Protein AF-0000000078033574 (afdb_homodimer)

Nearest PDB structures (foldseek):
  6x9o-assembly1_A  TM=4.367E-01  e=1.630E+00  Homo sapiens
  5w0v-assembly1_A  TM=4.343E-01  e=2.408E+00  Kluyveromyces lactis
  2c41-assembly1_C  TM=2.358E-01  e=1.478E+00  Thermosynechococcus vestitus BP-1
  7k0y-assembly1_A  TM=2.969E-01  e=8.152E+00  Homo sapiens
  9k1c-assembly1_R  TM=1.702E-01  e=4.118E+00  Homo sapiens

Foldseek 3Di:
DPPQQPDDDDADPDPQPLVVLLVLLSCLLRDDPPDPNALQVSLVVLLVSFDAAAELQGDPNLLRNLLSLLSRLLRDFLPDVSLVRSLSSLVNNQPDRRQWYWDADPNDIDIATNRCSVVSLVVLQDQPDDPPDDDDPSSLRSNLSSLLSLLLNVLVVNDDCQLSLLVLLQVQFQEDDDDPVVNLSSLLSNLSSLVNPVLVLVCFQVPNDDDDDPRQVSQAHHPRQDDGGTHHDSSLVRSLVSLVVLLVPDDDPSNVSSVVSSVSSCVNVPPD/DPPQQPDDDDADPDPQPLVVLLVLLSCLLRDDPPDPNALQVSLVVLLVSFDAAAELQGDPNLLRNLLSLLSRLLRDFLPDVSLVRSLSSLVNNQPDRRQWYWDDDPNDIDIATNRCSVVSLVVLQDQPDDPPDDDDPSSLRSNLSSLLSLLLNVLVVNDDCQLVLLVLLQVQFQEDDDDPVVNLSSLLSNLSSLVNPVLVLVCFQVPNDDDDDPRQVSQATHPRQDDGGTHHDSSLVRSLVSLVVLLVPDDDPSNVSSVVSSVSSCVNVPPD

InterPro domains:
  IPR022085 Oxopyrrolidines biosynthesis cluster protein G [PF12311] (66-243)
  IPR053204 Oxopyrrolidines Biosynthesis-associated Protein [PTHR38797] (22-267)

Sequence (544 aa):
MAEALNLTYKPEDVSYDDAAAFETVKTLLNASSDSSVTAETTAKDLAATLPGPPGSDGTDAHYTLYNMVIDVAKQIPHNHPALVRLVRTVEALSLSPKTVFTETTNGFETSRRLHTFGWNLRDVFGPPFEPNRPPTDAQLAGYLSIQAFTALLWSRGLIHGDDFALWQLRAAFEEDVEDVKEAAYLSAAAGLWIMHAGSRVWQLVTDGPVLSGPDARSLRAGEKLGGEGGYGKERWAFWVKGFDARAEGGEGVDAGIAKRAAAVMKGIAGDLMAEALNLTYKPEDVSYDDAAAFETVKTLLNASSDSSVTAETTAKDLAATLPGPPGSDGTDAHYTLYNMVIDVAKQIPHNHPALVRLVRTVEALSLSPKTVFTETTNGFETSRRLHTFGWNLRDVFGPPFEPNRPPTDAQLAGYLSIQAFTALLWSRGLIHGDDFALWQLRAAFEEDVEDVKEAAYLSAAAGLWIMHAGSRVWQLVTDGPVLSGPDARSLRAGEKLGGEGGYGKERWAFWVKGFDARAEGGEGVDAGIAKRAAAVMKGIAGDL

Solvent-accessible surface area (backbone atoms only — not comparable to full-atom values): 28976 Å² total; per-residue (Å²): 125,83,76,78,76,89,81,77,83,81,65,69,99,59,90,55,65,48,56,58,51,47,52,53,51,50,49,48,67,60,45,54,90,82,44,88,60,40,41,56,58,47,18,42,58,54,55,68,73,50,92,48,52,37,54,98,86,38,46,70,52,57,52,48,50,48,48,50,53,50,53,51,41,29,72,34,56,59,85,40,48,56,50,53,44,52,47,49,18,52,56,45,33,37,25,23,60,48,30,31,27,72,49,72,54,97,87,39,52,37,50,40,50,41,54,63,44,65,58,57,49,59,77,65,62,64,73,64,74,47,91,95,41,80,61,50,71,67,48,53,46,21,43,39,6,44,37,28,51,50,21,46,36,27,34,47,47,59,46,88,39,68,62,58,51,48,51,37,43,33,61,36,58,16,46,92,61,88,51,64,67,57,40,40,51,34,35,26,34,30,18,35,28,37,41,36,25,36,40,61,54,46,44,34,33,65,47,50,81,85,70,56,69,69,54,33,63,74,34,46,48,32,79,73,69,43,80,74,47,65,64,30,66,67,59,49,51,51,50,40,51,42,23,49,53,41,30,70,74,43,78,60,73,34,14,54,35,13,44,24,22,30,35,26,52,44,22,57,64,47,93,112,125,85,78,77,74,89,79,80,83,81,66,68,100,57,89,54,65,47,56,60,51,47,53,52,52,52,49,48,66,60,45,55,91,82,44,90,63,41,42,58,60,46,16,44,55,53,54,67,73,49,92,49,50,38,52,97,86,39,45,70,52,57,54,47,48,49,48,52,53,52,53,50,40,29,72,33,57,59,84,38,48,56,50,52,44,50,47,49,18,50,55,44,34,38,25,24,61,46,29,30,30,73,48,72,55,97,87,39,51,37,49,40,49,41,56,63,46,64,58,58,49,60,76,67,62,63,74,66,75,46,91,96,42,82,59,50,71,67,49,52,46,20,44,40,7,44,37,30,50,50,21,44,36,27,33,48,46,57,47,87,38,69,60,59,52,49,51,37,45,34,61,35,60,16,46,93,63,87,50,65,67,58,40,39,51,34,36,27,35,30,18,36,28,36,42,36,25,36,41,62,54,48,44,32,34,62,49,52,83,84,68,55,71,70,54,34,64,72,35,48,47,32,79,74,69,43,80,73,47,67,64,30,65,68,60,51,51,50,50,41,50,42,23,47,52,41,31,71,74,44,80,60,73,34,16,54,36,13,44,23,24,30,35,26,52,45,20,58,63,46,91,114

Organism: NCBI:txid1051616

pLDDT: mean 93.43, std 7.53, range [41.25, 98.88]

Structure (mmCIF, N/CA/C/O backbone):
data_AF-0000000078033574-model_v1
#
loop_
_entity.id
_entity.type
_entity.pdbx_description
1 polymer 'Uncharacterized protein'
#
loop_
_atom_site.group_PDB
_atom_site.id
_atom_site.type_symbol
_atom_site.label_atom_id
_atom_site.label_alt_id
_atom_site.label_comp_id
_atom_site.label_asym_id
_atom_site.label_entity_id
_atom_site.label_seq_id
_atom_site.pdbx_PDB_ins_code
_atom_site.Cartn_x
_atom_site.Cartn_y
_atom_site.Cartn_z
_atom_site.occupancy
_atom_site.B_iso_or_equiv
_atom_site.auth_seq_id
_atom_site.auth_comp_id
_atom_site.auth_asym_id
_atom_site.auth_atom_id
_atom_site.pdbx_PDB_model_num
ATOM 1 N N . MET A 1 1 ? -25.859 -12.578 -3.287 1 41.94 1 MET A N 1
ATOM 2 C CA . MET A 1 1 ? -24.953 -13.352 -2.449 1 41.94 1 MET A CA 1
ATOM 3 C C . MET A 1 1 ? -23.797 -13.914 -3.275 1 41.94 1 MET A C 1
ATOM 5 O O . MET A 1 1 ? -24 -14.367 -4.402 1 41.94 1 MET A O 1
ATOM 9 N N . ALA A 1 2 ? -22.578 -13.406 -3.061 1 55 2 ALA A N 1
ATOM 10 C CA . ALA A 1 2 ? -21.516 -13.883 -3.941 1 55 2 ALA A CA 1
ATOM 11 C C . ALA A 1 2 ? -21.5 -15.406 -4.012 1 55 2 ALA A C 1
ATOM 13 O O . ALA A 1 2 ? -21.828 -16.078 -3.037 1 55 2 ALA A O 1
ATOM 14 N N . GLU A 1 3 ? -21.594 -16.047 -5.137 1 66.38 3 GLU A N 1
ATOM 15 C CA . GLU A 1 3 ? -21.547 -17.484 -5.375 1 66.38 3 GLU A CA 1
ATOM 16 C C . GLU A 1 3 ? -20.453 -18.141 -4.535 1 66.38 3 GLU A C 1
ATOM 18 O O . GLU A 1 3 ? -19.359 -17.594 -4.387 1 66.38 3 GLU A O 1
ATOM 23 N N . ALA A 1 4 ? -20.828 -19.125 -3.787 1 83.38 4 ALA A N 1
ATOM 24 C CA . ALA A 1 4 ? -19.922 -19.906 -2.943 1 83.38 4 ALA A CA 1
ATOM 25 C C . ALA A 1 4 ? -18.703 -20.359 -3.734 1 83.38 4 ALA A C 1
ATOM 27 O O . ALA A 1 4 ? -18.812 -20.734 -4.902 1 83.38 4 ALA A O 1
ATOM 28 N N . LEU A 1 5 ? -17.516 -20.141 -3.166 1 92.25 5 LEU A N 1
ATOM 29 C CA . LEU A 1 5 ? -16.266 -20.625 -3.773 1 92.25 5 LEU A CA 1
ATOM 30 C C . LEU A 1 5 ? -16.078 -22.109 -3.498 1 92.25 5 LEU A C 1
ATOM 32 O O . LEU A 1 5 ? -16.172 -22.547 -2.35 1 92.25 5 LEU A O 1
ATOM 36 N N . ASN A 1 6 ? -15.969 -22.938 -4.531 1 93.38 6 ASN A N 1
ATOM 37 C CA . ASN A 1 6 ? -15.648 -24.344 -4.395 1 93.38 6 ASN A CA 1
ATOM 38 C C . ASN A 1 6 ? -14.141 -24.562 -4.328 1 93.38 6 ASN A C 1
ATOM 40 O O . ASN A 1 6 ? -13.516 -24.922 -5.332 1 93.38 6 ASN A O 1
ATOM 44 N N . LEU A 1 7 ? -13.594 -24.5 -3.154 1 96.75 7 LEU A N 1
ATOM 45 C CA . LEU A 1 7 ? -12.156 -24.578 -2.939 1 96.75 7 LEU A CA 1
ATOM 46 C C . LEU A 1 7 ? -11.734 -26 -2.559 1 96.75 7 LEU A C 1
ATOM 48 O O . LEU A 1 7 ? -12.453 -26.688 -1.826 1 96.75 7 LEU A O 1
ATOM 52 N N . THR A 1 8 ? -10.641 -26.422 -3.086 1 96.94 8 THR A N 1
ATOM 53 C CA . THR A 1 8 ? -10.062 -27.719 -2.74 1 96.94 8 THR A CA 1
ATOM 54 C C . THR A 1 8 ? -8.602 -27.562 -2.344 1 96.94 8 THR A C 1
ATOM 56 O O . THR A 1 8 ? -7.945 -26.594 -2.721 1 96.94 8 THR A O 1
ATOM 59 N N . TYR A 1 9 ? -8.102 -28.438 -1.555 1 97 9 TYR A N 1
ATOM 60 C CA . TYR A 1 9 ? -6.719 -28.422 -1.101 1 97 9 TYR A CA 1
ATOM 61 C C . TYR A 1 9 ? -6.23 -29.828 -0.796 1 97 9 TYR A C 1
ATOM 63 O O . TYR A 1 9 ? -6.961 -30.625 -0.207 1 97 9 TYR A O 1
ATOM 71 N N . LYS A 1 10 ? -5.051 -30.156 -1.271 1 96.62 10 LYS A N 1
ATOM 72 C CA . LYS A 1 10 ? -4.379 -31.406 -0.919 1 96.62 10 LYS A CA 1
ATOM 73 C C . LYS A 1 10 ? -3.305 -31.172 0.138 1 96.62 10 LYS A C 1
ATOM 75 O O . LYS A 1 10 ? -2.266 -30.578 -0.146 1 96.62 10 LYS A O 1
ATOM 80 N N . PRO A 1 11 ? -3.527 -31.688 1.316 1 95.69 11 PRO A N 1
ATOM 81 C CA . PRO A 1 11 ? -2.561 -31.469 2.395 1 95.69 11 PRO A CA 1
ATOM 82 C C . PRO A 1 11 ? -1.189 -32.062 2.09 1 95.69 11 PRO A C 1
ATOM 84 O O . PRO A 1 11 ? -1.094 -33.062 1.387 1 95.69 11 PRO A O 1
ATOM 87 N N . GLU A 1 12 ? -0.198 -31.375 2.561 1 92.75 12 GLU A N 1
ATOM 88 C CA . GLU A 1 12 ? 1.166 -31.891 2.436 1 92.75 12 GLU A CA 1
ATOM 89 C C . GLU A 1 12 ? 1.465 -32.938 3.506 1 92.75 12 GLU A C 1
ATOM 91 O O . GLU A 1 12 ? 0.78 -33 4.531 1 92.75 12 GLU A O 1
ATOM 96 N N . ASP A 1 13 ? 2.473 -33.75 3.188 1 91 13 ASP A N 1
ATOM 97 C CA . ASP A 1 13 ? 2.893 -34.75 4.152 1 91 13 ASP A CA 1
ATOM 98 C C . ASP A 1 13 ? 3.898 -34.188 5.145 1 91 13 ASP A C 1
ATOM 100 O O . ASP A 1 13 ? 5.09 -34.5 5.082 1 91 13 ASP A O 1
ATOM 104 N N . VAL A 1 14 ? 3.447 -33.344 6.02 1 91.44 14 VAL A N 1
ATOM 105 C CA . VAL A 1 14 ? 4.273 -32.688 7.035 1 91.44 14 VAL A CA 1
ATOM 106 C C . VAL A 1 14 ? 3.537 -32.688 8.375 1 91.44 14 VAL A C 1
ATOM 108 O O . VAL A 1 14 ? 2.365 -33.062 8.445 1 91.44 14 VAL A O 1
ATOM 111 N N . SER A 1 15 ? 4.207 -32.375 9.453 1 90.44 15 SER A N 1
ATOM 112 C CA . SER A 1 15 ? 3.646 -32.375 10.797 1 90.44 15 SER A CA 1
ATOM 113 C C . SER A 1 15 ? 2.609 -31.281 10.984 1 90.44 15 SER A C 1
ATOM 115 O O . SER A 1 15 ? 1.639 -31.453 11.719 1 90.44 15 SER A O 1
ATOM 117 N N . TYR A 1 16 ? 2.756 -30.203 10.305 1 94.19 16 TYR A N 1
ATOM 118 C CA . TYR A 1 16 ? 1.812 -29.094 10.383 1 94.19 16 TYR A CA 1
ATOM 119 C C . TYR A 1 16 ? 0.471 -29.469 9.766 1 94.19 16 TYR A C 1
ATOM 121 O O . TYR A 1 16 ? 0.421 -30 8.656 1 94.19 16 TYR A O 1
ATOM 129 N N . ASP A 1 17 ? -0.619 -29.203 10.508 1 95.5 17 ASP A N 1
ATOM 130 C CA . ASP A 1 17 ? -1.957 -29.594 10.062 1 95.5 17 ASP A CA 1
ATOM 131 C C . ASP A 1 17 ? -2.516 -28.562 9.07 1 95.5 17 ASP A C 1
ATOM 133 O O . ASP A 1 17 ? -3.445 -27.828 9.391 1 95.5 17 ASP A O 1
ATOM 137 N N . ASP A 1 18 ? -2.082 -28.625 7.852 1 96.56 18 ASP A N 1
ATOM 138 C CA . ASP A 1 18 ? -2.5 -27.672 6.836 1 96.56 18 ASP A CA 1
ATOM 139 C C . ASP A 1 18 ? -3.926 -27.953 6.363 1 96.56 18 ASP A C 1
ATOM 141 O O . ASP A 1 18 ? -4.582 -27.078 5.801 1 96.56 18 ASP A O 1
ATOM 145 N N . ALA A 1 19 ? -4.445 -29.141 6.605 1 97.25 19 ALA A N 1
ATOM 146 C CA . ALA A 1 19 ? -5.848 -29.422 6.309 1 97.25 19 ALA A CA 1
ATOM 147 C C . ALA A 1 19 ? -6.77 -28.594 7.199 1 97.25 19 ALA A C 1
ATOM 149 O O . ALA A 1 19 ? -7.75 -28.016 6.719 1 97.25 19 ALA A O 1
ATOM 150 N N . ALA A 1 20 ? -6.449 -28.531 8.453 1 97.25 20 ALA A N 1
ATOM 151 C CA . ALA A 1 20 ? -7.246 -27.734 9.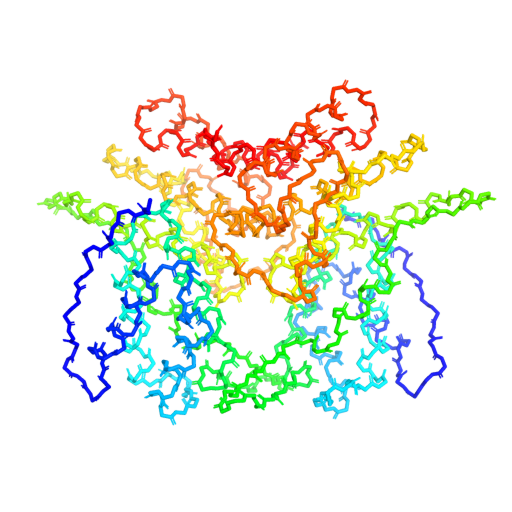391 1 97.25 20 ALA A CA 1
ATOM 152 C C . ALA A 1 20 ? -7.148 -26.25 9.07 1 97.25 20 ALA A C 1
ATOM 154 O O . ALA A 1 20 ? -8.141 -25.531 9.164 1 97.25 20 ALA A O 1
ATOM 155 N N . ALA A 1 21 ? -5.945 -25.812 8.766 1 97.75 21 ALA A N 1
ATOM 156 C CA . ALA A 1 21 ? -5.754 -24.422 8.367 1 97.75 21 ALA A CA 1
ATOM 157 C C . ALA A 1 21 ? -6.602 -24.078 7.148 1 97.75 21 ALA A C 1
ATOM 159 O O . ALA A 1 21 ? -7.23 -23.016 7.098 1 97.75 21 ALA A O 1
ATOM 160 N N . PHE A 1 22 ? -6.652 -25.031 6.199 1 98.25 22 PHE A N 1
ATOM 161 C CA . PHE A 1 22 ? -7.445 -24.844 4.992 1 98.25 22 PHE A CA 1
ATOM 162 C C . PHE A 1 22 ? -8.922 -24.703 5.332 1 98.25 22 PHE A C 1
ATOM 164 O O . PHE A 1 22 ? -9.602 -23.812 4.816 1 98.25 22 PHE A O 1
ATOM 171 N N . GLU A 1 23 ? -9.398 -25.5 6.18 1 97.44 23 GLU A N 1
ATOM 172 C CA . GLU A 1 23 ? -10.805 -25.438 6.559 1 97.44 23 GLU A CA 1
ATOM 173 C C . GLU A 1 23 ? -11.133 -24.125 7.25 1 97.44 23 GLU A C 1
ATOM 175 O O . GLU A 1 23 ? -12.219 -23.578 7.062 1 97.44 23 GLU A O 1
ATOM 180 N N . THR A 1 24 ? -10.211 -23.641 8.055 1 97.25 24 THR A N 1
ATOM 181 C CA . THR A 1 24 ? -10.375 -22.359 8.727 1 97.25 24 THR A CA 1
ATOM 182 C C . THR A 1 24 ? -10.508 -21.234 7.715 1 97.25 24 THR A C 1
ATOM 184 O O . THR A 1 24 ? -11.398 -20.391 7.824 1 97.25 24 THR A O 1
ATOM 187 N N . VAL A 1 25 ? -9.656 -21.188 6.684 1 97.81 25 VAL A N 1
ATOM 188 C CA . VAL A 1 25 ? -9.664 -20.156 5.652 1 97.81 25 VAL A CA 1
ATOM 189 C C . VAL A 1 25 ? -10.906 -20.297 4.781 1 97.81 25 VAL A C 1
ATOM 191 O O . VAL A 1 25 ? -11.555 -19.312 4.449 1 97.81 25 VAL A O 1
ATOM 194 N N . LYS A 1 26 ? -11.227 -21.547 4.418 1 96.81 26 LYS A N 1
ATOM 195 C CA . LYS A 1 26 ? -12.406 -21.828 3.604 1 96.81 26 LYS A CA 1
ATOM 196 C C . LYS A 1 26 ? -13.672 -21.312 4.285 1 96.81 26 LYS A C 1
ATOM 198 O O . LYS A 1 26 ? -14.547 -20.75 3.631 1 96.81 26 LYS A O 1
ATOM 203 N N . THR A 1 27 ? -13.75 -21.531 5.605 1 95 27 THR A N 1
ATOM 204 C CA . THR A 1 27 ? -14.898 -21.062 6.375 1 95 27 THR A CA 1
ATOM 205 C C . THR A 1 27 ? -15.031 -19.547 6.277 1 95 27 THR A C 1
ATOM 207 O O . THR A 1 27 ? -16.125 -19.031 6.062 1 95 27 THR A O 1
ATOM 210 N N . LEU A 1 28 ? -13.969 -18.828 6.406 1 95.19 28 LEU A N 1
ATOM 211 C CA . LEU A 1 28 ? -13.984 -17.375 6.293 1 95.19 28 LEU A CA 1
ATOM 212 C C . LEU A 1 28 ? -14.469 -16.938 4.914 1 95.19 28 LEU A C 1
ATOM 214 O O . LEU A 1 28 ? -15.328 -16.062 4.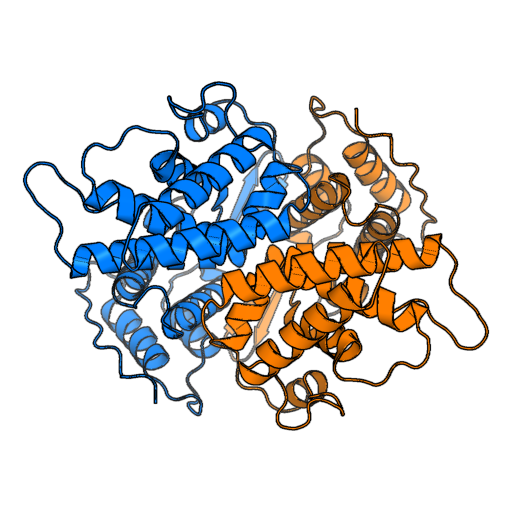801 1 95.19 28 LEU A O 1
ATOM 218 N N . LEU A 1 29 ? -13.891 -17.547 3.873 1 95.25 29 LEU A N 1
ATOM 219 C CA . LEU A 1 29 ? -14.117 -17.078 2.51 1 95.25 29 LEU A CA 1
ATOM 220 C C . LEU A 1 29 ? -15.555 -17.359 2.074 1 95.25 29 LEU A C 1
ATOM 222 O O . LEU A 1 29 ? -16.062 -16.719 1.149 1 95.25 29 LEU A O 1
ATOM 226 N N . ASN A 1 30 ? -16.219 -18.266 2.771 1 92.19 30 ASN A N 1
ATOM 227 C CA . ASN A 1 30 ? -17.594 -18.594 2.438 1 92.19 30 ASN A CA 1
ATOM 228 C C . ASN A 1 30 ? -18.562 -18.062 3.486 1 92.19 30 ASN A C 1
ATOM 230 O O . ASN A 1 30 ? -19.781 -18.312 3.406 1 92.19 30 ASN A O 1
ATOM 234 N N . ALA A 1 31 ? -18.016 -17.344 4.418 1 87.25 31 ALA A N 1
ATOM 235 C CA . ALA A 1 31 ? -18.844 -16.797 5.477 1 87.25 31 ALA A CA 1
ATOM 236 C C . ALA A 1 31 ? -19.672 -15.617 4.961 1 87.25 31 ALA A C 1
ATOM 238 O O . ALA A 1 31 ? -19.219 -14.875 4.086 1 87.25 31 ALA A O 1
ATOM 239 N N . SER A 1 32 ? -20.797 -15.531 5.52 1 78.5 32 SER A N 1
ATOM 240 C CA . SER A 1 32 ? -21.609 -14.367 5.215 1 78.5 32 SER A CA 1
ATOM 241 C C . SER A 1 32 ? -21.109 -13.133 5.953 1 78.5 32 SER A C 1
ATOM 243 O O . SER A 1 32 ? -20.328 -13.242 6.902 1 78.5 32 SER A O 1
ATOM 245 N N . SER A 1 33 ? -21.516 -12 5.5 1 69.06 33 SER A N 1
ATOM 246 C CA . SER A 1 33 ? -21.062 -10.734 6.062 1 69.06 33 SER A CA 1
ATOM 247 C C . SER A 1 33 ? -21.453 -10.602 7.531 1 69.06 33 SER A C 1
ATOM 249 O O . SER A 1 33 ? -20.797 -9.883 8.289 1 69.06 33 SER A O 1
ATOM 251 N N . ASP A 1 34 ? -22.391 -11.312 7.883 1 68.38 34 ASP A N 1
ATOM 252 C CA . ASP A 1 34 ? -22.906 -11.18 9.242 1 68.38 34 ASP A CA 1
ATOM 253 C C . ASP A 1 34 ? -22.297 -12.227 10.172 1 68.38 34 ASP A C 1
ATOM 255 O O . ASP A 1 34 ? -22.641 -12.289 11.352 1 68.38 34 ASP A O 1
ATOM 259 N N . SER A 1 35 ? -21.422 -12.891 9.633 1 75 35 SER A N 1
ATOM 260 C CA . SER A 1 35 ? -20.812 -13.953 10.414 1 75 35 SER A CA 1
ATOM 261 C C . SER A 1 35 ? -19.812 -13.398 11.43 1 75 35 SER A C 1
ATOM 263 O O . SER A 1 35 ? -19.312 -12.281 11.266 1 75 35 SER A O 1
ATOM 265 N N . SER A 1 36 ? -19.672 -14.094 12.531 1 81.06 36 SER A N 1
ATOM 266 C CA . SER A 1 36 ? -18.672 -13.766 13.539 1 81.06 36 SER A CA 1
ATOM 267 C C . SER A 1 36 ? -17.266 -14.109 13.055 1 81.06 36 SER A C 1
ATOM 269 O O . SER A 1 36 ? -16.281 -13.703 13.672 1 81.06 36 SER A O 1
ATOM 271 N N . VAL A 1 37 ? -17.234 -14.773 11.977 1 88.94 37 VAL A N 1
ATOM 272 C CA . VAL A 1 37 ? -15.938 -15.125 11.398 1 88.94 37 VAL A CA 1
ATOM 273 C C . VAL A 1 37 ? -15.383 -13.945 10.594 1 88.94 37 VAL A C 1
ATOM 275 O O . VAL A 1 37 ? -15.969 -13.539 9.594 1 88.94 37 VAL A O 1
ATOM 278 N N . THR A 1 38 ? -14.352 -13.352 11.102 1 91.69 38 THR A N 1
ATOM 279 C CA . THR A 1 38 ? -13.719 -12.195 10.469 1 91.69 38 THR A CA 1
ATOM 280 C C . THR A 1 38 ? -12.281 -12.523 10.078 1 91.69 38 THR A C 1
ATOM 282 O O . THR A 1 38 ? -11.742 -13.562 10.469 1 91.69 38 THR A O 1
ATOM 285 N N . ALA A 1 39 ? -11.695 -11.727 9.258 1 93.38 39 ALA A N 1
ATOM 286 C CA . ALA A 1 39 ? -10.281 -11.859 8.898 1 93.38 39 ALA A CA 1
ATOM 287 C C . ALA A 1 39 ? -9.406 -11.922 10.148 1 93.38 39 ALA A C 1
ATOM 289 O O . ALA A 1 39 ? -8.461 -12.711 10.211 1 93.38 39 ALA A O 1
ATOM 290 N N . GLU A 1 40 ? -9.75 -11.125 11.18 1 92.56 40 GLU A N 1
ATOM 291 C CA . GLU A 1 40 ? -8.961 -11.039 12.406 1 92.56 40 GLU A CA 1
ATOM 292 C C . GLU A 1 40 ? -9.055 -12.328 13.219 1 92.56 40 GLU A C 1
ATOM 294 O O . GLU A 1 40 ? -8.039 -12.852 13.68 1 92.56 40 GLU A O 1
ATOM 299 N N . THR A 1 41 ? -10.312 -12.836 13.398 1 93.75 41 THR A N 1
ATOM 300 C CA . THR A 1 41 ? -10.477 -14.055 14.18 1 93.75 41 THR A CA 1
ATOM 301 C C . THR A 1 41 ? -9.859 -15.25 13.453 1 93.75 41 THR A C 1
ATOM 303 O O . THR A 1 41 ? -9.305 -16.156 14.094 1 93.75 41 THR A O 1
ATOM 306 N N . THR A 1 42 ? -9.969 -15.234 12.148 1 96.31 42 THR A N 1
ATOM 307 C CA . THR A 1 42 ? -9.344 -16.281 11.352 1 96.31 42 THR A CA 1
ATOM 308 C C . THR A 1 42 ? -7.824 -16.234 11.484 1 96.31 42 THR A C 1
ATOM 310 O O . THR A 1 42 ? -7.18 -17.266 11.68 1 96.31 42 THR A O 1
ATOM 313 N N . ALA A 1 43 ? -7.227 -15.047 11.383 1 97.06 43 ALA A N 1
ATOM 314 C CA . ALA A 1 43 ? -5.789 -14.875 11.555 1 97.06 43 ALA A CA 1
ATOM 315 C C . ALA A 1 43 ? -5.336 -15.367 12.93 1 97.06 43 ALA A C 1
ATOM 317 O O . ALA A 1 43 ? -4.285 -16 13.047 1 97.06 43 ALA A O 1
ATOM 318 N N . LYS A 1 44 ? -6.137 -15.031 13.938 1 96.75 44 LYS A N 1
ATOM 319 C CA . LYS A 1 44 ? -5.852 -15.5 15.289 1 96.75 44 LYS A CA 1
ATOM 320 C C . LYS A 1 44 ? -5.801 -17.016 15.352 1 96.75 44 LYS A C 1
ATOM 322 O O . LYS A 1 44 ? -4.867 -17.594 15.914 1 96.75 44 LYS A O 1
ATOM 327 N N . ASP A 1 45 ? -6.781 -17.672 14.781 1 97.19 45 ASP A N 1
ATOM 328 C CA . ASP A 1 45 ? -6.852 -19.125 14.766 1 97.19 45 ASP A CA 1
ATOM 329 C C . ASP A 1 45 ? -5.66 -19.719 14.023 1 97.19 45 ASP A C 1
ATOM 331 O O . ASP A 1 45 ? -5.086 -20.719 14.461 1 97.19 45 ASP A O 1
ATOM 335 N N . LEU A 1 46 ? -5.281 -19.125 12.906 1 98.06 46 LEU A N 1
ATOM 336 C CA . LEU A 1 46 ? -4.133 -19.609 12.141 1 98.06 46 LEU A CA 1
ATOM 337 C C . LEU A 1 46 ? -2.842 -19.422 12.938 1 98.06 46 LEU A C 1
ATOM 339 O O . LEU A 1 46 ? -2.006 -20.328 12.984 1 98.06 46 LEU A O 1
ATOM 343 N N . ALA A 1 47 ? -2.691 -18.25 13.547 1 97.19 47 ALA A N 1
ATOM 344 C CA . ALA A 1 47 ? -1.494 -17.969 14.336 1 97.19 47 ALA A CA 1
ATOM 345 C C . ALA A 1 47 ? -1.336 -18.953 15.477 1 97.19 47 ALA A C 1
ATOM 347 O O . ALA A 1 47 ? -0.216 -19.328 15.828 1 97.19 47 ALA A O 1
ATOM 348 N N . ALA A 1 48 ? -2.447 -19.359 16.047 1 96.19 48 ALA A N 1
ATOM 349 C CA . ALA A 1 48 ? -2.436 -20.297 17.172 1 96.19 48 ALA A CA 1
ATOM 350 C C . ALA A 1 48 ? -1.83 -21.641 16.781 1 96.19 48 ALA A C 1
ATOM 352 O O . ALA A 1 48 ? -1.314 -22.359 17.625 1 96.19 48 ALA A O 1
ATOM 353 N N . THR A 1 49 ? -1.87 -21.953 15.523 1 96.19 49 THR A N 1
ATOM 354 C CA . THR A 1 49 ? -1.368 -23.25 15.062 1 96.19 49 THR A CA 1
ATOM 355 C C . THR A 1 49 ? 0.141 -23.188 14.844 1 96.19 49 THR A C 1
ATOM 357 O O . THR A 1 49 ? 0.787 -24.234 14.68 1 96.19 49 THR A O 1
ATOM 360 N N . LEU A 1 50 ? 0.77 -22.031 14.805 1 95.94 50 LEU A N 1
ATOM 361 C CA . LEU A 1 50 ? 2.199 -21.875 14.562 1 95.94 50 LEU A CA 1
ATOM 362 C C . LEU A 1 50 ? 2.998 -22.078 15.844 1 95.94 50 LEU A C 1
ATOM 364 O O . LEU A 1 50 ? 2.566 -21.656 16.922 1 95.94 50 LEU A O 1
ATOM 368 N N . PRO A 1 51 ? 4.09 -22.703 15.719 1 92.94 51 PRO A N 1
ATOM 369 C CA . PRO A 1 51 ? 4.883 -23 16.906 1 92.94 51 PRO A CA 1
ATOM 370 C C . PRO A 1 51 ? 5.516 -21.766 17.531 1 92.94 51 PRO A C 1
ATOM 372 O O . PRO A 1 51 ? 5.664 -21.688 18.75 1 92.94 51 PRO A O 1
ATOM 375 N N . GLY A 1 52 ? 5.977 -20.812 16.906 1 92.5 52 GLY A N 1
ATOM 376 C CA . GLY A 1 52 ? 6.676 -19.609 17.328 1 92.5 52 GLY A CA 1
ATOM 377 C C . GLY A 1 52 ? 7.191 -18.797 16.156 1 92.5 52 GLY A C 1
ATOM 378 O O . GLY A 1 52 ? 6.816 -19.031 15.008 1 92.5 52 GLY A O 1
ATOM 379 N N . PRO A 1 53 ? 7.953 -17.781 16.484 1 92.38 53 PRO A N 1
ATOM 380 C CA . PRO A 1 53 ? 8.547 -17 15.391 1 92.38 53 PRO A CA 1
ATOM 381 C C . PRO A 1 53 ? 9.469 -17.844 14.508 1 92.38 53 PRO A C 1
ATOM 383 O O . PRO A 1 53 ? 10.094 -18.797 14.977 1 92.38 53 PRO A O 1
ATOM 386 N N . PRO A 1 54 ? 9.484 -17.453 13.289 1 91.69 54 PRO A N 1
ATOM 387 C CA . PRO A 1 54 ? 10.359 -18.203 12.383 1 91.69 54 PRO A CA 1
ATOM 388 C C . PRO A 1 54 ? 11.836 -17.859 12.57 1 91.69 54 PRO A C 1
ATOM 390 O O . PRO A 1 54 ? 12.172 -16.766 13.031 1 91.69 54 PRO A O 1
ATOM 393 N N . GLY A 1 55 ? 12.664 -18.906 12.289 1 87.5 55 GLY A N 1
ATOM 394 C CA . GLY A 1 55 ? 14.078 -18.609 12.125 1 87.5 55 GLY A CA 1
ATOM 395 C C . GLY A 1 55 ? 14.398 -17.969 10.781 1 87.5 55 GLY A C 1
ATOM 396 O O . GLY A 1 55 ? 13.5 -17.625 10.023 1 87.5 55 GLY A O 1
ATOM 397 N N . SER A 1 56 ? 15.672 -17.797 10.547 1 86.06 56 SER A N 1
ATOM 398 C CA . SER A 1 56 ? 16.125 -17.125 9.328 1 86.06 56 SER A CA 1
ATOM 399 C C . SER A 1 56 ? 15.641 -17.875 8.078 1 86.06 56 SER A C 1
ATOM 401 O O . SER A 1 56 ? 15.297 -17.25 7.074 1 86.06 56 SER A O 1
ATOM 403 N N . ASP A 1 57 ? 15.547 -19.172 8.219 1 85.56 57 ASP A N 1
ATOM 404 C CA . ASP A 1 57 ? 15.141 -19.969 7.07 1 85.56 57 ASP A CA 1
ATOM 405 C C . ASP A 1 57 ? 13.672 -20.375 7.18 1 85.56 57 ASP A C 1
ATOM 407 O O . ASP A 1 57 ? 13.18 -21.188 6.383 1 85.56 57 ASP A O 1
ATOM 411 N N . GLY A 1 58 ? 13 -19.766 8.109 1 86.44 58 GLY A N 1
ATOM 412 C CA . GLY A 1 58 ? 11.625 -20.156 8.336 1 86.44 58 GLY A CA 1
ATOM 413 C C . GLY A 1 58 ? 11.492 -21.516 9 1 86.44 58 GLY A C 1
ATOM 414 O O . GLY A 1 58 ? 12.438 -21.984 9.633 1 86.44 58 GLY A O 1
ATOM 415 N N . THR A 1 59 ? 10.273 -22.031 9.156 1 88.19 59 THR A N 1
ATOM 416 C CA . THR A 1 59 ? 9.961 -23.375 9.617 1 88.19 59 THR A CA 1
ATOM 417 C C . THR A 1 59 ? 9.062 -24.094 8.617 1 88.19 59 THR A C 1
ATOM 419 O O . THR A 1 59 ? 8.484 -23.469 7.723 1 88.19 59 THR A O 1
ATOM 422 N N . ASP A 1 60 ? 8.961 -25.328 8.805 1 90.38 60 ASP A N 1
ATOM 423 C CA . ASP A 1 60 ? 8.07 -26.125 7.957 1 90.38 60 ASP A CA 1
ATOM 424 C C . ASP A 1 60 ? 6.621 -25.672 8.109 1 90.38 60 ASP A C 1
ATOM 426 O O . ASP A 1 60 ? 5.867 -25.641 7.137 1 90.38 60 ASP A O 1
ATOM 430 N N . ALA A 1 61 ? 6.328 -25.328 9.297 1 94.94 61 ALA A N 1
ATOM 431 C CA . ALA A 1 61 ? 4.953 -24.906 9.562 1 94.94 61 ALA A CA 1
ATOM 432 C C . ALA A 1 61 ? 4.613 -23.625 8.805 1 94.94 61 ALA A C 1
ATOM 434 O O . ALA A 1 61 ? 3.562 -23.547 8.164 1 94.94 61 ALA A O 1
ATOM 435 N N . HIS A 1 62 ? 5.527 -22.641 8.828 1 96.69 62 HIS A N 1
ATOM 436 C CA . HIS A 1 62 ? 5.297 -21.391 8.109 1 96.69 62 HIS A CA 1
ATOM 437 C C . HIS A 1 62 ? 5.234 -21.609 6.602 1 96.69 62 HIS A C 1
ATOM 439 O O . HIS A 1 62 ? 4.32 -21.125 5.934 1 96.69 62 HIS A O 1
ATOM 445 N N . TYR A 1 63 ? 6.152 -22.359 6.172 1 95.75 63 TYR A N 1
ATOM 446 C CA . TYR A 1 63 ? 6.227 -22.625 4.742 1 95.75 63 TYR A CA 1
ATOM 447 C C . TYR A 1 63 ? 4.953 -23.312 4.254 1 95.75 63 TYR A C 1
ATOM 449 O O . TYR A 1 63 ? 4.395 -22.938 3.221 1 95.75 63 TYR A O 1
ATOM 457 N N . THR A 1 64 ? 4.539 -24.297 4.996 1 96.81 64 THR A N 1
ATOM 458 C CA . THR A 1 64 ? 3.355 -25.062 4.621 1 96.81 64 THR A CA 1
ATOM 459 C C . THR A 1 64 ? 2.102 -24.188 4.703 1 96.81 64 THR A C 1
ATOM 461 O O . THR A 1 64 ? 1.251 -24.234 3.811 1 96.81 64 THR A O 1
ATOM 464 N N . LEU A 1 65 ? 1.948 -23.422 5.73 1 97.94 65 LEU A N 1
ATOM 465 C CA . LEU A 1 65 ? 0.809 -22.516 5.863 1 97.94 65 LEU A CA 1
ATOM 466 C C . LEU A 1 65 ? 0.75 -21.531 4.695 1 97.94 65 LEU A C 1
ATOM 468 O O . LEU A 1 65 ? -0.31 -21.344 4.098 1 97.94 65 LEU A O 1
ATOM 472 N N . TYR A 1 66 ? 1.942 -20.891 4.352 1 98 66 TYR A N 1
ATOM 473 C CA . TYR A 1 66 ? 1.995 -19.922 3.27 1 98 66 TYR A CA 1
ATOM 474 C C . TYR A 1 66 ? 1.66 -20.578 1.933 1 98 66 TYR A C 1
ATOM 476 O O . TYR A 1 66 ? 0.921 -20 1.125 1 98 66 TYR A O 1
ATOM 484 N N . ASN A 1 67 ? 2.129 -21.766 1.736 1 97.88 67 ASN A N 1
ATOM 485 C CA . ASN A 1 67 ? 1.788 -22.5 0.519 1 97.88 67 ASN A CA 1
ATOM 486 C C . ASN A 1 67 ? 0.292 -22.781 0.439 1 97.88 67 ASN A C 1
ATOM 488 O O . ASN A 1 67 ? -0.302 -22.719 -0.638 1 97.88 67 ASN A O 1
ATOM 492 N N . MET A 1 68 ? -0.226 -23.172 1.533 1 98.31 68 MET A N 1
ATOM 493 C CA . MET A 1 68 ? -1.662 -23.438 1.575 1 98.31 68 MET A CA 1
ATOM 494 C C . MET A 1 68 ? -2.453 -22.188 1.206 1 98.31 68 MET A C 1
ATOM 496 O O . MET A 1 68 ? -3.391 -22.25 0.41 1 98.31 68 MET A O 1
ATOM 500 N N . VAL A 1 69 ? -2.102 -21.016 1.758 1 98.75 69 VAL A N 1
ATOM 501 C CA . VAL A 1 69 ? -2.768 -19.766 1.458 1 98.75 69 VAL A CA 1
ATOM 502 C C . VAL A 1 69 ? -2.639 -19.453 -0.032 1 98.75 69 VAL A C 1
ATOM 504 O O . VAL A 1 69 ? -3.609 -19.031 -0.671 1 98.75 69 VAL A O 1
ATOM 507 N N . ILE A 1 70 ? -1.456 -19.672 -0.594 1 98.69 70 ILE A N 1
ATOM 508 C CA . ILE A 1 70 ? -1.191 -19.422 -2.008 1 98.69 70 ILE A CA 1
ATOM 509 C C . ILE A 1 70 ? -2.062 -20.328 -2.865 1 98.69 70 ILE A C 1
ATOM 511 O O . ILE A 1 70 ? -2.629 -19.891 -3.871 1 98.69 70 ILE A O 1
ATOM 515 N N . ASP A 1 71 ? -2.205 -21.547 -2.475 1 98.38 71 ASP A N 1
ATOM 516 C CA . ASP A 1 71 ? -3.033 -22.5 -3.209 1 98.38 71 ASP A CA 1
ATOM 517 C C . ASP A 1 71 ? -4.496 -22.062 -3.209 1 98.38 71 ASP A C 1
ATOM 519 O O . ASP A 1 71 ? -5.195 -22.234 -4.211 1 98.38 71 ASP A O 1
ATOM 523 N N . VAL A 1 72 ? -4.941 -21.578 -2.119 1 98.56 72 VAL A N 1
ATOM 524 C CA . VAL A 1 72 ? -6.297 -21.047 -2.035 1 98.56 72 VAL A CA 1
ATOM 525 C C . VAL A 1 72 ? -6.441 -19.844 -2.969 1 98.56 72 VAL A C 1
ATOM 527 O O . VAL A 1 72 ? -7.406 -19.766 -3.73 1 98.56 72 VAL A O 1
ATOM 530 N N . ALA A 1 73 ? -5.488 -18.906 -2.928 1 98.69 73 ALA A N 1
ATOM 531 C CA . ALA A 1 73 ? -5.527 -17.719 -3.764 1 98.69 73 ALA A CA 1
ATOM 532 C C . ALA A 1 73 ? -5.637 -18.078 -5.242 1 98.69 73 ALA A C 1
ATOM 534 O O . ALA A 1 73 ? -6.363 -17.438 -5.996 1 98.69 73 ALA A O 1
ATOM 535 N N . LYS A 1 74 ? -4.98 -19.125 -5.586 1 97.88 74 LYS A N 1
ATOM 536 C CA . LYS A 1 74 ? -4.949 -19.594 -6.969 1 97.88 74 LYS A CA 1
ATOM 537 C C . LYS A 1 74 ? -6.352 -19.938 -7.461 1 97.88 74 LYS A C 1
ATOM 539 O O . LYS A 1 74 ? -6.617 -19.922 -8.664 1 97.88 74 LYS A O 1
ATOM 544 N N . GLN A 1 75 ? -7.188 -20.266 -6.59 1 98.06 75 GLN A N 1
ATOM 545 C CA . GLN A 1 75 ? -8.508 -20.781 -6.941 1 98.06 75 GLN A CA 1
ATOM 546 C C . GLN A 1 75 ? -9.57 -19.688 -6.855 1 98.06 75 GLN A C 1
ATOM 548 O O . GLN A 1 75 ? -10.742 -19.938 -7.129 1 98.06 75 GLN A O 1
ATOM 553 N N . ILE A 1 76 ? -9.211 -18.516 -6.457 1 97.75 76 ILE A N 1
ATOM 554 C CA . ILE A 1 76 ? -10.125 -17.375 -6.387 1 97.75 76 ILE A CA 1
ATOM 555 C C . ILE A 1 76 ? -9.938 -16.484 -7.613 1 97.75 76 ILE A C 1
ATOM 557 O O . ILE A 1 76 ? -8.82 -16.031 -7.898 1 97.75 76 ILE A O 1
ATOM 561 N N . PRO A 1 77 ? -11.039 -16.281 -8.336 1 96.31 77 PRO A N 1
ATOM 562 C CA . PRO A 1 77 ? -10.875 -15.375 -9.484 1 96.31 77 PRO A CA 1
ATOM 563 C C . PRO A 1 77 ? -10.203 -14.055 -9.102 1 96.31 77 PRO A C 1
ATOM 565 O O . PRO A 1 77 ? -10.469 -13.516 -8.031 1 96.31 77 PRO A O 1
ATOM 568 N N . HIS A 1 78 ? -9.391 -13.492 -10.008 1 95.94 78 HIS A N 1
ATOM 569 C CA . HIS A 1 78 ? -8.508 -12.367 -9.719 1 95.94 78 HIS A CA 1
ATOM 570 C C . HIS A 1 78 ? -9.312 -11.125 -9.359 1 95.94 78 HIS A C 1
ATOM 572 O O . HIS A 1 78 ? -8.781 -10.195 -8.742 1 95.94 78 HIS A O 1
ATOM 578 N N . ASN A 1 79 ? -10.562 -11.016 -9.719 1 93.19 79 ASN A N 1
ATOM 579 C CA . ASN A 1 79 ? -11.383 -9.836 -9.461 1 93.19 79 ASN A CA 1
ATOM 580 C C . ASN A 1 79 ? -12.469 -10.133 -8.43 1 93.19 79 ASN A C 1
ATOM 582 O O . ASN A 1 79 ? -13.422 -9.359 -8.289 1 93.19 79 ASN A O 1
ATOM 586 N N . HIS A 1 80 ? -12.445 -11.258 -7.773 1 94.31 80 HIS A N 1
ATOM 587 C CA . HIS A 1 80 ? -13.422 -11.641 -6.762 1 94.31 80 HIS A CA 1
ATOM 588 C C . HIS A 1 80 ? -13.094 -11.008 -5.41 1 94.31 80 HIS A C 1
ATOM 590 O O . HIS A 1 80 ? -11.938 -11.016 -4.984 1 94.31 80 HIS A O 1
ATOM 596 N N . PRO A 1 81 ? -14.086 -10.477 -4.684 1 93.81 81 PRO A N 1
ATOM 597 C CA . PRO A 1 81 ? -13.859 -9.82 -3.391 1 93.81 81 PRO A CA 1
ATOM 598 C C . PRO A 1 81 ? -13.203 -10.75 -2.369 1 93.81 81 PRO A C 1
ATOM 600 O O . PRO A 1 81 ? -12.5 -10.281 -1.474 1 93.81 81 PRO A O 1
ATOM 603 N N . ALA A 1 82 ? -13.383 -12.031 -2.547 1 95.62 82 ALA A N 1
ATOM 604 C CA . ALA A 1 82 ? -12.805 -13.008 -1.618 1 95.62 82 ALA A CA 1
ATOM 605 C C . ALA A 1 82 ? -11.281 -12.93 -1.622 1 95.62 82 ALA A C 1
ATOM 607 O O . ALA A 1 82 ? -10.633 -13.281 -0.634 1 95.62 82 ALA A O 1
ATOM 608 N N . LEU A 1 83 ? -10.711 -12.539 -2.758 1 97.31 83 LEU A N 1
ATOM 609 C CA . LEU A 1 83 ? -9.258 -12.414 -2.816 1 97.31 83 LEU A CA 1
ATOM 610 C C . LEU A 1 83 ? -8.773 -11.297 -1.896 1 97.31 83 LEU A C 1
ATOM 612 O O . LEU A 1 83 ? -7.746 -11.445 -1.225 1 97.31 83 LEU A O 1
ATOM 616 N N . VAL A 1 84 ? -9.523 -10.195 -1.879 1 96.75 84 VAL A N 1
ATOM 617 C CA . VAL A 1 84 ? -9.211 -9.094 -0.966 1 96.75 84 VAL A CA 1
ATOM 618 C C . VAL A 1 84 ? -9.375 -9.562 0.478 1 96.75 84 VAL A C 1
ATOM 620 O O . VAL A 1 84 ? -8.555 -9.242 1.339 1 96.75 84 VAL A O 1
ATOM 623 N N . ARG A 1 85 ? -10.391 -10.344 0.732 1 96.12 85 ARG A N 1
ATOM 624 C CA . ARG A 1 85 ? -10.633 -10.883 2.068 1 96.12 85 ARG A CA 1
ATOM 625 C C . ARG A 1 85 ? -9.469 -11.758 2.523 1 96.12 85 ARG A C 1
ATOM 627 O O . ARG A 1 85 ? -9.039 -11.68 3.678 1 96.12 85 ARG A O 1
ATOM 634 N N . LEU A 1 86 ? -9.031 -12.602 1.626 1 98.12 86 LEU A N 1
ATOM 635 C CA . LEU A 1 86 ? -7.883 -13.445 1.921 1 98.12 86 LEU A CA 1
ATOM 636 C C . LEU A 1 86 ? -6.66 -12.602 2.256 1 98.12 86 LEU A C 1
ATOM 638 O O . LEU A 1 86 ? -5.945 -12.883 3.223 1 98.12 86 LEU A O 1
ATOM 642 N N . VAL A 1 87 ? -6.414 -11.531 1.518 1 98.25 87 VAL A N 1
ATOM 643 C CA . VAL A 1 87 ? -5.27 -10.648 1.743 1 98.25 87 VAL A CA 1
ATOM 644 C C . VAL A 1 87 ? -5.414 -9.945 3.09 1 98.25 87 VAL A C 1
ATOM 646 O O . VAL A 1 87 ? -4.434 -9.789 3.822 1 98.25 87 VAL A O 1
ATOM 649 N N . ARG A 1 88 ? -6.621 -9.523 3.43 1 96.75 88 ARG A N 1
ATOM 650 C CA . ARG A 1 88 ? -6.855 -8.914 4.734 1 96.75 88 ARG A CA 1
ATOM 651 C C . ARG A 1 88 ? -6.543 -9.898 5.863 1 96.75 88 ARG A C 1
ATOM 653 O O . ARG A 1 88 ? -6.055 -9.5 6.922 1 96.75 88 ARG A O 1
ATOM 660 N N . THR A 1 89 ? -6.844 -11.133 5.645 1 97.62 89 THR A N 1
ATOM 661 C CA . THR A 1 89 ? -6.535 -12.164 6.629 1 97.62 89 THR A CA 1
ATOM 662 C C . THR A 1 89 ? -5.027 -12.328 6.793 1 97.62 89 THR A C 1
ATOM 664 O O . THR A 1 89 ? -4.527 -12.43 7.914 1 97.62 89 THR A O 1
ATOM 667 N N . VAL A 1 90 ? -4.309 -12.312 5.668 1 98.56 90 VAL A N 1
ATOM 668 C CA . VAL A 1 90 ? -2.854 -12.391 5.703 1 98.56 90 VAL A CA 1
ATOM 669 C C . VAL A 1 90 ? -2.285 -11.172 6.426 1 98.56 90 VAL A C 1
ATOM 671 O O . VAL A 1 90 ? -1.333 -11.289 7.199 1 98.56 90 VAL A O 1
ATOM 674 N N . GLU A 1 91 ? -2.85 -10.023 6.141 1 97.25 91 GLU A N 1
ATOM 675 C CA . GLU A 1 91 ? -2.43 -8.805 6.828 1 97.25 91 GLU A CA 1
ATOM 676 C C . GLU A 1 91 ? -2.617 -8.93 8.336 1 97.25 91 GLU A C 1
ATOM 678 O O . GLU A 1 91 ? -1.72 -8.586 9.109 1 97.25 91 GLU A O 1
ATOM 683 N N . ALA A 1 92 ? -3.783 -9.445 8.773 1 96.31 92 ALA A N 1
ATOM 684 C CA . ALA A 1 92 ? -4.035 -9.656 10.195 1 96.31 92 ALA A CA 1
ATOM 685 C C . ALA A 1 92 ? -3.043 -10.656 10.789 1 96.31 92 ALA A C 1
ATOM 687 O O . ALA A 1 92 ? -2.533 -10.453 11.891 1 96.31 92 ALA A O 1
ATOM 688 N N . LEU A 1 93 ? -2.766 -11.727 10.07 1 98 93 LEU A N 1
ATOM 689 C CA . LEU A 1 93 ? -1.818 -12.742 10.508 1 98 93 LEU A CA 1
ATOM 690 C C . LEU A 1 93 ? -0.423 -12.156 10.672 1 98 93 LEU A C 1
ATOM 692 O O . LEU A 1 93 ? 0.316 -12.547 11.578 1 98 93 LEU A O 1
ATOM 696 N N . SER A 1 94 ? -0.079 -11.156 9.836 1 97.44 94 SER A N 1
ATOM 697 C CA . SER A 1 94 ? 1.247 -10.547 9.836 1 97.44 94 SER A CA 1
ATOM 698 C C . SER A 1 94 ? 1.502 -9.781 11.125 1 97.44 94 SER A C 1
ATOM 700 O O . SER A 1 94 ? 2.646 -9.461 11.453 1 97.44 94 SER A O 1
ATOM 702 N N . LEU A 1 95 ? 0.471 -9.5 11.844 1 95.94 95 LEU A N 1
ATOM 703 C CA . LEU A 1 95 ? 0.599 -8.75 13.086 1 95.94 95 LEU A CA 1
ATOM 704 C C . LEU A 1 95 ? 1.028 -9.664 14.227 1 95.94 95 LEU A C 1
ATOM 706 O O . LEU A 1 95 ? 1.445 -9.18 15.289 1 95.94 95 LEU A O 1
ATOM 710 N N . SER A 1 96 ? 0.912 -10.969 14.023 1 96.88 96 SER A N 1
ATOM 711 C CA . SER A 1 96 ? 1.324 -11.906 15.062 1 96.88 96 SER A CA 1
ATOM 712 C C . SER A 1 96 ? 2.844 -11.984 15.164 1 96.88 96 SER A C 1
ATOM 714 O O . SER A 1 96 ? 3.527 -12.195 14.156 1 96.88 96 SER A O 1
ATOM 716 N N . PRO A 1 97 ? 3.373 -11.891 16.344 1 94.62 97 PRO A N 1
ATOM 717 C CA . PRO A 1 97 ? 4.82 -12.062 16.5 1 94.62 97 PRO A CA 1
ATOM 718 C C . PRO A 1 97 ? 5.309 -13.422 16.016 1 94.62 97 PRO A C 1
ATOM 720 O O . PRO A 1 97 ? 6.5 -13.594 15.742 1 94.62 97 PRO A O 1
ATOM 723 N N . LYS A 1 98 ? 4.398 -14.336 15.891 1 95.75 98 LYS A N 1
ATOM 724 C CA . LYS A 1 98 ? 4.785 -15.68 15.477 1 95.75 98 LYS A CA 1
ATOM 725 C C . LYS A 1 98 ? 5.145 -15.719 13.992 1 95.75 98 LYS A C 1
ATOM 727 O O . LYS A 1 98 ? 5.695 -16.719 13.508 1 95.75 98 LYS A O 1
ATOM 732 N N . THR A 1 99 ? 4.871 -14.648 13.266 1 96.62 99 THR A N 1
ATOM 733 C CA . THR A 1 99 ? 5.227 -14.609 11.852 1 96.62 99 THR A CA 1
ATOM 734 C C . THR A 1 99 ? 6.371 -13.633 11.602 1 96.62 99 THR A C 1
ATOM 736 O O . THR A 1 99 ? 6.707 -13.328 10.453 1 96.62 99 THR A O 1
ATOM 739 N N . VAL A 1 100 ? 6.977 -13.055 12.625 1 95 100 VAL A N 1
ATOM 740 C CA . VAL A 1 100 ? 7.957 -11.984 12.508 1 95 100 VAL A CA 1
ATOM 741 C C . VAL A 1 100 ? 9.359 -12.531 12.781 1 95 100 VAL A C 1
ATOM 743 O O . VAL A 1 100 ? 9.578 -13.211 13.789 1 95 100 VAL A O 1
ATOM 746 N N . PHE A 1 101 ? 10.219 -12.289 11.906 1 94.69 101 PHE A N 1
ATOM 747 C CA . PHE A 1 101 ? 11.633 -12.609 12.086 1 94.69 101 PHE A CA 1
ATOM 748 C C . PHE A 1 101 ? 12.445 -11.359 12.383 1 94.69 101 PHE A C 1
ATOM 750 O O . PHE A 1 101 ? 12.328 -10.352 11.68 1 94.69 101 PHE A O 1
ATOM 757 N N . THR A 1 102 ? 13.18 -11.375 13.453 1 93.19 102 THR A N 1
ATOM 758 C CA . THR A 1 102 ? 14.008 -10.234 13.844 1 93.19 102 THR A CA 1
ATOM 759 C C . THR A 1 102 ? 15.484 -10.57 13.695 1 93.19 102 THR A C 1
ATOM 761 O O . THR A 1 102 ? 15.93 -11.656 14.07 1 93.19 102 THR A O 1
ATOM 764 N N . GLU A 1 103 ? 16.156 -9.664 13.102 1 93.94 103 GLU A N 1
ATOM 765 C CA . GLU A 1 103 ? 17.594 -9.844 12.922 1 93.94 103 GLU A CA 1
ATOM 766 C C . GLU A 1 103 ? 18.344 -8.531 13.133 1 93.94 103 GLU A C 1
ATOM 768 O O . GLU A 1 103 ? 17.734 -7.453 13.094 1 93.94 103 GLU A O 1
ATOM 773 N N . THR A 1 104 ? 19.625 -8.664 13.422 1 93.12 104 THR A N 1
ATOM 774 C CA . THR A 1 104 ? 20.484 -7.5 13.562 1 93.12 104 THR A CA 1
ATOM 775 C C . THR A 1 104 ? 21.578 -7.512 12.5 1 93.12 104 THR A C 1
ATOM 777 O O . THR A 1 104 ? 22.359 -8.469 12.406 1 93.12 104 THR A O 1
ATOM 780 N N . THR A 1 105 ? 21.562 -6.516 11.719 1 90.06 105 THR A N 1
ATOM 781 C CA . THR A 1 105 ? 22.594 -6.352 10.703 1 90.06 105 THR A CA 1
ATOM 782 C C . THR A 1 105 ? 23.312 -5.012 10.867 1 90.06 105 THR A C 1
ATOM 784 O O . THR A 1 105 ? 22.672 -3.957 10.852 1 90.06 105 THR A O 1
ATOM 787 N N . ASN A 1 106 ? 24.625 -5 10.984 1 89.31 106 ASN A N 1
ATOM 788 C CA . ASN A 1 106 ? 25.422 -3.791 11.125 1 89.31 106 ASN A CA 1
ATOM 789 C C . ASN A 1 106 ? 24.875 -2.887 12.227 1 89.31 106 ASN A C 1
ATOM 791 O O . ASN A 1 106 ? 24.703 -1.684 12.023 1 89.31 106 ASN A O 1
ATOM 795 N N . GLY A 1 107 ? 24.453 -3.49 13.258 1 89.12 107 GLY A N 1
ATOM 796 C CA . GLY A 1 107 ? 24.016 -2.768 14.445 1 89.12 107 GLY A CA 1
ATOM 797 C C . GLY A 1 107 ? 22.578 -2.264 14.344 1 89.12 107 GLY A C 1
ATOM 798 O O . GLY A 1 107 ? 22.109 -1.564 15.234 1 89.12 107 GLY A O 1
ATOM 799 N N . PHE A 1 108 ? 21.891 -2.576 13.258 1 91.62 108 PHE A N 1
ATOM 800 C CA . PHE A 1 108 ? 20.5 -2.172 13.086 1 91.62 108 PHE A CA 1
ATOM 801 C C . PHE A 1 108 ? 19.562 -3.375 13.18 1 91.62 108 PHE A C 1
ATOM 803 O O . PHE A 1 108 ? 19.578 -4.238 12.305 1 91.62 108 PHE A O 1
ATOM 810 N N . GLU A 1 109 ? 18.875 -3.381 14.281 1 94.38 109 GLU A N 1
ATOM 811 C CA . GLU A 1 109 ? 17.906 -4.453 14.461 1 94.38 109 GLU A CA 1
ATOM 812 C C . GLU A 1 109 ? 16.625 -4.168 13.688 1 94.38 109 GLU A C 1
ATOM 814 O O . GLU A 1 109 ? 16.031 -3.094 13.82 1 94.38 109 GLU A O 1
ATOM 819 N N . THR A 1 110 ? 16.219 -5.164 12.844 1 94.69 110 THR A N 1
ATOM 820 C CA . THR A 1 110 ? 15.008 -5.012 12.039 1 94.69 110 THR A CA 1
ATOM 821 C C . THR A 1 110 ? 14.102 -6.227 12.188 1 94.69 110 THR A C 1
ATOM 823 O O . THR A 1 110 ? 14.586 -7.348 12.375 1 94.69 110 THR A O 1
ATOM 826 N N . SER A 1 111 ? 12.828 -5.984 12.188 1 93.62 111 SER A N 1
ATOM 827 C CA . SER A 1 111 ? 11.82 -7.035 12.227 1 93.62 111 SER A CA 1
ATOM 828 C C . SER A 1 111 ? 11.07 -7.133 10.898 1 93.62 111 SER A C 1
ATOM 830 O O . SER A 1 111 ? 10.5 -6.145 10.43 1 93.62 111 SER A O 1
ATOM 832 N N . ARG A 1 112 ? 11.023 -8.289 10.305 1 92.81 112 ARG A N 1
ATOM 833 C CA . ARG A 1 112 ? 10.336 -8.523 9.047 1 92.81 112 ARG A CA 1
ATOM 834 C C . ARG A 1 112 ? 9.109 -9.406 9.25 1 92.81 112 ARG A C 1
ATOM 836 O O . ARG A 1 112 ? 9.219 -10.508 9.789 1 92.81 112 ARG A O 1
ATOM 843 N N . ARG A 1 113 ? 7.996 -8.938 8.789 1 95 113 ARG A N 1
ATOM 844 C CA . ARG A 1 113 ? 6.754 -9.688 8.898 1 95 113 ARG A CA 1
ATOM 845 C C . ARG A 1 113 ? 6.645 -10.734 7.789 1 95 113 ARG A C 1
ATOM 847 O O . ARG A 1 113 ? 7.207 -10.562 6.707 1 95 113 ARG A O 1
ATOM 854 N N . LEU A 1 114 ? 5.852 -11.797 8.117 1 97 114 LEU A N 1
ATOM 855 C CA . LEU A 1 114 ? 5.586 -12.875 7.168 1 97 114 LEU A CA 1
ATOM 856 C C . LEU A 1 114 ? 6.883 -13.367 6.527 1 97 114 LEU A C 1
ATOM 858 O O . LEU A 1 114 ? 6.973 -13.477 5.305 1 97 114 LEU A O 1
ATOM 862 N N . HIS A 1 115 ? 7.777 -13.609 7.434 1 91.75 115 HIS A N 1
ATOM 863 C CA . HIS A 1 115 ? 9.094 -14.047 6.977 1 91.75 115 HIS A CA 1
ATOM 864 C C . HIS A 1 115 ? 8.992 -15.273 6.086 1 91.75 115 HIS A C 1
ATOM 866 O O . HIS A 1 115 ? 8.242 -16.203 6.391 1 91.75 115 HIS A O 1
ATOM 872 N N . THR A 1 116 ? 9.672 -15.281 4.895 1 91.5 116 THR A N 1
ATOM 873 C CA . THR A 1 116 ? 9.852 -16.297 3.867 1 91.5 116 THR A CA 1
ATOM 874 C C . THR A 1 116 ? 8.641 -16.359 2.941 1 91.5 116 THR A C 1
ATOM 876 O O . THR A 1 116 ? 8.641 -17.109 1.957 1 91.5 116 THR A O 1
ATOM 879 N N . PHE A 1 117 ? 7.543 -15.617 3.211 1 97.06 117 PHE A N 1
ATOM 880 C CA . PHE A 1 117 ? 6.363 -15.648 2.352 1 97.06 117 PHE A CA 1
ATOM 881 C C . PHE A 1 117 ? 6.734 -15.289 0.917 1 97.06 117 PHE A C 1
ATOM 883 O O . PHE A 1 117 ? 6.211 -15.875 -0.031 1 97.06 117 PHE A O 1
ATOM 890 N N . GLY A 1 118 ? 7.641 -14.336 0.737 1 96.12 118 GLY A N 1
ATOM 891 C CA . GLY A 1 118 ? 8.125 -13.945 -0.578 1 96.12 118 GLY A CA 1
ATOM 892 C C . GLY A 1 118 ? 8.766 -15.086 -1.341 1 96.12 118 GLY A C 1
ATOM 893 O O . GLY A 1 118 ? 8.641 -15.172 -2.564 1 96.12 118 GLY A O 1
ATOM 894 N N . TRP A 1 119 ? 9.43 -15.992 -0.641 1 95.75 119 TRP A N 1
ATOM 895 C CA . TRP A 1 119 ? 10.039 -17.156 -1.277 1 95.75 119 TRP A CA 1
ATOM 896 C C . TRP A 1 119 ? 8.977 -18.094 -1.836 1 95.75 119 TRP A C 1
ATOM 898 O O . TRP A 1 119 ? 9.109 -18.609 -2.949 1 95.75 119 TRP A O 1
ATOM 908 N N . ASN A 1 120 ? 7.953 -18.281 -1.004 1 97.44 120 ASN A N 1
ATOM 909 C CA . ASN A 1 120 ? 6.852 -19.125 -1.45 1 97.44 120 ASN A CA 1
ATOM 910 C C . ASN A 1 120 ? 6.203 -18.594 -2.721 1 97.44 120 ASN A C 1
ATOM 912 O O . ASN A 1 120 ? 5.918 -19.344 -3.65 1 97.44 120 ASN A O 1
ATOM 916 N N . LEU A 1 121 ? 6.023 -17.266 -2.766 1 98.25 121 LEU A N 1
ATOM 917 C CA . LEU A 1 121 ? 5.379 -16.625 -3.908 1 98.25 121 LEU A CA 1
ATOM 918 C C . LEU A 1 121 ? 6.254 -16.734 -5.152 1 98.25 121 LEU A C 1
ATOM 920 O O . LEU A 1 121 ? 5.742 -16.922 -6.262 1 98.25 121 LEU A O 1
ATOM 924 N N . ARG A 1 122 ? 7.539 -16.625 -4.961 1 96.69 122 ARG A N 1
ATOM 925 C CA . ARG A 1 122 ? 8.469 -16.688 -6.082 1 96.69 122 ARG A CA 1
ATOM 926 C C . ARG A 1 122 ? 8.383 -18.047 -6.785 1 96.69 122 ARG A C 1
ATOM 928 O O . ARG A 1 122 ? 8.477 -18.109 -8.016 1 96.69 122 ARG A O 1
ATOM 935 N N . ASP A 1 123 ? 8.094 -19.078 -6.031 1 96.06 123 ASP A N 1
ATOM 936 C CA . ASP A 1 123 ? 8.062 -20.453 -6.547 1 96.06 123 ASP A CA 1
ATOM 937 C C . ASP A 1 123 ? 6.891 -20.641 -7.508 1 96.06 123 ASP A C 1
ATOM 939 O O . ASP A 1 123 ? 6.902 -21.562 -8.328 1 96.06 123 ASP A O 1
ATOM 943 N N . VAL A 1 124 ? 5.891 -19.797 -7.406 1 97 124 VAL A N 1
ATOM 944 C CA . VAL A 1 124 ? 4.676 -20.016 -8.18 1 97 124 VAL A CA 1
ATOM 945 C C . VAL A 1 124 ? 4.406 -18.828 -9.078 1 97 124 VAL A C 1
ATOM 947 O O . VAL A 1 124 ? 3.326 -18.703 -9.672 1 97 124 VAL A O 1
ATOM 950 N N . PHE A 1 125 ? 5.395 -17.922 -9.258 1 97.56 125 PHE A N 1
ATOM 951 C CA . PHE A 1 125 ? 5.176 -16.594 -9.828 1 97.56 125 PHE A CA 1
ATOM 952 C C . PHE A 1 125 ? 5.094 -16.672 -11.352 1 97.56 125 PHE A C 1
ATOM 954 O O . PHE A 1 125 ? 4.383 -15.883 -11.977 1 97.56 125 PHE A O 1
ATOM 961 N N . GLY A 1 126 ? 5.668 -17.641 -11.961 1 95.69 126 GLY A N 1
ATOM 962 C CA . GLY A 1 126 ? 5.84 -17.688 -13.406 1 95.69 126 GLY A CA 1
ATOM 963 C C . GLY A 1 126 ? 4.574 -18.078 -14.148 1 95.69 126 GLY A C 1
ATOM 964 O O . GLY A 1 126 ? 3.67 -18.672 -13.562 1 95.69 126 GLY A O 1
ATOM 965 N N . PRO A 1 127 ? 4.492 -17.688 -15.414 1 95.94 127 PRO A N 1
ATOM 966 C CA . PRO A 1 127 ? 3.338 -18.062 -16.234 1 95.94 127 PRO A CA 1
ATOM 967 C C . PRO A 1 127 ? 3.283 -19.578 -16.5 1 95.94 127 PRO A C 1
ATOM 969 O O . PRO A 1 127 ? 4.32 -20.234 -16.531 1 95.94 127 PRO A O 1
ATOM 972 N N . PRO A 1 128 ? 2.064 -20.094 -16.734 1 96.25 128 PRO A N 1
ATOM 973 C CA . PRO A 1 128 ? 1.898 -21.547 -16.875 1 96.25 128 PRO A CA 1
ATOM 974 C C . PRO A 1 128 ? 2.127 -22.016 -18.312 1 96.25 128 PRO A C 1
ATOM 976 O O . PRO A 1 128 ? 1.484 -22.969 -18.766 1 96.25 128 PRO A O 1
ATOM 979 N N . PHE A 1 129 ? 2.924 -21.359 -19.094 1 94.56 129 PHE A N 1
ATOM 980 C CA . PHE A 1 129 ? 3.176 -21.75 -20.484 1 94.56 129 PHE A CA 1
ATOM 981 C C . PHE A 1 129 ? 4.449 -22.578 -20.578 1 94.56 129 PHE A C 1
ATOM 983 O O . PHE A 1 129 ? 5.496 -22.203 -20.062 1 94.56 129 PHE A O 1
ATOM 990 N N . GLU A 1 130 ? 4.277 -23.75 -21 1 90.5 130 GLU A N 1
ATOM 991 C CA . GLU A 1 130 ? 5.375 -24.688 -21.281 1 90.5 130 GLU A CA 1
ATOM 992 C C . GLU A 1 130 ? 5.383 -25.125 -22.734 1 90.5 130 GLU A C 1
ATOM 994 O O . GLU A 1 130 ? 4.328 -25.188 -23.375 1 90.5 130 GLU A O 1
ATOM 999 N N . PRO A 1 131 ? 6.609 -25.359 -23.156 1 88.75 131 PRO A N 1
ATOM 1000 C CA . PRO A 1 131 ? 6.645 -25.859 -24.531 1 88.75 131 PRO A CA 1
ATOM 1001 C C . PRO A 1 131 ? 5.809 -27.125 -24.719 1 88.75 131 PRO A C 1
ATOM 1003 O O . PRO A 1 131 ? 5.914 -28.062 -23.922 1 88.75 131 PRO A O 1
ATOM 1006 N N . ASN A 1 132 ? 5.012 -27.25 -25.641 1 88.94 132 ASN A N 1
ATOM 1007 C CA . ASN A 1 132 ? 4.223 -28.391 -26.094 1 88.94 132 ASN A CA 1
ATOM 1008 C C . ASN A 1 132 ? 3.186 -28.812 -25.047 1 88.94 132 ASN A C 1
ATOM 1010 O O . ASN A 1 132 ? 2.688 -29.938 -25.078 1 88.94 132 ASN A O 1
ATOM 1014 N N . ARG A 1 133 ? 2.895 -28.062 -24.188 1 92.81 133 ARG A N 1
ATOM 1015 C CA . ARG A 1 133 ? 1.849 -28.312 -23.203 1 92.81 133 ARG A CA 1
ATOM 1016 C C . ARG A 1 133 ? 1.013 -27.062 -22.938 1 92.81 133 ARG A C 1
ATOM 1018 O O . ARG A 1 133 ? 1.318 -26.281 -22.047 1 92.81 133 ARG A O 1
ATOM 1025 N N . PRO A 1 134 ? 0.057 -26.875 -23.703 1 93.06 134 PRO A N 1
ATOM 1026 C CA . PRO A 1 134 ? -0.79 -25.688 -23.5 1 93.06 134 PRO A CA 1
ATOM 1027 C C . PRO A 1 134 ? -1.437 -25.656 -22.125 1 93.06 134 PRO A C 1
ATOM 1029 O O . PRO A 1 134 ? -1.847 -26.688 -21.594 1 93.06 134 PRO A O 1
ATOM 1032 N N . PRO A 1 135 ? -1.479 -24.531 -21.484 1 96 135 PRO A N 1
ATOM 1033 C CA . PRO A 1 135 ? -2.096 -24.422 -20.172 1 96 135 PRO A CA 1
ATOM 1034 C C . PRO A 1 135 ? -3.607 -24.641 -20.203 1 96 135 PRO A C 1
ATOM 1036 O O . PRO A 1 135 ? -4.262 -24.328 -21.203 1 96 135 PRO A O 1
ATOM 1039 N N . THR A 1 136 ? -4.152 -25.188 -19.172 1 96.12 136 THR A N 1
ATOM 1040 C CA . THR A 1 136 ? -5.594 -25.297 -19 1 96.12 136 THR A CA 1
ATOM 1041 C C . THR A 1 136 ? -6.191 -23.953 -18.594 1 96.12 136 THR A C 1
ATOM 1043 O O . THR A 1 136 ? -5.46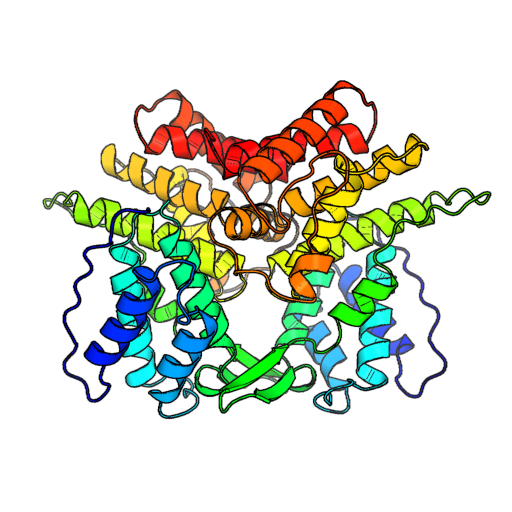5 -23.047 -18.203 1 96.12 136 THR A O 1
ATOM 1046 N N . ASP A 1 137 ? -7.496 -23.844 -18.75 1 94.88 137 ASP A N 1
ATOM 1047 C CA . ASP A 1 137 ? -8.18 -22.625 -18.312 1 94.88 137 ASP A CA 1
ATOM 1048 C C . ASP A 1 137 ? -7.965 -22.375 -16.828 1 94.88 137 ASP A C 1
ATOM 1050 O O . ASP A 1 137 ? -7.824 -21.234 -16.391 1 94.88 137 ASP A O 1
ATOM 1054 N N . ALA A 1 138 ? -7.965 -23.438 -16.047 1 95.31 138 ALA A N 1
ATOM 1055 C CA . ALA A 1 138 ? -7.758 -23.328 -14.609 1 95.31 138 ALA A CA 1
ATOM 1056 C C . ALA A 1 138 ? -6.359 -22.797 -14.297 1 95.31 138 ALA A C 1
ATOM 1058 O O . ALA A 1 138 ? -6.188 -21.984 -13.391 1 95.31 138 ALA A O 1
ATOM 1059 N N . GLN A 1 139 ? -5.379 -23.25 -15.055 1 96.62 139 GLN A N 1
ATOM 1060 C CA . GLN A 1 139 ? -4.012 -22.781 -14.867 1 96.62 139 GLN A CA 1
ATOM 1061 C C . GLN A 1 139 ? -3.885 -21.312 -15.219 1 96.62 139 GLN A C 1
ATOM 1063 O O . GLN A 1 139 ? -3.199 -20.562 -14.523 1 96.62 139 GLN A O 1
ATOM 1068 N N . LEU A 1 140 ? -4.551 -20.906 -16.266 1 96.44 140 LEU A N 1
ATOM 1069 C CA . LEU A 1 14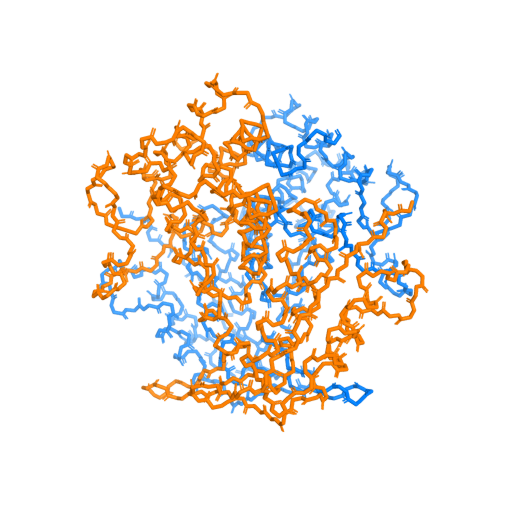0 ? -4.523 -19.516 -16.688 1 96.44 140 LEU A CA 1
ATOM 1070 C C . LEU A 1 140 ? -5.203 -18.609 -15.664 1 96.44 140 LEU A C 1
ATOM 1072 O O . LEU A 1 140 ? -4.668 -17.562 -15.305 1 96.44 140 LEU A O 1
ATOM 1076 N N . ALA A 1 141 ? -6.344 -19.078 -15.211 1 96.38 141 ALA A N 1
ATOM 1077 C CA . ALA A 1 141 ? -7.055 -18.328 -14.18 1 96.38 141 ALA A CA 1
ATOM 1078 C C . ALA A 1 141 ? -6.23 -18.234 -12.898 1 96.38 141 ALA A C 1
ATOM 1080 O O . ALA A 1 141 ? -6.172 -17.172 -12.266 1 96.38 141 ALA A O 1
ATOM 1081 N N . GLY A 1 142 ? -5.613 -19.344 -12.547 1 97.69 142 GLY A N 1
ATOM 1082 C CA . GLY A 1 142 ? -4.773 -19.375 -11.359 1 97.69 142 GLY A CA 1
ATOM 1083 C C . GLY A 1 142 ? -3.58 -18.438 -11.453 1 97.69 142 GLY A C 1
ATOM 1084 O O . GLY A 1 142 ? -3.197 -17.812 -10.461 1 97.69 142 GLY A O 1
ATOM 1085 N N . TYR A 1 143 ? -3.016 -18.344 -12.633 1 98.12 143 TYR A N 1
ATOM 1086 C CA . TYR A 1 143 ? -1.896 -17.438 -12.867 1 98.12 143 TYR A CA 1
ATOM 1087 C C . TYR A 1 143 ? -2.299 -15.992 -12.609 1 98.12 143 TYR A C 1
ATOM 1089 O O . TYR A 1 143 ? -1.609 -15.273 -11.883 1 98.12 143 TYR A O 1
ATOM 1097 N N . LEU A 1 144 ? -3.416 -15.547 -13.125 1 97.88 144 LEU A N 1
ATOM 1098 C CA . LEU A 1 144 ? -3.891 -14.188 -12.906 1 97.88 144 LEU A CA 1
ATOM 1099 C C . LEU A 1 144 ? -4.234 -13.961 -11.438 1 97.88 144 LEU A C 1
ATOM 1101 O O . LEU A 1 144 ? -3.969 -12.891 -10.891 1 97.88 144 LEU A O 1
ATOM 1105 N N . SER A 1 145 ? -4.766 -14.992 -10.812 1 98.38 145 SER A N 1
ATOM 1106 C CA . SER A 1 145 ? -5.113 -14.898 -9.398 1 98.38 145 SER A CA 1
ATOM 1107 C C . SER A 1 145 ? -3.873 -14.68 -8.539 1 98.38 145 SER A C 1
ATOM 1109 O O . SER A 1 145 ? -3.873 -13.828 -7.648 1 98.38 145 SER A O 1
ATOM 1111 N N . ILE A 1 146 ? -2.822 -15.367 -8.828 1 98.69 146 ILE A N 1
ATOM 1112 C CA . ILE A 1 146 ? -1.584 -15.25 -8.07 1 98.69 146 ILE A CA 1
ATOM 1113 C C . ILE A 1 146 ? -0.969 -13.875 -8.289 1 98.69 146 ILE A C 1
ATOM 1115 O O . ILE A 1 146 ? -0.463 -13.258 -7.344 1 98.69 146 ILE A O 1
ATOM 1119 N N . GLN A 1 147 ? -1.042 -13.422 -9.516 1 98.62 147 GLN A N 1
ATOM 1120 C CA . GLN A 1 147 ? -0.515 -12.094 -9.812 1 98.62 147 GLN A CA 1
ATOM 1121 C C . GLN A 1 147 ? -1.29 -11.016 -9.055 1 98.62 147 GLN A C 1
ATOM 1123 O O . GLN A 1 147 ? -0.693 -10.141 -8.422 1 98.62 147 GLN A O 1
ATOM 1128 N N . ALA A 1 148 ? -2.602 -11.102 -9.094 1 98.5 148 ALA A N 1
ATOM 1129 C CA . ALA A 1 148 ? -3.432 -10.156 -8.352 1 98.5 148 ALA A CA 1
ATOM 1130 C C . ALA A 1 148 ? -3.172 -10.25 -6.852 1 98.5 148 ALA A C 1
ATOM 1132 O O . ALA A 1 148 ? -3.025 -9.234 -6.172 1 98.5 148 ALA A O 1
ATOM 1133 N N . PHE A 1 149 ? -3.127 -11.539 -6.379 1 98.81 149 PHE A N 1
ATOM 1134 C CA . PHE A 1 149 ? -2.891 -11.789 -4.961 1 98.81 149 PHE A CA 1
ATOM 1135 C C . PHE A 1 149 ? -1.568 -11.172 -4.516 1 98.81 149 PHE A C 1
ATOM 1137 O O . PHE A 1 149 ? -1.511 -10.477 -3.5 1 98.81 149 PHE A O 1
ATOM 1144 N N . THR A 1 150 ? -0.535 -11.344 -5.266 1 98.88 150 THR A N 1
ATOM 1145 C CA . THR A 1 150 ? 0.795 -10.844 -4.93 1 98.88 150 THR A CA 1
ATOM 1146 C C . THR A 1 150 ? 0.836 -9.32 -4.992 1 98.88 150 THR A C 1
ATOM 1148 O O . THR A 1 150 ? 1.411 -8.672 -4.113 1 98.88 150 THR A O 1
ATOM 1151 N N . ALA A 1 151 ? 0.211 -8.742 -5.969 1 98.75 151 ALA A N 1
ATOM 1152 C CA . ALA A 1 151 ? 0.133 -7.289 -6.082 1 98.75 151 ALA A CA 1
ATOM 1153 C C . ALA A 1 151 ? -0.627 -6.688 -4.902 1 98.75 151 ALA A C 1
ATOM 1155 O O . ALA A 1 151 ? -0.244 -5.641 -4.379 1 98.75 151 ALA A O 1
ATOM 1156 N N . LEU A 1 152 ? -1.701 -7.348 -4.516 1 98.5 152 LEU A N 1
ATOM 1157 C CA . LEU A 1 152 ? -2.488 -6.902 -3.373 1 98.5 152 LEU A CA 1
ATOM 1158 C C . LEU A 1 152 ? -1.664 -6.961 -2.09 1 98.5 152 LEU A C 1
ATOM 1160 O O . LEU A 1 152 ? -1.724 -6.047 -1.265 1 98.5 152 LEU A O 1
ATOM 1164 N N . LEU A 1 153 ? -0.888 -8.023 -1.915 1 98.56 153 LEU A N 1
ATOM 1165 C CA . LEU A 1 153 ? -0.011 -8.125 -0.753 1 98.56 153 LEU A CA 1
ATOM 1166 C C . LEU A 1 153 ? 0.978 -6.965 -0.717 1 98.56 153 LEU A C 1
ATOM 1168 O O . LEU A 1 153 ? 1.194 -6.359 0.336 1 98.56 153 LEU A O 1
ATOM 1172 N N . TRP A 1 154 ? 1.529 -6.664 -1.877 1 98.25 154 TRP A N 1
ATOM 1173 C CA . TRP A 1 154 ? 2.5 -5.578 -1.938 1 98.25 154 TRP A CA 1
ATOM 1174 C C . TRP A 1 154 ? 1.831 -4.234 -1.675 1 98.25 154 TRP A C 1
ATOM 1176 O O . TRP A 1 154 ? 2.402 -3.369 -1.005 1 98.25 154 TRP A O 1
ATOM 1186 N N . SER A 1 155 ? 0.621 -4.066 -2.18 1 97.38 155 SER A N 1
ATOM 1187 C CA . SER A 1 155 ? -0.128 -2.826 -1.991 1 97.38 155 SER A CA 1
ATOM 1188 C C . SER A 1 155 ? -0.367 -2.545 -0.512 1 97.38 155 SER A C 1
ATOM 1190 O O . SER A 1 155 ? -0.68 -1.414 -0.133 1 97.38 155 SER A O 1
ATOM 1192 N N . ARG A 1 156 ? -0.196 -3.537 0.305 1 96.31 156 ARG A N 1
ATOM 1193 C CA . ARG A 1 156 ? -0.423 -3.385 1.738 1 96.31 156 ARG A CA 1
ATOM 1194 C C . ARG A 1 156 ? 0.889 -3.459 2.512 1 96.31 156 ARG A C 1
ATOM 1196 O O . ARG A 1 156 ? 0.888 -3.52 3.744 1 96.31 156 ARG A O 1
ATOM 1203 N N . GLY A 1 157 ? 1.981 -3.512 1.786 1 95.25 157 GLY A N 1
ATOM 1204 C CA . GLY A 1 157 ? 3.297 -3.51 2.408 1 95.25 157 GLY A CA 1
ATOM 1205 C C . GLY A 1 157 ? 3.637 -4.824 3.088 1 95.25 157 GLY A C 1
ATOM 1206 O O . GLY A 1 157 ? 4.43 -4.852 4.031 1 95.25 157 GLY A O 1
ATOM 1207 N N . LEU A 1 158 ? 3.051 -5.934 2.6 1 97 158 LEU A N 1
ATOM 1208 C CA . LEU A 1 158 ? 3.193 -7.207 3.291 1 97 158 LEU A CA 1
ATOM 1209 C C . LEU A 1 158 ? 4.359 -8.008 2.723 1 97 158 LEU A C 1
ATOM 1211 O O . LEU A 1 158 ? 4.824 -8.969 3.346 1 97 158 LEU A O 1
ATOM 1215 N N . ILE A 1 159 ? 4.797 -7.648 1.507 1 96.56 159 ILE A N 1
ATOM 1216 C CA . ILE A 1 159 ? 5.957 -8.266 0.87 1 96.56 159 ILE A CA 1
ATOM 1217 C C . ILE A 1 159 ? 6.773 -7.191 0.15 1 96.56 159 ILE A C 1
ATOM 1219 O O . ILE A 1 159 ? 6.312 -6.062 -0.026 1 96.56 159 ILE A O 1
ATOM 1223 N N . HIS A 1 160 ? 7.984 -7.566 -0.135 1 93.19 160 HIS A N 1
ATOM 1224 C CA . HIS A 1 160 ? 8.766 -6.762 -1.064 1 93.19 160 HIS A CA 1
ATOM 1225 C C . HIS A 1 160 ? 8.422 -7.098 -2.512 1 93.19 160 HIS A C 1
ATOM 1227 O O . HIS A 1 160 ? 8.977 -8.031 -3.088 1 93.19 160 HIS A O 1
ATOM 1233 N N . GLY A 1 161 ? 7.566 -6.312 -3.061 1 94.94 161 GLY A N 1
ATOM 1234 C CA . GLY A 1 161 ? 7.027 -6.66 -4.363 1 94.94 161 GLY A CA 1
ATOM 1235 C C . GLY A 1 161 ? 7.719 -5.941 -5.508 1 94.94 161 GLY A C 1
ATOM 1236 O O . GLY A 1 161 ? 7.344 -6.109 -6.672 1 94.94 161 GLY A O 1
ATOM 1237 N N . ASP A 1 162 ? 8.695 -5.121 -5.234 1 94.81 162 ASP A N 1
ATOM 1238 C CA . ASP A 1 162 ? 9.336 -4.285 -6.246 1 94.81 162 ASP A CA 1
ATOM 1239 C C . ASP A 1 162 ? 9.922 -5.137 -7.371 1 94.81 162 ASP A C 1
ATOM 1241 O O . ASP A 1 162 ? 9.758 -4.82 -8.547 1 94.81 162 ASP A O 1
ATOM 1245 N N . ASP A 1 163 ? 10.539 -6.281 -6.988 1 95.44 163 ASP A N 1
ATOM 1246 C CA . ASP A 1 163 ? 11.086 -7.168 -8.008 1 95.44 163 ASP A CA 1
ATOM 1247 C C . ASP A 1 163 ? 9.977 -7.832 -8.812 1 95.44 163 ASP A C 1
ATOM 1249 O O . ASP A 1 163 ? 10.031 -7.867 -10.047 1 95.44 163 ASP A O 1
ATOM 1253 N N . PHE A 1 164 ? 8.984 -8.312 -8.117 1 97.81 164 PHE A N 1
ATOM 1254 C CA . PHE A 1 164 ? 7.883 -9.023 -8.766 1 97.81 164 PHE A CA 1
ATOM 1255 C C . PHE A 1 164 ? 7.207 -8.133 -9.805 1 97.81 164 PHE A C 1
ATOM 1257 O O . PHE A 1 164 ? 6.969 -8.562 -10.93 1 97.81 164 PHE A O 1
ATOM 1264 N N . ALA A 1 165 ? 6.914 -6.902 -9.383 1 98.19 165 ALA A N 1
ATOM 1265 C CA . ALA A 1 165 ? 6.223 -5.973 -10.273 1 98.19 165 ALA A CA 1
ATOM 1266 C C . ALA A 1 165 ? 7.047 -5.703 -11.531 1 98.19 165 ALA A C 1
ATOM 1268 O O . ALA A 1 165 ? 6.523 -5.762 -12.648 1 98.19 165 ALA A O 1
ATOM 1269 N N . LEU A 1 166 ? 8.312 -5.465 -11.336 1 98 166 LEU A N 1
ATOM 1270 C CA . LEU A 1 166 ? 9.172 -5.156 -12.477 1 98 166 LEU A CA 1
ATOM 1271 C C . LEU A 1 166 ? 9.328 -6.371 -13.383 1 98 166 LEU A C 1
ATOM 1273 O O . LEU A 1 166 ? 9.32 -6.242 -14.609 1 98 166 LEU A O 1
ATOM 1277 N N . TRP A 1 167 ? 9.547 -7.562 -12.789 1 98 167 TRP A N 1
ATOM 1278 C CA . TRP A 1 167 ? 9.664 -8.781 -13.578 1 98 167 TRP A CA 1
ATOM 1279 C C . TRP A 1 167 ? 8.438 -8.969 -14.469 1 98 167 TRP A C 1
ATOM 1281 O O . TRP A 1 167 ? 8.562 -9.312 -15.648 1 98 167 TRP A O 1
ATOM 1291 N N . GLN A 1 168 ? 7.277 -8.742 -13.883 1 98.38 168 GLN A N 1
ATOM 1292 C CA . GLN A 1 168 ? 6.047 -8.953 -14.641 1 98.38 168 GLN A CA 1
ATOM 1293 C C . GLN A 1 168 ? 5.906 -7.926 -15.758 1 98.38 168 GLN A C 1
ATOM 1295 O O . GLN A 1 168 ? 5.52 -8.266 -16.875 1 98.38 168 GLN A O 1
ATOM 1300 N N . LEU A 1 169 ? 6.176 -6.66 -15.492 1 98.62 169 LEU A N 1
ATOM 1301 C CA . LEU A 1 169 ? 6.094 -5.602 -16.484 1 98.62 169 LEU A CA 1
ATOM 1302 C C . LEU A 1 169 ? 7.117 -5.816 -17.594 1 98.62 169 LEU A C 1
ATOM 1304 O O . LEU A 1 169 ? 6.82 -5.609 -18.781 1 98.62 169 LEU A O 1
ATOM 1308 N N . ARG A 1 170 ? 8.312 -6.246 -17.234 1 98.25 170 ARG A N 1
ATOM 1309 C CA . ARG A 1 170 ? 9.352 -6.562 -18.203 1 98.25 170 ARG A CA 1
ATOM 1310 C C . ARG A 1 170 ? 8.922 -7.719 -19.109 1 98.25 170 ARG A C 1
ATOM 1312 O O . ARG A 1 170 ? 9.031 -7.629 -20.328 1 98.25 170 ARG A O 1
ATOM 1319 N N . ALA A 1 171 ? 8.438 -8.797 -18.5 1 97.5 171 ALA A N 1
ATOM 1320 C CA . ALA A 1 171 ? 8.008 -9.969 -19.266 1 97.5 171 ALA A CA 1
ATOM 1321 C C . ALA A 1 171 ? 6.891 -9.609 -20.234 1 97.5 171 ALA A C 1
ATOM 1323 O O . ALA A 1 171 ? 6.832 -10.148 -21.344 1 97.5 171 ALA A O 1
ATOM 1324 N N . ALA A 1 172 ? 6.043 -8.695 -19.875 1 97.5 172 ALA A N 1
ATOM 1325 C CA . ALA A 1 172 ? 4.879 -8.344 -20.688 1 97.5 172 ALA A CA 1
ATOM 1326 C C . ALA A 1 172 ? 5.273 -7.484 -21.891 1 97.5 172 ALA A C 1
ATOM 1328 O O . ALA A 1 172 ? 4.707 -7.621 -22.969 1 97.5 172 ALA A O 1
ATOM 1329 N N . PHE A 1 173 ? 6.328 -6.59 -21.625 1 98.06 173 PHE A N 1
ATOM 1330 C CA . PHE A 1 173 ? 6.41 -5.551 -22.641 1 98.06 173 PHE A CA 1
ATOM 1331 C C . PHE A 1 173 ? 7.832 -5.422 -23.172 1 98.06 173 PHE A C 1
ATOM 1333 O O . PHE A 1 173 ? 8.055 -4.82 -24.234 1 98.06 173 PHE A O 1
ATOM 1340 N N . GLU A 1 174 ? 8.812 -5.941 -22.453 1 98.19 174 GLU A N 1
ATOM 1341 C CA . GLU A 1 174 ? 10.18 -5.609 -22.828 1 98.19 174 GLU A CA 1
ATOM 1342 C C . GLU A 1 174 ? 10.875 -6.793 -23.5 1 98.19 174 GLU A C 1
ATOM 1344 O O . GLU A 1 174 ? 12.047 -6.703 -23.875 1 98.19 174 GLU A O 1
ATOM 1349 N N . GLU A 1 175 ? 10.211 -7.891 -23.547 1 96.12 175 GLU A N 1
ATOM 1350 C CA . GLU A 1 175 ? 10.742 -9.086 -24.188 1 96.12 175 GLU A CA 1
ATOM 1351 C C . GLU A 1 175 ? 9.859 -9.547 -25.344 1 96.12 175 GLU A C 1
ATOM 1353 O O . GLU A 1 175 ? 8.664 -9.258 -25.359 1 96.12 175 GLU A O 1
ATOM 1358 N N . ASP A 1 176 ? 10.43 -10.266 -26.266 1 94.31 176 ASP A N 1
ATOM 1359 C CA . ASP A 1 176 ? 9.648 -10.859 -27.344 1 94.31 176 ASP A CA 1
ATOM 1360 C C . ASP A 1 176 ? 8.953 -12.141 -26.875 1 94.31 176 ASP A C 1
ATOM 1362 O O . ASP A 1 176 ? 9.586 -13.016 -26.281 1 94.31 176 ASP A O 1
ATOM 1366 N N . VAL A 1 177 ? 7.699 -12.156 -27.078 1 93.44 177 VAL A N 1
ATOM 1367 C CA . VAL A 1 177 ? 6.891 -13.328 -26.781 1 93.44 177 VAL A CA 1
ATOM 1368 C C . VAL A 1 177 ? 6.164 -13.789 -28.031 1 93.44 177 VAL A C 1
ATOM 1370 O O . VAL A 1 177 ? 5.301 -13.078 -28.562 1 93.44 177 VAL A O 1
ATOM 1373 N N . GLU A 1 178 ? 6.445 -14.953 -28.531 1 91.44 178 GLU A N 1
ATOM 1374 C CA . GLU A 1 178 ? 5.93 -15.461 -29.797 1 91.44 178 GLU A CA 1
ATOM 1375 C C . GLU A 1 178 ? 4.477 -15.922 -29.656 1 91.44 178 GLU A C 1
ATOM 1377 O O . GLU A 1 178 ? 3.658 -15.672 -30.547 1 91.44 178 GLU A O 1
ATOM 1382 N N . ASP A 1 179 ? 4.16 -16.562 -28.609 1 92 179 ASP A N 1
ATOM 1383 C CA . ASP A 1 179 ? 2.811 -17.062 -28.391 1 92 179 ASP A CA 1
ATOM 1384 C C . ASP A 1 179 ? 1.845 -15.93 -28.047 1 92 179 ASP A C 1
ATOM 1386 O O . ASP A 1 179 ? 2.012 -15.242 -27.047 1 92 179 ASP A O 1
ATOM 1390 N N . VAL A 1 180 ? 0.846 -15.781 -28.828 1 90.5 180 VAL A N 1
ATOM 1391 C CA . VAL A 1 180 ? -0.091 -14.664 -28.734 1 90.5 180 VAL A CA 1
ATOM 1392 C C . VAL A 1 180 ? -0.863 -14.758 -27.422 1 90.5 180 VAL A C 1
ATOM 1394 O O . VAL A 1 180 ? -1.102 -13.742 -26.766 1 90.5 180 VAL A O 1
ATOM 1397 N N . LYS A 1 181 ? -1.271 -15.961 -27.109 1 92.38 181 LYS A N 1
ATOM 1398 C CA . LYS A 1 181 ? -2.016 -16.156 -25.875 1 92.38 181 LYS A CA 1
ATOM 1399 C C . LYS A 1 181 ? -1.15 -15.852 -24.656 1 92.38 181 LYS A C 1
ATOM 1401 O O . LYS A 1 181 ? -1.609 -15.211 -23.719 1 92.38 181 LYS A O 1
ATOM 1406 N N . GLU A 1 182 ? 0.066 -16.312 -24.688 1 94.5 182 GLU A N 1
ATOM 1407 C CA . GLU A 1 182 ? 0.995 -16.016 -23.594 1 94.5 182 GLU A CA 1
ATOM 1408 C C . GLU A 1 182 ? 1.19 -14.508 -23.438 1 94.5 182 GLU A C 1
ATOM 1410 O O . GLU A 1 182 ? 1.14 -13.984 -22.328 1 94.5 182 GLU A O 1
ATOM 1415 N N . ALA A 1 183 ? 1.394 -13.805 -24.547 1 94.56 183 ALA A N 1
ATOM 1416 C CA . ALA A 1 183 ? 1.579 -12.359 -24.5 1 94.56 183 ALA A CA 1
ATOM 1417 C C . ALA A 1 183 ? 0.372 -11.664 -23.875 1 94.56 183 ALA A C 1
ATOM 1419 O O . ALA A 1 183 ? 0.525 -10.711 -23.109 1 94.56 183 ALA A O 1
ATOM 1420 N N . ALA A 1 184 ? -0.79 -12.156 -24.219 1 94.56 184 ALA A N 1
ATOM 1421 C CA . ALA A 1 184 ? -2.023 -11.578 -23.703 1 94.56 184 ALA A CA 1
ATOM 1422 C C . ALA A 1 184 ? -2.109 -11.734 -22.188 1 94.56 184 ALA A C 1
ATOM 1424 O O . ALA A 1 184 ? -2.453 -10.789 -21.469 1 94.56 184 ALA A O 1
ATOM 1425 N N . TYR A 1 185 ? -1.766 -12.914 -21.688 1 95.69 185 TYR A N 1
ATOM 1426 C CA . TYR A 1 185 ? -1.889 -13.172 -20.266 1 95.69 185 TYR A CA 1
ATOM 1427 C C . TYR A 1 185 ? -0.77 -12.492 -19.484 1 95.69 185 TYR A C 1
ATOM 1429 O O . TYR A 1 185 ? -0.97 -12.055 -18.344 1 95.69 185 TYR A O 1
ATOM 1437 N N . LEU A 1 186 ? 0.449 -12.375 -20.094 1 97 186 LEU A N 1
ATOM 1438 C CA . LEU A 1 186 ? 1.51 -11.594 -19.469 1 97 186 LEU A CA 1
ATOM 1439 C C . LEU A 1 186 ? 1.089 -10.141 -19.312 1 97 186 LEU A C 1
ATOM 1441 O O . LEU A 1 186 ? 1.327 -9.531 -18.266 1 97 186 LEU A O 1
ATOM 1445 N N . SER A 1 187 ? 0.46 -9.609 -20.328 1 96.94 187 SER A N 1
ATOM 1446 C CA . SER A 1 187 ? -0.03 -8.234 -20.266 1 96.94 187 SER A CA 1
ATOM 1447 C C . SER A 1 187 ? -1.118 -8.078 -19.219 1 96.94 187 SER A C 1
ATOM 1449 O O . SER A 1 187 ? -1.108 -7.109 -18.453 1 96.94 187 SER A O 1
ATOM 1451 N N . ALA A 1 188 ? -2.062 -9.023 -19.234 1 97.12 188 ALA A N 1
ATOM 1452 C CA . ALA A 1 188 ? -3.127 -8.984 -18.234 1 97.12 188 ALA A CA 1
ATOM 1453 C C . ALA A 1 188 ? -2.557 -9.016 -16.812 1 97.12 188 ALA A C 1
ATOM 1455 O O . ALA A 1 188 ? -2.973 -8.242 -15.953 1 97.12 188 ALA A O 1
ATOM 1456 N N . ALA A 1 189 ? -1.61 -9.883 -16.578 1 98.06 189 ALA A N 1
ATOM 1457 C CA . ALA A 1 189 ? -0.962 -10 -15.273 1 98.06 189 ALA A CA 1
ATOM 1458 C C . ALA A 1 189 ? -0.266 -8.695 -14.891 1 98.06 189 ALA A C 1
ATOM 1460 O O . ALA A 1 189 ? -0.4 -8.219 -13.766 1 98.06 189 ALA A O 1
ATOM 1461 N N . ALA A 1 190 ? 0.455 -8.117 -15.828 1 98.5 190 ALA A N 1
ATOM 1462 C CA . ALA A 1 190 ? 1.103 -6.828 -15.578 1 98.5 190 ALA A CA 1
ATOM 1463 C C . ALA A 1 190 ? 0.075 -5.758 -15.234 1 98.5 190 ALA A C 1
ATOM 1465 O O . ALA A 1 190 ? 0.31 -4.926 -14.352 1 98.5 190 ALA A O 1
ATOM 1466 N N . GLY A 1 191 ? -1.03 -5.793 -15.969 1 98.38 191 GLY A N 1
ATOM 1467 C CA . GLY A 1 191 ? -2.094 -4.84 -15.688 1 98.38 191 GLY A CA 1
ATOM 1468 C C . GLY A 1 191 ? -2.641 -4.953 -14.273 1 98.38 191 GLY A C 1
ATOM 1469 O O . GLY A 1 191 ? -2.963 -3.945 -13.648 1 98.38 191 GLY A O 1
ATOM 1470 N N . LEU A 1 192 ? -2.762 -6.176 -13.766 1 98.19 192 LEU A N 1
ATOM 1471 C CA . LEU A 1 192 ? -3.254 -6.387 -12.406 1 98.19 192 LEU A CA 1
ATOM 1472 C C . LEU A 1 192 ? -2.309 -5.766 -11.383 1 98.19 192 LEU A C 1
ATOM 1474 O O . LEU A 1 192 ? -2.754 -5.234 -10.367 1 98.19 192 LEU A O 1
ATOM 1478 N N . TRP A 1 193 ? -0.991 -5.777 -11.617 1 98.75 193 TRP A N 1
ATOM 1479 C CA . TRP A 1 193 ? -0.034 -5.117 -10.734 1 98.75 193 TRP A CA 1
ATOM 1480 C C . TRP A 1 193 ? -0.274 -3.609 -10.703 1 98.75 193 TRP A C 1
ATOM 1482 O O . TRP A 1 193 ? -0.197 -2.982 -9.648 1 98.75 193 TRP A O 1
ATOM 1492 N N . ILE A 1 194 ? -0.604 -3.057 -11.859 1 98.69 194 ILE A N 1
ATOM 1493 C CA . ILE A 1 194 ? -0.859 -1.622 -11.938 1 98.69 194 ILE A CA 1
ATOM 1494 C C . ILE A 1 194 ? -2.176 -1.292 -11.234 1 98.69 194 ILE A C 1
ATOM 1496 O O . ILE A 1 194 ? -2.262 -0.312 -10.492 1 98.69 194 ILE A O 1
ATOM 1500 N N . MET A 1 195 ? -3.143 -2.107 -11.438 1 97.38 195 MET A N 1
ATOM 1501 C CA . MET A 1 195 ? -4.449 -1.844 -10.836 1 97.38 195 MET A CA 1
ATOM 1502 C C . MET A 1 195 ? -4.367 -1.904 -9.312 1 97.38 195 MET A C 1
ATOM 1504 O O . MET A 1 195 ? -5.004 -1.106 -8.625 1 97.38 195 MET A O 1
ATOM 1508 N N . HIS A 1 196 ? -3.611 -2.791 -8.805 1 98.12 196 HIS A N 1
ATOM 1509 C CA . HIS A 1 196 ? -3.617 -3.021 -7.363 1 98.12 196 HIS A CA 1
ATOM 1510 C C . HIS A 1 196 ? -2.477 -2.271 -6.68 1 98.12 196 HIS A C 1
ATOM 1512 O O . HIS A 1 196 ? -2.574 -1.927 -5.5 1 98.12 196 HIS A O 1
ATOM 1518 N N . ALA A 1 197 ? -1.361 -1.954 -7.441 1 98.44 197 ALA A N 1
ATOM 1519 C CA . ALA A 1 197 ? -0.182 -1.392 -6.785 1 98.44 197 ALA A CA 1
ATOM 1520 C C . ALA A 1 197 ? 0.503 -0.364 -7.684 1 98.44 197 ALA A C 1
ATOM 1522 O O . ALA A 1 197 ? 1.714 -0.15 -7.578 1 98.44 197 ALA A O 1
ATOM 1523 N N . GLY A 1 198 ? -0.257 0.267 -8.594 1 98.38 198 GLY A N 1
ATOM 1524 C CA . GLY A 1 198 ? 0.32 1.231 -9.516 1 98.38 198 GLY A CA 1
ATOM 1525 C C . GLY A 1 198 ? 1.03 2.375 -8.82 1 98.38 198 GLY A C 1
ATOM 1526 O O . GLY A 1 198 ? 2.088 2.822 -9.266 1 98.38 198 GLY A O 1
ATOM 1527 N N . SER A 1 199 ? 0.429 2.859 -7.715 1 97.62 199 SER A N 1
ATOM 1528 C CA . SER A 1 199 ? 1.039 3.955 -6.969 1 97.62 199 SER A CA 1
ATOM 1529 C C . SER A 1 199 ? 2.381 3.541 -6.375 1 97.62 199 SER A C 1
ATOM 1531 O O . SER A 1 199 ? 3.312 4.348 -6.312 1 97.62 199 SER A O 1
ATOM 1533 N N . ARG A 1 200 ? 2.504 2.289 -5.934 1 97.88 200 ARG A N 1
ATOM 1534 C CA . ARG A 1 200 ? 3.766 1.776 -5.406 1 97.88 200 ARG A CA 1
ATOM 1535 C C . ARG A 1 200 ? 4.836 1.733 -6.496 1 97.88 200 ARG A C 1
ATOM 1537 O O . ARG A 1 200 ? 5.988 2.094 -6.25 1 97.88 200 ARG A O 1
ATOM 1544 N N . VAL A 1 201 ? 4.438 1.322 -7.676 1 98.31 201 VAL A N 1
ATOM 1545 C CA . VAL A 1 201 ? 5.363 1.316 -8.805 1 98.31 201 VAL A CA 1
ATOM 1546 C C . VAL A 1 201 ? 5.832 2.742 -9.094 1 98.31 201 VAL A C 1
ATOM 1548 O O . VAL A 1 201 ? 7.023 2.984 -9.281 1 98.31 201 VAL A O 1
ATOM 1551 N N . TRP A 1 202 ? 4.93 3.658 -9.078 1 97.75 202 TRP A N 1
ATOM 1552 C CA . TRP A 1 202 ? 5.238 5.047 -9.391 1 97.75 202 TRP A CA 1
ATOM 1553 C C . TRP A 1 202 ? 6.195 5.641 -8.359 1 97.75 202 TRP A C 1
ATOM 1555 O O . TRP A 1 202 ? 7.066 6.441 -8.703 1 97.75 202 TRP A O 1
ATOM 1565 N N . GLN A 1 203 ? 6.02 5.281 -7.09 1 97.06 203 GLN A N 1
ATOM 1566 C CA . GLN A 1 203 ? 6.941 5.742 -6.055 1 97.06 203 GLN A CA 1
ATOM 1567 C C . GLN A 1 203 ? 8.375 5.348 -6.383 1 97.06 203 GLN A C 1
ATOM 1569 O O . GLN A 1 203 ? 9.305 6.141 -6.191 1 97.06 203 GLN A O 1
ATOM 1574 N N . LEU A 1 204 ? 8.562 4.109 -6.891 1 96.44 204 LEU A N 1
ATOM 1575 C CA . LEU A 1 204 ? 9.891 3.637 -7.246 1 96.44 204 LEU A CA 1
ATOM 1576 C C . LEU A 1 204 ? 10.422 4.367 -8.477 1 96.44 204 LEU A C 1
ATOM 1578 O O . LEU A 1 204 ? 11.625 4.598 -8.602 1 96.44 204 LEU A O 1
ATOM 1582 N N . VAL A 1 205 ? 9.523 4.742 -9.375 1 96.19 205 VAL A N 1
ATOM 1583 C CA . VAL A 1 205 ? 9.883 5.496 -10.57 1 96.19 205 VAL A CA 1
ATOM 1584 C C . VAL A 1 205 ? 10.391 6.883 -10.18 1 96.19 205 VAL A C 1
ATOM 1586 O O . VAL A 1 205 ? 11.359 7.383 -10.75 1 96.19 205 VAL A O 1
ATOM 1589 N N . THR A 1 206 ? 9.742 7.492 -9.188 1 93.12 206 THR A N 1
ATOM 1590 C CA . THR A 1 206 ? 10.047 8.867 -8.789 1 93.12 206 THR A CA 1
ATOM 1591 C C . THR A 1 206 ? 11.25 8.906 -7.863 1 93.12 206 THR A C 1
ATOM 1593 O O . THR A 1 206 ? 12.094 9.797 -7.977 1 93.12 206 THR A O 1
ATOM 1596 N N . ASP A 1 207 ? 11.312 7.988 -6.973 1 88.88 207 ASP A N 1
ATOM 1597 C CA . ASP A 1 207 ? 12.414 7.891 -6.023 1 88.88 207 ASP A CA 1
ATOM 1598 C C . ASP A 1 207 ? 12.625 6.449 -5.566 1 88.88 207 ASP A C 1
ATOM 1600 O O . ASP A 1 207 ? 11.984 5.996 -4.617 1 88.88 207 ASP A O 1
ATOM 1604 N N . GLY A 1 208 ? 13.414 5.746 -6.309 1 84.06 208 GLY A N 1
ATOM 1605 C CA . GLY A 1 208 ? 13.766 4.383 -5.949 1 84.06 208 GLY A CA 1
ATOM 1606 C C . GLY A 1 208 ? 15.195 4.246 -5.445 1 84.06 208 GLY A C 1
ATOM 1607 O O . GLY A 1 208 ? 15.992 5.176 -5.566 1 84.06 208 GLY A O 1
ATOM 1608 N N . PRO A 1 209 ? 15.43 3.143 -4.801 1 80.44 209 PRO A N 1
ATOM 1609 C CA . PRO A 1 209 ? 16.797 2.926 -4.324 1 80.44 209 PRO A CA 1
ATOM 1610 C C . PRO A 1 209 ? 17.797 2.785 -5.461 1 80.44 209 PRO A C 1
ATOM 1612 O O . PRO A 1 209 ? 17.438 2.398 -6.574 1 80.44 209 PRO A O 1
ATOM 1615 N N . VAL A 1 210 ? 18.984 3.135 -5.105 1 78.75 210 VAL A N 1
ATOM 1616 C CA . VAL A 1 210 ? 20.078 2.891 -6.043 1 78.75 210 VAL A CA 1
ATOM 1617 C C . VAL A 1 210 ? 20.391 1.397 -6.094 1 78.75 210 VAL A C 1
ATOM 1619 O O . VAL A 1 210 ? 20.562 0.756 -5.055 1 78.75 210 VAL A O 1
ATOM 1622 N N . LEU A 1 211 ? 20.438 0.926 -7.301 1 80.94 211 LEU A N 1
ATOM 1623 C CA . LEU A 1 211 ? 20.625 -0.511 -7.469 1 80.94 211 LEU A CA 1
ATOM 1624 C C . LEU A 1 211 ? 22.109 -0.854 -7.562 1 80.94 211 LEU A C 1
ATOM 1626 O O . LEU A 1 211 ? 22.891 -0.099 -8.148 1 80.94 211 LEU A O 1
ATOM 1630 N N . SER A 1 212 ? 22.484 -1.854 -6.891 1 77.06 212 SER A N 1
ATOM 1631 C CA . SER A 1 212 ? 23.844 -2.369 -7.031 1 77.06 212 SER A CA 1
ATOM 1632 C C . SER A 1 212 ? 23.859 -3.893 -6.973 1 77.06 212 SER A C 1
ATOM 1634 O O . SER A 1 212 ? 22.891 -4.516 -6.551 1 77.06 212 SER A O 1
ATOM 1636 N N . GLY A 1 213 ? 24.828 -4.449 -7.602 1 81.12 213 GLY A N 1
ATOM 1637 C CA . GLY A 1 213 ? 25.062 -5.879 -7.48 1 81.12 213 GLY A CA 1
ATOM 1638 C C . GLY A 1 213 ? 23.922 -6.723 -8.016 1 81.12 213 GLY A C 1
ATOM 1639 O O . GLY A 1 213 ? 23.469 -6.52 -9.141 1 81.12 213 GLY A O 1
ATOM 1640 N N . PRO A 1 214 ? 23.516 -7.688 -7.23 1 81.31 214 PRO A N 1
ATOM 1641 C CA . PRO A 1 214 ? 22.484 -8.641 -7.641 1 81.31 214 PRO A CA 1
ATOM 1642 C C . PRO A 1 214 ? 21.141 -7.965 -7.926 1 81.31 214 PRO A C 1
ATOM 1644 O O . PRO A 1 214 ? 20.406 -8.406 -8.812 1 81.31 214 PRO A O 1
ATOM 1647 N N . ASP A 1 215 ? 20.906 -6.949 -7.281 1 83.25 215 ASP A N 1
ATOM 1648 C CA . ASP A 1 215 ? 19.656 -6.242 -7.496 1 83.25 215 ASP A CA 1
ATOM 1649 C C . ASP A 1 215 ? 19.609 -5.594 -8.875 1 83.25 215 ASP A C 1
ATOM 1651 O O . ASP A 1 215 ? 18.578 -5.582 -9.531 1 83.25 215 ASP A O 1
ATOM 1655 N N . ALA A 1 216 ? 20.75 -5.098 -9.258 1 84.88 216 ALA A N 1
ATOM 1656 C CA . ALA A 1 216 ? 20.812 -4.469 -10.578 1 84.88 216 ALA A CA 1
ATOM 1657 C C . ALA A 1 216 ? 20.547 -5.484 -11.688 1 84.88 216 ALA A C 1
ATOM 1659 O O . ALA A 1 216 ? 19.891 -5.172 -12.68 1 84.88 216 ALA A O 1
ATOM 1660 N N . ARG A 1 217 ? 21.016 -6.648 -11.508 1 86.25 217 ARG A N 1
ATOM 1661 C CA . ARG A 1 217 ? 20.812 -7.699 -12.5 1 86.25 217 ARG A CA 1
ATOM 1662 C C . ARG A 1 217 ? 19.359 -8.164 -12.523 1 86.25 217 ARG A C 1
ATOM 1664 O O . ARG A 1 217 ? 18.781 -8.391 -13.586 1 86.25 217 ARG A O 1
ATOM 1671 N N . SER A 1 218 ? 18.844 -8.297 -11.336 1 90.75 218 SER A N 1
ATOM 1672 C CA . SER A 1 218 ? 17.469 -8.766 -11.203 1 90.75 218 SER A CA 1
ATOM 1673 C C . SER A 1 218 ? 16.484 -7.77 -11.812 1 90.75 218 SER A C 1
ATOM 1675 O O . SER A 1 218 ? 15.453 -8.164 -12.367 1 90.75 218 SER A O 1
ATOM 1677 N N . LEU A 1 219 ? 16.844 -6.527 -11.789 1 94.94 219 LEU A N 1
ATOM 1678 C CA . LEU A 1 219 ? 15.945 -5.477 -12.258 1 94.94 219 LEU A CA 1
ATOM 1679 C C . LEU A 1 219 ? 16.438 -4.895 -13.578 1 94.94 219 LEU A C 1
ATOM 1681 O O . LEU A 1 219 ? 16.219 -3.715 -13.859 1 94.94 219 LEU A O 1
ATOM 1685 N N . ARG A 1 220 ? 17.078 -5.699 -14.391 1 94.31 220 ARG A N 1
ATOM 1686 C CA . ARG A 1 220 ? 17.625 -5.277 -15.68 1 94.31 220 ARG A CA 1
ATOM 1687 C C . ARG A 1 220 ? 16.5 -4.887 -16.641 1 94.31 220 ARG A C 1
ATOM 1689 O O . ARG A 1 220 ? 15.359 -5.328 -16.469 1 94.31 220 ARG A O 1
ATOM 1696 N N . ALA A 1 221 ? 16.859 -4.133 -17.625 1 95.25 221 ALA A N 1
ATOM 1697 C CA . ALA A 1 221 ? 15.953 -3.811 -18.719 1 95.25 221 ALA A CA 1
ATOM 1698 C C . ALA A 1 221 ? 15.844 -4.973 -19.703 1 95.25 221 ALA A C 1
ATOM 1700 O O . ALA A 1 221 ? 16.812 -5.711 -19.906 1 95.25 221 ALA A O 1
ATOM 1701 N N . GLY A 1 222 ? 14.711 -5.141 -20.234 1 96.5 222 GLY A N 1
ATOM 1702 C CA . GLY A 1 222 ? 14.562 -6.109 -21.312 1 96.5 222 GLY A CA 1
ATOM 1703 C C . GLY A 1 222 ? 15.188 -5.652 -22.625 1 96.5 222 GLY A C 1
ATOM 1704 O O . GLY A 1 222 ? 15.547 -4.48 -22.766 1 96.5 222 GLY A O 1
ATOM 1705 N N . GLU A 1 223 ? 15.188 -6.488 -23.562 1 95.94 223 GLU A N 1
ATOM 1706 C CA . GLU A 1 223 ? 15.883 -6.266 -24.828 1 95.94 223 GLU A CA 1
ATOM 1707 C C . GLU A 1 223 ? 15.25 -5.121 -25.609 1 95.94 223 GLU A C 1
ATOM 1709 O O . GLU A 1 223 ? 15.953 -4.344 -26.266 1 95.94 223 GLU A O 1
ATOM 1714 N N . LYS A 1 224 ? 13.945 -5.004 -25.547 1 96.94 224 LYS A N 1
ATOM 1715 C CA . LYS A 1 224 ? 13.242 -4 -26.344 1 96.94 224 LYS A CA 1
ATOM 1716 C C . LYS A 1 224 ? 13.461 -2.6 -25.781 1 96.94 224 LYS A C 1
ATOM 1718 O O . LYS A 1 224 ? 13.414 -1.615 -26.516 1 96.94 224 LYS A O 1
ATOM 1723 N N . LEU A 1 225 ? 13.492 -2.49 -24.5 1 95.56 225 LEU A N 1
ATOM 1724 C CA . LEU A 1 225 ? 13.727 -1.202 -23.859 1 95.56 225 LEU A CA 1
ATOM 1725 C C . LEU A 1 225 ? 15.203 -0.821 -23.922 1 95.56 225 LEU A C 1
ATOM 1727 O O . LEU A 1 225 ? 15.539 0.3 -24.297 1 95.56 225 LEU A O 1
ATOM 1731 N N . GLY A 1 226 ? 16.141 -1.729 -23.516 1 91.56 226 GLY A N 1
ATOM 1732 C CA . GLY A 1 226 ? 17.547 -1.447 -23.375 1 91.56 226 GLY A CA 1
ATOM 1733 C C . GLY A 1 226 ? 17.859 -0.435 -22.281 1 91.56 226 GLY A C 1
ATOM 1734 O O . GLY A 1 226 ? 16.953 -0.005 -21.562 1 91.56 226 GLY A O 1
ATOM 1735 N N . GLY A 1 227 ? 19.156 -0.203 -22.094 1 88.06 227 GLY A N 1
ATOM 1736 C CA . GLY A 1 227 ? 19.547 0.838 -21.156 1 88.06 227 GLY A CA 1
ATOM 1737 C C . GLY A 1 227 ? 19.734 0.327 -19.734 1 88.06 227 GLY A C 1
ATOM 1738 O O . GLY A 1 227 ? 20.125 -0.826 -19.531 1 88.06 227 GLY A O 1
ATOM 1739 N N . GLU A 1 228 ? 19.469 1.281 -18.812 1 83.88 228 GLU A N 1
ATOM 1740 C CA . GLU A 1 228 ? 19.75 0.996 -17.406 1 83.88 228 GLU A CA 1
ATOM 1741 C C . GLU A 1 228 ? 18.594 0.232 -16.75 1 83.88 228 GLU A C 1
ATOM 1743 O O . GLU A 1 228 ? 17.453 0.363 -17.172 1 83.88 228 GLU A O 1
ATOM 1748 N N . GLY A 1 229 ? 18.922 -0.574 -15.75 1 90.56 229 GLY A N 1
ATOM 1749 C CA . GLY A 1 229 ? 17.922 -1.3 -14.984 1 90.56 229 GLY A CA 1
ATOM 1750 C C . GLY A 1 229 ? 17.234 -0.439 -13.953 1 90.56 229 GLY A C 1
ATOM 1751 O O . GLY A 1 229 ? 17.5 0.757 -13.844 1 90.56 229 GLY A O 1
ATOM 1752 N N . GLY A 1 230 ? 16.234 -1.081 -13.281 1 94.06 230 GLY A N 1
ATOM 1753 C CA . GLY A 1 230 ? 15.516 -0.385 -12.227 1 94.06 230 GLY A CA 1
ATOM 1754 C C . GLY A 1 230 ? 14.297 0.367 -12.727 1 94.06 230 GLY A C 1
ATOM 1755 O O . GLY A 1 230 ? 13.789 0.078 -13.812 1 94.06 230 GLY A O 1
ATOM 1756 N N . TYR A 1 231 ? 13.812 1.225 -11.977 1 95.5 231 TYR A N 1
ATOM 1757 C CA . TYR A 1 231 ? 12.625 2.012 -12.305 1 95.5 231 TYR A CA 1
ATOM 1758 C C . TYR A 1 231 ? 13.016 3.396 -12.805 1 95.5 231 TYR A C 1
ATOM 1760 O O . TYR A 1 231 ? 14.039 3.947 -12.406 1 95.5 231 TYR A O 1
ATOM 1768 N N . GLY A 1 232 ? 12.242 3.957 -13.625 1 94.06 232 GLY A N 1
ATOM 1769 C CA . GLY A 1 232 ? 12.469 5.289 -14.164 1 94.06 232 GLY A CA 1
ATOM 1770 C C . GLY A 1 232 ? 11.32 5.781 -15.031 1 94.06 232 GLY A C 1
ATOM 1771 O O . GLY A 1 232 ? 10.461 4.996 -15.438 1 94.06 232 GLY A O 1
ATOM 1772 N N . LYS A 1 233 ? 11.383 7.043 -15.367 1 94.81 233 LYS A N 1
ATOM 1773 C CA . LYS A 1 233 ? 10.289 7.668 -16.094 1 94.81 233 LYS A CA 1
ATOM 1774 C C . LYS A 1 233 ? 10.219 7.152 -17.531 1 94.81 233 LYS A C 1
ATOM 1776 O O . LYS A 1 233 ? 9.125 6.961 -18.078 1 94.81 233 LYS A O 1
ATOM 1781 N N . GLU A 1 234 ? 11.328 6.977 -18.125 1 95 234 GLU A N 1
ATOM 1782 C CA . GLU A 1 234 ? 11.344 6.449 -19.484 1 95 234 GLU A CA 1
ATOM 1783 C C . GLU A 1 234 ? 10.75 5.043 -19.531 1 95 234 GLU A C 1
ATOM 1785 O O . GLU A 1 234 ? 9.992 4.719 -20.453 1 95 234 GLU A O 1
ATOM 1790 N N . ARG A 1 235 ? 11.18 4.227 -18.609 1 96.69 235 ARG A N 1
ATOM 1791 C CA . ARG A 1 235 ? 10.68 2.859 -18.531 1 96.69 235 ARG A CA 1
ATOM 1792 C C . ARG A 1 235 ? 9.18 2.84 -18.266 1 96.69 235 ARG A C 1
ATOM 1794 O O . ARG A 1 235 ? 8.445 2.049 -18.859 1 96.69 235 ARG A O 1
ATOM 1801 N N . TRP A 1 236 ? 8.68 3.74 -17.359 1 97.56 236 TRP A N 1
ATOM 1802 C CA . TRP A 1 236 ? 7.254 3.914 -17.125 1 97.56 236 TRP A CA 1
ATOM 1803 C C . TRP A 1 236 ? 6.512 4.23 -18.406 1 97.56 236 TRP A C 1
ATOM 1805 O O . TRP A 1 236 ? 5.5 3.598 -18.719 1 97.56 236 TRP A O 1
ATOM 1815 N N . ALA A 1 237 ? 7.035 5.16 -19.172 1 97.19 237 ALA A N 1
ATOM 1816 C CA . ALA A 1 237 ? 6.41 5.555 -20.422 1 97.19 237 ALA A CA 1
ATOM 1817 C C . ALA A 1 237 ? 6.375 4.391 -21.406 1 97.19 237 ALA A C 1
ATOM 1819 O O . ALA A 1 237 ? 5.406 4.23 -22.156 1 97.19 237 ALA A O 1
ATOM 1820 N N . PHE A 1 238 ? 7.426 3.65 -21.391 1 97.94 238 PHE A N 1
ATOM 1821 C CA . PHE A 1 238 ? 7.492 2.475 -22.25 1 97.94 238 PHE A CA 1
ATOM 1822 C C . PHE A 1 238 ? 6.375 1.493 -21.906 1 97.94 238 PHE A C 1
ATOM 1824 O O . PHE A 1 238 ? 5.723 0.955 -22.797 1 97.94 238 PHE A O 1
ATOM 1831 N N . TRP A 1 239 ? 6.137 1.239 -20.625 1 98.38 239 TRP A N 1
ATOM 1832 C CA . TRP A 1 239 ? 5.086 0.323 -20.188 1 98.38 239 TRP A CA 1
ATOM 1833 C C . TRP A 1 239 ? 3.709 0.865 -20.547 1 98.38 239 TRP A C 1
ATOM 1835 O O . TRP A 1 239 ? 2.826 0.107 -20.969 1 98.38 239 TRP A O 1
ATOM 1845 N N . VAL A 1 240 ? 3.498 2.203 -20.391 1 98.25 240 VAL A N 1
ATOM 1846 C CA . VAL A 1 240 ? 2.225 2.809 -20.766 1 98.25 240 VAL A CA 1
ATOM 1847 C C . VAL A 1 240 ? 1.941 2.551 -22.25 1 98.25 240 VAL A C 1
ATOM 1849 O O . VAL A 1 240 ? 0.829 2.166 -22.609 1 98.25 240 VAL A O 1
ATOM 1852 N N . LYS A 1 241 ? 2.922 2.746 -23.062 1 97.62 241 LYS A N 1
ATOM 1853 C CA . LYS A 1 241 ? 2.766 2.494 -24.484 1 97.62 241 LYS A CA 1
ATOM 1854 C C . LYS A 1 241 ? 2.436 1.029 -24.75 1 97.62 241 LYS A C 1
ATOM 1856 O O . LYS A 1 241 ? 1.65 0.718 -25.656 1 97.62 241 LYS A O 1
ATOM 1861 N N . GLY A 1 242 ? 3.121 0.173 -24 1 97.19 242 GLY A N 1
ATOM 1862 C CA . GLY A 1 242 ? 2.818 -1.245 -24.109 1 97.19 242 GLY A CA 1
ATOM 1863 C C . GLY A 1 242 ? 1.368 -1.572 -23.812 1 97.19 242 GLY A C 1
ATOM 1864 O O . GLY A 1 242 ? 0.723 -2.305 -24.562 1 97.19 242 GLY A O 1
ATOM 1865 N N . PHE A 1 243 ? 0.847 -1.034 -22.734 1 97.81 243 PHE A N 1
ATOM 1866 C CA . PHE A 1 243 ? -0.55 -1.248 -22.375 1 97.81 243 PHE A CA 1
ATOM 1867 C C . PHE A 1 243 ? -1.478 -0.66 -23.422 1 97.81 243 PHE A C 1
ATOM 1869 O O . PHE A 1 243 ? -2.488 -1.27 -23.781 1 97.81 243 PHE A O 1
ATOM 1876 N N . ASP A 1 244 ? -1.144 0.525 -23.922 1 97.12 244 ASP A N 1
ATOM 1877 C CA . ASP A 1 244 ? -1.956 1.152 -24.969 1 97.12 244 ASP A CA 1
ATOM 1878 C C . ASP A 1 244 ? -2.029 0.273 -26.203 1 97.12 244 ASP A C 1
ATOM 1880 O O . ASP A 1 244 ? -3.102 0.101 -26.797 1 97.12 244 ASP A O 1
ATOM 1884 N N . ALA A 1 245 ? -0.908 -0.218 -26.641 1 95.5 245 ALA A N 1
ATOM 1885 C CA . ALA A 1 245 ? -0.862 -1.074 -27.828 1 95.5 245 ALA A CA 1
ATOM 1886 C C . ALA A 1 245 ? -1.722 -2.32 -27.641 1 95.5 245 ALA A C 1
ATOM 1888 O O . ALA A 1 245 ? -2.43 -2.742 -28.547 1 95.5 245 ALA A O 1
ATOM 1889 N N . ARG A 1 246 ? -1.647 -2.898 -26.453 1 94.75 246 ARG A N 1
ATOM 1890 C CA . ARG A 1 246 ? -2.447 -4.082 -26.156 1 94.75 246 ARG A CA 1
ATOM 1891 C C . ARG A 1 246 ? -3.934 -3.746 -26.125 1 94.75 246 ARG A C 1
ATOM 1893 O O . ARG A 1 246 ? -4.766 -4.555 -26.547 1 94.75 246 ARG A O 1
ATOM 1900 N N . ALA A 1 247 ? -4.277 -2.67 -25.578 1 94.19 247 ALA A N 1
ATOM 1901 C CA . ALA A 1 247 ? -5.668 -2.234 -25.484 1 94.19 247 ALA A CA 1
ATOM 1902 C C . ALA A 1 247 ? -6.277 -2.043 -26.875 1 94.19 247 ALA A C 1
ATOM 1904 O O . ALA A 1 247 ? -7.453 -2.346 -27.094 1 94.19 247 ALA A O 1
ATOM 1905 N N . GLU A 1 248 ? -5.57 -1.574 -27.781 1 91.25 248 GLU A N 1
ATOM 1906 C CA . GLU A 1 248 ? -6.035 -1.301 -29.141 1 91.25 248 GLU A CA 1
ATOM 1907 C C . GLU A 1 248 ? -6.105 -2.58 -29.969 1 91.25 248 GLU A C 1
ATOM 1909 O O . GLU A 1 248 ? -6.965 -2.715 -30.844 1 91.25 248 GLU A O 1
ATOM 1914 N N . GLY A 1 249 ? -5.148 -3.42 -29.812 1 78.81 249 GLY A N 1
ATOM 1915 C CA . GLY A 1 249 ? -4.992 -4.57 -30.688 1 78.81 249 GLY A CA 1
ATOM 1916 C C . GLY A 1 249 ? -5.789 -5.777 -30.234 1 78.81 249 GLY A C 1
ATOM 1917 O O . GLY A 1 249 ? -5.891 -6.766 -30.969 1 78.81 249 GLY A O 1
ATOM 1918 N N . GLY A 1 250 ? -6.215 -5.684 -29.047 1 69.5 250 GLY A N 1
ATOM 1919 C CA . GLY A 1 250 ? -6.691 -6.965 -28.562 1 69.5 250 GLY A CA 1
ATOM 1920 C C . GLY A 1 250 ? -8.18 -6.973 -28.266 1 69.5 250 GLY A C 1
ATOM 1921 O O . GLY A 1 250 ? -8.867 -5.969 -28.469 1 69.5 250 GLY A O 1
ATOM 1922 N N . GLU A 1 251 ? -8.836 -8.156 -28.266 1 71.81 251 GLU A N 1
ATOM 1923 C CA . GLU A 1 251 ? -10.172 -8.43 -27.75 1 71.81 251 GLU A CA 1
ATOM 1924 C C . GLU A 1 251 ? -10.109 -9.312 -26.5 1 71.81 251 GLU A C 1
ATOM 1926 O O . GLU A 1 251 ? -9.07 -9.891 -26.203 1 71.81 251 GLU A O 1
ATOM 1931 N N . GLY A 1 252 ? -10.914 -9.18 -25.531 1 77.25 252 GLY A N 1
ATOM 1932 C CA . GLY A 1 252 ? -11.008 -10.086 -24.406 1 77.25 252 GLY A CA 1
ATOM 1933 C C . GLY A 1 252 ? -10.617 -9.438 -23.094 1 77.25 252 GLY A C 1
ATOM 1934 O O . GLY A 1 252 ? -10.453 -8.219 -23.016 1 77.25 252 GLY A O 1
ATOM 1935 N N . VAL A 1 253 ? -10.508 -10.25 -22.203 1 75.19 253 VAL A N 1
ATOM 1936 C CA . VAL A 1 253 ? -10.305 -9.844 -20.812 1 75.19 253 VAL A CA 1
ATOM 1937 C C . VAL A 1 253 ? -8.961 -9.117 -20.672 1 75.19 253 VAL A C 1
ATOM 1939 O O . VAL A 1 253 ? -8.859 -8.125 -19.953 1 75.19 253 VAL A O 1
ATOM 1942 N N . ASP A 1 254 ? -7.996 -9.492 -21.516 1 86.62 254 ASP A N 1
ATOM 1943 C CA . ASP A 1 254 ? -6.66 -8.906 -21.422 1 86.62 254 ASP A CA 1
ATOM 1944 C C . ASP A 1 254 ? -6.648 -7.469 -21.938 1 86.62 254 ASP A C 1
ATOM 1946 O O . ASP A 1 254 ? -6.008 -6.598 -21.344 1 86.62 254 ASP A O 1
ATOM 1950 N N . ALA A 1 255 ? -7.383 -7.238 -23.031 1 91.38 255 ALA A N 1
ATOM 1951 C CA . ALA A 1 255 ? -7.438 -5.887 -23.578 1 91.38 255 ALA A CA 1
ATOM 1952 C C . ALA A 1 255 ? -8.125 -4.922 -22.625 1 91.38 255 ALA A C 1
ATOM 1954 O O . ALA A 1 255 ? -7.711 -3.768 -22.484 1 91.38 255 ALA A O 1
ATOM 1955 N N . GLY A 1 256 ? -9.141 -5.406 -22 1 93 256 GLY A N 1
ATOM 1956 C CA . GLY A 1 256 ? -9.836 -4.598 -21.016 1 93 256 GLY A CA 1
ATOM 1957 C C . GLY A 1 256 ? -8.953 -4.207 -19.844 1 93 256 GLY A C 1
ATOM 1958 O O . GLY A 1 256 ? -8.938 -3.045 -19.438 1 93 256 GLY A O 1
ATOM 1959 N N . ILE A 1 257 ? -8.211 -5.164 -19.359 1 95.62 257 ILE A N 1
ATOM 1960 C CA . ILE A 1 257 ? -7.316 -4.902 -18.25 1 95.62 257 ILE A CA 1
ATOM 1961 C C . ILE A 1 257 ? -6.227 -3.926 -18.672 1 95.62 257 ILE A C 1
ATOM 1963 O O . ILE A 1 257 ? -5.855 -3.021 -17.922 1 95.62 257 ILE A O 1
ATOM 1967 N N . ALA A 1 258 ? -5.73 -4.109 -19.891 1 96.88 258 ALA A N 1
ATOM 1968 C CA . ALA A 1 258 ? -4.684 -3.232 -20.406 1 96.88 258 ALA A CA 1
ATOM 1969 C C . ALA A 1 258 ? -5.172 -1.789 -20.5 1 96.88 258 ALA A C 1
ATOM 1971 O O . ALA A 1 258 ? -4.445 -0.859 -20.141 1 96.88 258 ALA A O 1
ATOM 1972 N N . LYS A 1 259 ? -6.352 -1.631 -20.984 1 95.88 259 LYS A N 1
ATOM 1973 C CA . LYS A 1 259 ? -6.941 -0.299 -21.094 1 95.88 259 LYS A CA 1
ATOM 1974 C C . LYS A 1 259 ? -7.043 0.369 -19.719 1 95.88 259 LYS A C 1
ATOM 1976 O O . LYS A 1 259 ? -6.695 1.542 -19.562 1 95.88 259 LYS A O 1
ATOM 1981 N N . ARG A 1 260 ? -7.504 -0.363 -18.797 1 96.88 260 ARG A N 1
ATOM 1982 C CA . ARG A 1 260 ? -7.648 0.138 -17.438 1 96.88 260 ARG A CA 1
ATOM 1983 C C . ARG A 1 260 ? -6.289 0.475 -16.828 1 96.88 260 ARG A C 1
ATOM 1985 O O . ARG A 1 260 ? -6.129 1.52 -16.203 1 96.88 260 ARG A O 1
ATOM 1992 N N . ALA A 1 261 ? -5.324 -0.398 -17.031 1 98.06 261 ALA A N 1
ATOM 1993 C CA . ALA A 1 261 ? -3.984 -0.178 -16.484 1 98.06 261 ALA A CA 1
ATOM 1994 C C . ALA A 1 261 ? -3.367 1.097 -17.062 1 98.06 261 ALA A C 1
ATOM 1996 O O . ALA A 1 261 ? -2.789 1.897 -16.312 1 98.06 261 ALA A O 1
ATOM 1997 N N . ALA A 1 262 ? -3.523 1.302 -18.344 1 97.25 262 ALA A N 1
ATOM 1998 C CA . ALA A 1 262 ? -3.004 2.512 -18.969 1 97.25 262 ALA A CA 1
ATOM 1999 C C . ALA A 1 262 ? -3.637 3.762 -18.375 1 97.25 262 ALA A C 1
ATOM 2001 O O . ALA A 1 262 ? -2.945 4.746 -18.094 1 97.25 262 ALA A O 1
ATOM 2002 N N . ALA A 1 263 ? -4.926 3.686 -18.156 1 96.12 263 ALA A N 1
ATOM 2003 C CA . ALA A 1 263 ? -5.633 4.82 -17.562 1 96.12 263 ALA A CA 1
ATOM 2004 C C . ALA A 1 263 ? -5.113 5.129 -16.172 1 96.12 263 ALA A C 1
ATOM 2006 O O . ALA A 1 263 ? -4.895 6.293 -15.82 1 96.12 263 ALA A O 1
ATOM 2007 N N . VAL A 1 264 ? -4.941 4.109 -15.383 1 98.31 264 VAL A N 1
ATOM 2008 C CA . VAL A 1 264 ? -4.43 4.273 -14.031 1 98.31 264 VAL A CA 1
ATOM 2009 C C . VAL A 1 264 ? -3.039 4.902 -14.07 1 98.31 264 VAL A C 1
ATOM 2011 O O . VAL A 1 264 ? -2.764 5.863 -13.352 1 98.31 264 VAL A O 1
ATOM 2014 N N . MET A 1 265 ? -2.186 4.375 -14.938 1 98.38 265 MET A N 1
ATOM 2015 C CA . MET A 1 265 ? -0.81 4.855 -15.023 1 98.38 265 MET A CA 1
ATOM 2016 C C . MET A 1 265 ? -0.772 6.32 -15.453 1 98.38 265 MET A C 1
ATOM 2018 O O . MET A 1 265 ? -0.026 7.117 -14.883 1 98.38 265 MET A O 1
ATOM 2022 N N . LYS A 1 266 ? -1.568 6.672 -16.406 1 97.06 266 LYS A N 1
ATOM 2023 C CA . LYS A 1 266 ? -1.619 8.047 -16.891 1 97.06 266 LYS A CA 1
ATOM 2024 C C . LYS A 1 266 ? -2.172 8.984 -15.812 1 97.06 266 LYS A C 1
ATOM 2026 O O . LYS A 1 266 ? -1.705 10.109 -15.664 1 97.06 266 LYS A O 1
ATOM 2031 N N . GLY A 1 267 ? -3.156 8.477 -15.07 1 96.69 267 GLY A N 1
ATOM 2032 C CA . GLY A 1 267 ? -3.695 9.266 -13.977 1 96.69 267 GLY A CA 1
ATOM 2033 C C . GLY A 1 267 ? -2.689 9.523 -12.875 1 96.69 267 GLY A C 1
ATOM 2034 O O . GLY A 1 267 ? -2.58 10.641 -12.367 1 96.69 267 GLY A O 1
ATOM 2035 N N . ILE A 1 268 ? -1.925 8.516 -12.5 1 97.31 268 ILE A N 1
ATOM 2036 C CA . ILE A 1 268 ? -0.958 8.602 -11.406 1 97.31 268 ILE A CA 1
ATOM 2037 C C . ILE A 1 268 ? 0.164 9.562 -11.789 1 97.31 268 ILE A C 1
ATOM 2039 O O . ILE A 1 268 ? 0.532 10.438 -11 1 97.31 268 ILE A O 1
ATOM 2043 N N . ALA A 1 269 ? 0.694 9.422 -13 1 94.81 269 ALA A N 1
ATOM 2044 C CA . ALA A 1 269 ? 1.889 10.156 -13.398 1 94.81 269 ALA A CA 1
ATOM 2045 C C . ALA A 1 269 ? 1.528 11.555 -13.898 1 94.81 269 ALA A C 1
ATOM 2047 O O . ALA A 1 269 ? 2.354 12.469 -13.844 1 94.81 269 ALA A O 1
ATOM 2048 N N . GLY A 1 270 ? 0.275 11.68 -14.383 1 87.06 270 GLY A N 1
ATOM 2049 C CA . GLY A 1 270 ? -0.084 12.945 -15 1 87.06 270 GLY A CA 1
ATOM 2050 C C . GLY A 1 270 ? 0.667 13.203 -16.297 1 87.06 270 GLY A C 1
ATOM 2051 O O . GLY A 1 270 ? 0.911 12.289 -17.078 1 87.06 270 GLY A O 1
ATOM 2052 N N . ASP A 1 271 ? 0.974 14.539 -16.484 1 68.19 271 ASP A N 1
ATOM 2053 C CA . ASP A 1 271 ? 1.548 14.922 -17.781 1 68.19 271 ASP A CA 1
ATOM 2054 C C . ASP A 1 271 ? 3.041 14.602 -17.828 1 68.19 271 ASP A C 1
ATOM 2056 O O . ASP A 1 271 ? 3.861 15.383 -17.344 1 68.19 271 ASP A O 1
ATOM 2060 N N . LEU A 1 272 ? 3.326 13.312 -17.578 1 55.88 272 LEU A N 1
ATOM 2061 C CA . LEU A 1 272 ? 4.699 12.961 -17.922 1 55.88 272 LEU A CA 1
ATOM 2062 C C . LEU A 1 272 ? 4.953 13.117 -19.406 1 55.88 272 LEU A C 1
ATOM 2064 O O . LEU A 1 272 ? 4.082 12.82 -20.234 1 55.88 272 LEU A O 1
ATOM 2068 N N . MET B 1 1 ? 19.5 18.562 -11.258 1 41.25 1 MET B N 1
ATOM 2069 C CA . MET B 1 1 ? 19.656 18.344 -9.82 1 41.25 1 MET B CA 1
ATOM 2070 C C . MET B 1 1 ? 18.484 18.938 -9.055 1 41.25 1 MET B C 1
ATOM 2072 O O . MET B 1 1 ? 18 20.031 -9.391 1 41.25 1 MET B O 1
ATOM 2076 N N . ALA B 1 2 ? 17.641 18.094 -8.484 1 54.5 2 ALA B N 1
ATOM 2077 C CA . ALA B 1 2 ? 16.469 18.688 -7.844 1 54.5 2 ALA B CA 1
ATOM 2078 C C . ALA B 1 2 ? 16.859 19.828 -6.926 1 54.5 2 ALA B C 1
ATOM 2080 O O . ALA B 1 2 ? 17.922 19.812 -6.309 1 54.5 2 ALA B O 1
ATOM 2081 N N . GLU B 1 3 ? 16.359 21.016 -7.035 1 66.69 3 GLU B N 1
ATOM 2082 C CA . GLU B 1 3 ? 16.578 22.203 -6.211 1 66.69 3 GLU B CA 1
ATOM 2083 C C . GLU B 1 3 ? 16.562 21.859 -4.727 1 66.69 3 GLU B C 1
ATOM 2085 O O . GLU B 1 3 ? 15.773 21.016 -4.285 1 66.69 3 GLU B O 1
ATOM 2090 N N . ALA B 1 4 ? 17.609 22.234 -4.066 1 83.31 4 ALA B N 1
ATOM 2091 C CA . ALA B 1 4 ? 17.781 22 -2.631 1 83.31 4 ALA B CA 1
ATOM 2092 C C . ALA B 1 4 ? 16.547 22.469 -1.856 1 83.31 4 ALA B C 1
ATOM 2094 O O . ALA B 1 4 ? 15.961 23.5 -2.18 1 83.31 4 ALA B O 1
ATOM 2095 N N . LEU B 1 5 ? 16.047 21.609 -0.962 1 92.31 5 LEU B N 1
ATOM 2096 C CA . LEU B 1 5 ? 14.938 21.969 -0.087 1 92.31 5 LEU B CA 1
ATOM 2097 C C . LEU B 1 5 ? 15.414 22.828 1.076 1 92.31 5 LEU B C 1
ATOM 2099 O O . LEU B 1 5 ? 16.375 22.469 1.761 1 92.31 5 LEU B O 1
ATOM 2103 N N . ASN B 1 6 ? 14.891 24.047 1.227 1 93.31 6 ASN B N 1
ATOM 2104 C CA . ASN B 1 6 ? 15.172 24.906 2.373 1 93.31 6 ASN B CA 1
ATOM 2105 C C . ASN B 1 6 ? 14.25 24.594 3.549 1 93.31 6 ASN B C 1
ATOM 2107 O O . ASN B 1 6 ? 13.258 25.281 3.768 1 93.31 6 ASN B O 1
ATOM 2111 N N . LEU B 1 7 ? 14.648 23.641 4.352 1 96.75 7 LEU B N 1
ATOM 2112 C CA . LEU B 1 7 ? 13.836 23.156 5.457 1 96.75 7 LEU B CA 1
ATOM 2113 C C . LEU B 1 7 ? 14.219 23.828 6.766 1 96.75 7 LEU B C 1
ATOM 2115 O O . LEU B 1 7 ? 15.398 24.094 7.016 1 96.75 7 LEU B O 1
ATOM 2119 N N . THR B 1 8 ? 13.242 24.156 7.531 1 96.94 8 THR B N 1
ATOM 2120 C CA . THR B 1 8 ? 13.461 24.719 8.852 1 96.94 8 THR B CA 1
ATOM 2121 C C . THR B 1 8 ? 12.695 23.938 9.914 1 96.94 8 THR B C 1
ATOM 2123 O O . THR B 1 8 ? 11.711 23.266 9.602 1 96.94 8 THR B O 1
ATOM 2126 N N . TYR B 1 9 ? 13.141 23.953 11.102 1 97 9 TYR B N 1
ATOM 2127 C CA . TYR B 1 9 ? 12.5 23.266 12.219 1 97 9 TYR B CA 1
ATOM 2128 C C . TYR B 1 9 ? 12.789 23.969 13.539 1 97 9 TYR B C 1
ATOM 2130 O O . TYR B 1 9 ? 13.914 24.406 13.781 1 97 9 TYR B O 1
ATOM 2138 N N . LYS B 1 10 ? 11.758 24.141 14.328 1 96.56 10 LYS B N 1
ATOM 2139 C CA . LYS B 1 10 ? 11.914 24.641 15.695 1 96.56 10 LYS B CA 1
ATOM 2140 C C . LYS B 1 10 ? 11.82 23.5 16.703 1 96.56 10 LYS B C 1
ATOM 2142 O O . LYS B 1 10 ? 10.75 22.938 16.922 1 96.56 10 LYS B O 1
ATOM 2147 N N . PRO B 1 11 ? 12.906 23.219 17.375 1 95.62 11 PRO B N 1
ATOM 2148 C CA . PRO B 1 11 ? 12.906 22.109 18.328 1 95.62 11 PRO B CA 1
ATOM 2149 C C . PRO B 1 11 ? 11.938 22.344 19.484 1 95.62 11 PRO B C 1
ATOM 2151 O O . PRO B 1 11 ? 11.695 23.484 19.891 1 95.62 11 PRO B O 1
ATOM 2154 N N . GLU B 1 12 ? 11.383 21.25 19.922 1 92.81 12 GLU B N 1
ATOM 2155 C CA . GLU B 1 12 ? 10.516 21.297 21.094 1 92.81 12 GLU B CA 1
ATOM 2156 C C . GLU B 1 12 ? 11.336 21.328 22.391 1 92.81 12 GLU B C 1
ATOM 2158 O O . GLU B 1 12 ? 12.508 20.938 22.391 1 92.81 12 GLU B O 1
ATOM 2163 N N . ASP B 1 13 ? 10.664 21.844 23.438 1 90.88 13 ASP B N 1
ATOM 2164 C CA . ASP B 1 13 ? 11.32 21.875 24.734 1 90.88 13 ASP B CA 1
ATOM 2165 C C . ASP B 1 13 ? 11.141 20.547 25.469 1 90.88 13 ASP B C 1
ATOM 2167 O O . ASP B 1 13 ? 10.391 20.484 26.453 1 90.88 13 ASP B O 1
ATOM 2171 N N . VAL B 1 14 ? 11.797 19.531 25.016 1 91.56 14 VAL B N 1
ATOM 2172 C CA . VAL B 1 14 ? 11.734 18.188 25.594 1 91.56 14 VAL B CA 1
ATOM 2173 C C . VAL B 1 14 ? 13.133 17.578 25.641 1 91.56 14 VAL B C 1
ATOM 2175 O O . VAL B 1 14 ? 14.086 18.141 25.109 1 91.56 14 VAL B O 1
ATOM 2178 N N . SER B 1 15 ? 13.297 16.484 26.344 1 90.62 15 SER B N 1
ATOM 2179 C CA . SER B 1 15 ? 14.594 15.844 26.531 1 90.62 15 SER B CA 1
ATOM 2180 C C . SER B 1 15 ? 15.102 15.219 25.234 1 90.62 15 SER B C 1
ATOM 2182 O O . SER B 1 15 ? 16.312 15.18 25 1 90.62 15 SER B O 1
ATOM 2184 N N . TYR B 1 16 ? 14.219 14.789 24.391 1 94.25 16 TYR B N 1
ATOM 2185 C CA . TYR B 1 16 ? 14.594 14.195 23.109 1 94.25 16 TYR B CA 1
ATOM 2186 C C . TYR B 1 16 ? 15.203 15.242 22.188 1 94.25 16 TYR B C 1
ATOM 2188 O O . TYR B 1 16 ? 14.648 16.328 22.016 1 94.25 16 TYR B O 1
ATOM 2196 N N . ASP B 1 17 ? 16.375 14.914 21.609 1 95.44 17 ASP B N 1
ATOM 2197 C CA . ASP B 1 17 ? 17.094 15.852 20.75 1 95.44 17 ASP B CA 1
ATOM 2198 C C . ASP B 1 17 ? 16.516 15.875 19.344 1 95.44 17 ASP B C 1
ATOM 2200 O O . ASP B 1 17 ? 17.141 15.398 18.391 1 95.44 17 ASP B O 1
ATOM 2204 N N . ASP B 1 18 ? 15.414 16.547 19.156 1 96.5 18 ASP B N 1
ATOM 2205 C CA . ASP B 1 18 ? 14.734 16.594 17.875 1 96.5 18 ASP B CA 1
ATOM 2206 C C . ASP B 1 18 ? 15.469 17.5 16.891 1 96.5 18 ASP B C 1
ATOM 2208 O O . ASP B 1 18 ? 15.281 17.391 15.68 1 96.5 18 ASP B O 1
ATOM 2212 N N . ALA B 1 19 ? 16.344 18.375 17.375 1 97.25 19 ALA B N 1
ATOM 2213 C CA . ALA B 1 19 ? 17.172 19.172 16.484 1 97.25 19 ALA B CA 1
ATOM 2214 C C . ALA B 1 19 ? 18.156 18.297 15.719 1 97.25 19 ALA B C 1
ATOM 2216 O O . ALA B 1 19 ? 18.328 18.453 14.508 1 97.25 19 ALA B O 1
ATOM 2217 N N . ALA B 1 20 ? 18.766 17.391 16.422 1 97.25 20 ALA B N 1
ATOM 2218 C CA . ALA B 1 20 ? 19.703 16.469 15.789 1 97.25 20 ALA B CA 1
ATOM 2219 C C . ALA B 1 20 ? 18.984 15.539 14.805 1 97.25 20 ALA B C 1
ATOM 2221 O O . ALA B 1 20 ? 19.516 15.242 13.734 1 97.25 20 ALA B O 1
ATOM 2222 N N . ALA B 1 21 ? 17.844 15.047 15.211 1 97.81 21 ALA B N 1
ATOM 2223 C CA . ALA B 1 21 ? 17.031 14.219 14.32 1 97.81 21 ALA B CA 1
ATOM 2224 C C . ALA B 1 21 ? 16.688 14.961 13.031 1 97.81 21 ALA B C 1
ATOM 2226 O O . ALA B 1 21 ? 16.781 14.398 11.938 1 97.81 21 ALA B O 1
ATOM 2227 N N . PHE B 1 22 ? 16.375 16.266 13.195 1 98.25 22 PHE B N 1
ATOM 2228 C CA . PHE B 1 22 ? 16.047 17.094 12.047 1 98.25 22 PHE B CA 1
ATOM 2229 C C . PHE B 1 22 ? 17.234 17.219 11.102 1 98.25 22 PHE B C 1
ATOM 2231 O O . PHE B 1 22 ? 17.094 17.078 9.891 1 98.25 22 PHE B O 1
ATOM 2238 N N . GLU B 1 23 ? 18.359 17.422 11.641 1 97.44 23 GLU B N 1
ATOM 2239 C CA . GLU B 1 23 ? 19.562 17.562 10.812 1 97.44 23 GLU B CA 1
ATOM 2240 C C . GLU B 1 23 ? 19.859 16.266 10.07 1 97.44 23 GLU B C 1
ATOM 2242 O O . GLU B 1 23 ? 20.312 16.281 8.922 1 97.44 23 GLU B O 1
ATOM 2247 N N . THR B 1 24 ? 19.625 15.141 10.727 1 97.25 24 THR B N 1
ATOM 2248 C CA . THR B 1 24 ? 19.812 13.836 10.109 1 97.25 24 THR B CA 1
ATOM 2249 C C . THR B 1 24 ? 18.891 13.664 8.906 1 97.25 24 THR B C 1
ATOM 2251 O O . THR B 1 24 ? 19.344 13.25 7.836 1 97.25 24 THR B O 1
ATOM 2254 N N . VAL B 1 25 ? 17.609 14.023 9.031 1 97.88 25 VAL B N 1
ATOM 2255 C CA . VAL B 1 25 ? 16.625 13.898 7.961 1 97.88 25 VAL B CA 1
ATOM 2256 C C . VAL B 1 25 ? 16.938 14.906 6.852 1 97.88 25 VAL B C 1
ATOM 2258 O O . VAL B 1 25 ? 16.859 14.57 5.668 1 97.88 25 VAL B O 1
ATOM 2261 N N . LYS B 1 26 ? 17.266 16.125 7.242 1 96.81 26 LYS B N 1
ATOM 2262 C CA . LYS B 1 26 ? 17.609 17.172 6.281 1 96.81 26 LYS B CA 1
ATOM 2263 C C . LYS B 1 26 ? 18.781 16.766 5.398 1 96.81 26 LYS B C 1
ATOM 2265 O O . LYS B 1 26 ? 18.781 17 4.191 1 96.81 26 LYS B O 1
ATOM 2270 N N . THR B 1 27 ? 19.781 16.125 6.031 1 95.12 27 THR B N 1
ATOM 2271 C CA . THR B 1 27 ? 20.953 15.648 5.293 1 95.12 27 THR B CA 1
ATOM 2272 C C . THR B 1 27 ? 20.531 14.641 4.23 1 95.12 27 THR B C 1
ATOM 2274 O O . THR B 1 27 ? 20.984 14.711 3.086 1 95.12 27 THR B O 1
ATOM 2277 N N . LEU B 1 28 ? 19.672 13.719 4.551 1 95.19 28 LEU B N 1
ATOM 2278 C CA . LEU B 1 28 ? 19.188 12.727 3.602 1 95.19 28 LEU B CA 1
ATOM 2279 C C . LEU B 1 28 ? 18.469 13.398 2.438 1 95.19 28 LEU B C 1
ATOM 2281 O O . LEU B 1 28 ? 18.719 13.078 1.275 1 95.19 28 LEU B O 1
ATOM 2285 N N . LEU B 1 29 ? 17.547 14.312 2.773 1 95.38 29 LEU B N 1
ATOM 2286 C CA . LEU B 1 29 ? 16.656 14.875 1.773 1 95.38 29 LEU B CA 1
ATOM 2287 C C . LEU B 1 29 ? 17.422 15.766 0.796 1 95.38 29 LEU B C 1
ATOM 2289 O O . LEU B 1 29 ? 16.953 16.016 -0.317 1 95.38 29 LEU B O 1
ATOM 2293 N N . ASN B 1 30 ? 18.609 16.203 1.212 1 92.25 30 ASN B N 1
ATOM 2294 C CA . ASN B 1 30 ? 19.422 17.047 0.345 1 92.25 30 ASN B CA 1
ATOM 2295 C C . ASN B 1 30 ? 20.625 16.281 -0.205 1 92.25 30 ASN B C 1
ATOM 2297 O O . ASN B 1 30 ? 21.469 16.875 -0.898 1 92.25 30 ASN B O 1
ATOM 2301 N N . ALA B 1 31 ? 20.656 15.031 0.116 1 87.38 31 ALA B N 1
ATOM 2302 C CA . ALA B 1 31 ? 21.781 14.219 -0.355 1 87.38 31 ALA B CA 1
ATOM 2303 C C . ALA B 1 31 ? 21.641 13.914 -1.844 1 87.38 31 ALA B C 1
ATOM 2305 O O . ALA B 1 31 ? 20.531 13.781 -2.361 1 87.38 31 ALA B O 1
ATOM 2306 N N . SER B 1 32 ? 22.766 13.844 -2.412 1 78.56 32 SER B N 1
ATOM 2307 C CA . SER B 1 32 ? 22.781 13.414 -3.807 1 78.56 32 SER B CA 1
ATOM 2308 C C . SER B 1 32 ? 22.578 11.906 -3.926 1 78.56 32 SER B C 1
ATOM 2310 O O . SER B 1 32 ? 22.703 11.18 -2.941 1 78.56 32 SER B O 1
ATOM 2312 N N . SER B 1 33 ? 22.219 11.484 -5.086 1 69.31 33 SER B N 1
ATOM 2313 C CA . SER B 1 33 ? 21.906 10.078 -5.324 1 69.31 33 SER B CA 1
ATOM 2314 C C . SER B 1 33 ? 23.125 9.188 -5.059 1 69.31 33 SER B C 1
ATOM 2316 O O . SER B 1 33 ? 22.969 8.008 -4.746 1 69.31 33 SER B O 1
ATOM 2318 N N . ASP B 1 34 ? 24.203 9.766 -5.094 1 68.25 34 ASP B N 1
ATOM 2319 C CA . ASP B 1 34 ? 25.422 8.977 -4.965 1 68.25 34 ASP B CA 1
ATOM 2320 C C . ASP B 1 34 ? 25.938 8.992 -3.529 1 68.25 34 ASP B C 1
ATOM 2322 O O . ASP B 1 34 ? 26.984 8.414 -3.232 1 68.25 34 ASP B O 1
ATOM 2326 N N . SER B 1 35 ? 25.188 9.562 -2.756 1 75 35 SER B N 1
ATOM 2327 C CA . SER B 1 35 ? 25.609 9.688 -1.364 1 75 35 SER B CA 1
ATOM 2328 C C . SER B 1 35 ? 25.453 8.359 -0.619 1 75 35 SER B C 1
ATOM 2330 O O . SER B 1 35 ? 24.672 7.5 -1.034 1 75 35 SER B O 1
ATOM 2332 N N . SER B 1 36 ? 26.297 8.156 0.353 1 81.25 36 SER B N 1
ATOM 2333 C CA . SER B 1 36 ? 26.203 7.004 1.242 1 81.25 36 SER B CA 1
ATOM 2334 C C . SER B 1 36 ? 25.016 7.141 2.197 1 81.25 36 SER B C 1
ATOM 2336 O O . SER B 1 36 ? 24.641 6.18 2.865 1 81.25 36 SER B O 1
ATOM 2338 N N . VAL B 1 37 ? 24.453 8.266 2.186 1 89 37 VAL B N 1
ATOM 2339 C CA . VAL B 1 37 ? 23.281 8.508 3.033 1 89 37 VAL B CA 1
ATOM 2340 C C . VAL B 1 37 ? 22.031 7.973 2.35 1 89 37 VAL B C 1
ATOM 2342 O O . VAL B 1 37 ? 21.641 8.461 1.285 1 89 37 VAL B O 1
ATOM 2345 N N . THR B 1 38 ? 21.5 6.938 2.889 1 91.69 38 THR B N 1
ATOM 2346 C CA . THR B 1 38 ? 20.297 6.301 2.344 1 91.69 38 THR B CA 1
ATOM 2347 C C . THR B 1 38 ? 19.156 6.355 3.346 1 91.69 38 THR B C 1
ATOM 2349 O O . THR B 1 38 ? 19.344 6.723 4.508 1 91.69 38 THR B O 1
ATOM 2352 N N . ALA B 1 39 ? 17.969 6.102 2.912 1 93.38 39 ALA B N 1
ATOM 2353 C CA . ALA B 1 39 ? 16.812 6.008 3.793 1 93.38 39 ALA B CA 1
ATOM 2354 C C . ALA B 1 39 ? 17.062 5.035 4.941 1 93.38 39 ALA B C 1
ATOM 2356 O O . ALA B 1 39 ? 16.688 5.301 6.086 1 93.38 39 ALA B O 1
ATOM 2357 N N . GLU B 1 40 ? 17.766 3.926 4.645 1 92.56 40 GLU B N 1
ATOM 2358 C CA . GLU B 1 40 ? 18.016 2.881 5.629 1 92.56 40 GLU B CA 1
ATOM 2359 C C . GLU B 1 40 ? 19.016 3.354 6.695 1 92.56 40 GLU B C 1
ATOM 2361 O O . GLU B 1 40 ? 18.781 3.156 7.891 1 92.56 40 GLU B O 1
ATOM 2366 N N . THR B 1 41 ? 20.125 3.977 6.246 1 93.75 41 THR B N 1
ATOM 2367 C CA . THR B 1 41 ? 21.125 4.441 7.207 1 93.75 41 THR B CA 1
ATOM 2368 C C . THR B 1 41 ? 20.562 5.582 8.055 1 93.75 41 THR B C 1
ATOM 2370 O O . THR B 1 41 ? 20.891 5.688 9.242 1 93.75 41 THR B O 1
ATOM 2373 N N . THR B 1 42 ? 19.75 6.391 7.426 1 96.31 42 THR B N 1
ATOM 2374 C CA . THR B 1 42 ? 19.094 7.469 8.156 1 96.31 42 THR B CA 1
ATOM 2375 C C . THR B 1 42 ? 18.141 6.906 9.203 1 96.31 42 THR B C 1
ATOM 2377 O O . THR B 1 42 ? 18.125 7.359 10.352 1 96.31 42 THR B O 1
ATOM 2380 N N . ALA B 1 43 ? 17.328 5.926 8.828 1 97.06 43 ALA B N 1
ATOM 2381 C CA . ALA B 1 43 ? 16.406 5.273 9.758 1 97.06 43 ALA B CA 1
ATOM 2382 C C . ALA B 1 43 ? 17.156 4.664 10.938 1 97.06 43 ALA B C 1
ATOM 2384 O O . ALA B 1 43 ? 16.719 4.75 12.086 1 97.06 43 ALA B O 1
ATOM 2385 N N . LYS B 1 44 ? 18.281 4.035 10.617 1 96.81 44 LYS B N 1
ATOM 2386 C CA . LYS B 1 44 ? 19.125 3.463 11.656 1 96.81 44 LYS B CA 1
ATOM 2387 C C . LYS B 1 44 ? 19.578 4.531 12.648 1 96.81 44 LYS B C 1
ATOM 2389 O O . LYS B 1 44 ? 19.484 4.332 13.859 1 96.81 44 LYS B O 1
ATOM 2394 N N . ASP B 1 45 ? 20.047 5.641 12.148 1 97.19 45 ASP B N 1
ATOM 2395 C CA . ASP B 1 45 ? 20.516 6.738 12.992 1 97.19 45 ASP B CA 1
ATOM 2396 C C . ASP B 1 45 ? 19.375 7.289 13.852 1 97.19 45 ASP B C 1
ATOM 2398 O O . ASP B 1 45 ? 19.578 7.586 15.031 1 97.19 45 ASP B O 1
ATOM 2402 N N . LEU B 1 46 ? 18.203 7.422 13.273 1 98.12 46 LEU B N 1
ATOM 2403 C CA . LEU B 1 46 ? 17.047 7.902 14.023 1 98.12 46 LEU B CA 1
ATOM 2404 C C . LEU B 1 46 ? 16.641 6.91 15.109 1 98.12 46 LEU B C 1
ATOM 2406 O O . LEU B 1 46 ? 16.375 7.301 16.25 1 98.12 46 LEU B O 1
ATOM 2410 N N . ALA B 1 47 ? 16.609 5.637 14.734 1 97.25 47 ALA B N 1
ATOM 2411 C CA . ALA B 1 47 ? 16.25 4.594 15.688 1 97.25 47 ALA B CA 1
ATOM 2412 C C . ALA B 1 47 ? 17.203 4.578 16.875 1 97.25 47 ALA B C 1
ATOM 2414 O O . ALA B 1 47 ? 16.781 4.312 18.016 1 97.25 47 ALA B O 1
ATOM 2415 N N . ALA B 1 48 ? 18.453 4.852 16.625 1 96.25 48 ALA B N 1
ATOM 2416 C CA . ALA B 1 48 ? 19.469 4.832 17.672 1 96.25 48 ALA B CA 1
ATOM 2417 C C . ALA B 1 48 ? 19.188 5.887 18.734 1 96.25 48 ALA B C 1
ATOM 2419 O O . ALA B 1 48 ? 19.625 5.75 19.891 1 96.25 48 ALA B O 1
ATOM 2420 N N . THR B 1 49 ? 18.469 6.906 18.391 1 96.31 49 THR B N 1
ATOM 2421 C CA . THR B 1 49 ? 18.203 7.992 19.312 1 96.31 49 THR B CA 1
ATOM 2422 C C . THR B 1 49 ? 17.016 7.645 20.219 1 96.31 49 THR B C 1
ATOM 2424 O O . THR B 1 49 ? 16.766 8.32 21.219 1 96.31 49 THR B O 1
ATOM 2427 N N . LEU B 1 50 ? 16.219 6.629 19.906 1 96.06 50 LEU B N 1
ATOM 2428 C CA . LEU B 1 50 ? 15.039 6.246 20.672 1 96.06 50 LEU B CA 1
ATOM 2429 C C . LEU B 1 50 ? 15.422 5.371 21.859 1 96.06 50 LEU B C 1
ATOM 2431 O O . LEU B 1 50 ? 16.312 4.527 21.75 1 96.06 50 LEU B O 1
ATOM 2435 N N . PRO B 1 51 ? 14.789 5.605 22.938 1 93.12 51 PRO B N 1
ATOM 2436 C CA . PRO B 1 51 ? 15.148 4.863 24.141 1 93.12 51 PRO B CA 1
ATOM 2437 C C . PRO B 1 51 ? 14.773 3.387 24.062 1 93.12 51 PRO B C 1
ATOM 2439 O O . PRO B 1 51 ? 15.469 2.537 24.625 1 93.12 51 PRO B O 1
ATOM 2442 N N . GLY B 1 52 ? 13.75 2.947 23.547 1 92.94 52 GLY B N 1
ATOM 2443 C CA . GLY B 1 52 ? 13.195 1.604 23.453 1 92.94 52 GLY B CA 1
ATOM 2444 C C . GLY B 1 52 ? 11.828 1.567 22.812 1 92.94 52 GLY B C 1
ATOM 2445 O O . GLY B 1 52 ? 11.383 2.557 22.219 1 92.94 52 GLY B O 1
ATOM 2446 N N . PRO B 1 53 ? 11.227 0.407 22.844 1 92.88 53 PRO B N 1
ATOM 2447 C CA . PRO B 1 53 ? 9.867 0.331 22.297 1 92.88 53 PRO B CA 1
ATOM 2448 C C . PRO B 1 53 ? 8.875 1.214 23.062 1 92.88 53 PRO B C 1
ATOM 2450 O O . PRO B 1 53 ? 9.055 1.453 24.25 1 92.88 53 PRO B O 1
ATOM 2453 N N . PRO B 1 54 ? 7.934 1.661 22.328 1 92.44 54 PRO B N 1
ATOM 2454 C CA . PRO B 1 54 ? 6.941 2.51 22.984 1 92.44 54 PRO B CA 1
ATOM 2455 C C . PRO B 1 54 ? 5.973 1.715 23.859 1 92.44 54 PRO B C 1
ATOM 2457 O O . PRO B 1 54 ? 5.738 0.531 23.609 1 92.44 54 PRO B O 1
ATOM 2460 N N . GLY B 1 55 ? 5.508 2.426 24.938 1 88.5 55 GLY B N 1
ATOM 2461 C CA . GLY B 1 55 ? 4.355 1.885 25.641 1 88.5 55 GLY B CA 1
ATOM 2462 C C . GLY B 1 55 ? 3.045 2.141 24.922 1 88.5 55 GLY B C 1
ATOM 2463 O O . GLY B 1 55 ? 3.037 2.605 23.781 1 88.5 55 GLY B O 1
ATOM 2464 N N . SER B 1 56 ? 1.965 1.793 25.562 1 87.31 56 SER B N 1
ATOM 2465 C CA . SER B 1 56 ? 0.64 1.912 24.969 1 87.31 56 SER B CA 1
ATOM 2466 C C . SER B 1 56 ? 0.337 3.355 24.578 1 87.31 56 SER B C 1
ATOM 2468 O O . SER B 1 56 ? -0.297 3.607 23.547 1 87.31 56 SER B O 1
ATOM 2470 N N . ASP B 1 57 ? 0.879 4.27 25.359 1 87.19 57 ASP B N 1
ATOM 2471 C CA . ASP B 1 57 ? 0.612 5.68 25.094 1 87.19 57 ASP B CA 1
ATOM 2472 C C . ASP B 1 57 ? 1.799 6.34 24.391 1 87.19 57 ASP B C 1
ATOM 2474 O O . ASP B 1 57 ? 1.835 7.562 24.25 1 87.19 57 ASP B O 1
ATOM 2478 N N . GLY B 1 58 ? 2.697 5.484 23.953 1 87.25 58 GLY B N 1
ATOM 2479 C CA . GLY B 1 58 ? 3.902 6.035 23.359 1 87.25 58 GLY B CA 1
ATOM 2480 C C . GLY B 1 58 ? 4.84 6.66 24.375 1 87.25 58 GLY B C 1
ATOM 2481 O O . GLY B 1 58 ? 4.77 6.348 25.562 1 87.25 58 GLY B O 1
ATOM 2482 N N . THR B 1 59 ? 5.906 7.316 23.938 1 88.81 59 THR B N 1
ATOM 2483 C CA . THR B 1 59 ? 6.828 8.109 24.75 1 88.81 59 THR B CA 1
ATOM 2484 C C . THR B 1 59 ? 6.98 9.516 24.172 1 88.81 59 THR B C 1
ATOM 2486 O O . THR B 1 59 ? 6.578 9.773 23.031 1 88.81 59 THR B O 1
ATOM 2489 N N . ASP B 1 60 ? 7.551 10.336 24.953 1 90.69 60 ASP B N 1
ATOM 2490 C CA . ASP B 1 60 ? 7.812 11.695 24.484 1 90.69 60 ASP B CA 1
ATOM 2491 C C . ASP B 1 60 ? 8.773 11.695 23.312 1 90.69 60 ASP B C 1
ATOM 2493 O O . ASP B 1 60 ? 8.617 12.492 22.375 1 90.69 60 ASP B O 1
ATOM 2497 N N . ALA B 1 61 ? 9.672 10.805 23.391 1 95.12 61 ALA B N 1
ATOM 2498 C CA . ALA B 1 61 ? 10.672 10.742 22.328 1 95.12 61 ALA B CA 1
ATOM 2499 C C . ALA B 1 61 ? 10.023 10.375 20.984 1 95.12 61 ALA B C 1
ATOM 2501 O O . ALA B 1 61 ? 10.281 11.016 19.969 1 95.12 61 ALA B O 1
ATOM 2502 N N . HIS B 1 62 ? 9.117 9.359 21 1 96.75 62 HIS B N 1
ATOM 2503 C CA . HIS B 1 62 ? 8.43 8.953 19.781 1 96.75 62 HIS B CA 1
ATOM 2504 C C . HIS B 1 62 ? 7.535 10.07 19.266 1 96.75 62 HIS B C 1
ATOM 2506 O O . HIS B 1 62 ? 7.566 10.391 18.078 1 96.75 62 HIS B O 1
ATOM 2512 N N . TYR B 1 63 ? 6.84 10.602 20.156 1 95.81 63 TYR B N 1
ATOM 2513 C CA . TYR B 1 63 ? 5.914 11.664 19.781 1 95.81 63 TYR B CA 1
ATOM 2514 C C . TYR B 1 63 ? 6.652 12.836 19.141 1 95.81 63 TYR B C 1
ATOM 2516 O O . TYR B 1 63 ? 6.23 13.352 18.109 1 95.81 63 TYR B O 1
ATOM 2524 N N . THR B 1 64 ? 7.723 13.211 19.766 1 96.94 64 THR B N 1
ATOM 2525 C CA . THR B 1 64 ? 8.5 14.344 19.281 1 96.94 64 THR B CA 1
ATOM 2526 C C . THR B 1 64 ? 9.156 14.023 17.938 1 96.94 64 THR B C 1
ATOM 2528 O O . THR B 1 64 ? 9.148 14.844 17.031 1 96.94 64 THR B O 1
ATOM 2531 N N . LEU B 1 65 ? 9.719 12.875 17.797 1 97.94 65 LEU B N 1
ATOM 2532 C CA . LEU B 1 65 ? 10.32 12.461 16.531 1 97.94 65 LEU B CA 1
ATOM 2533 C C . LEU B 1 65 ? 9.289 12.477 15.414 1 97.94 65 LEU B C 1
ATOM 2535 O O . LEU B 1 65 ? 9.555 13.008 14.328 1 97.94 65 LEU B O 1
ATOM 2539 N N . TYR B 1 66 ? 8.055 11.875 15.672 1 98 66 TYR B N 1
ATOM 2540 C CA . TYR B 1 66 ? 7.008 11.812 14.656 1 98 66 TYR B CA 1
ATOM 2541 C C . TYR B 1 66 ? 6.531 13.203 14.273 1 98 66 TYR B C 1
ATOM 2543 O O . TYR B 1 66 ? 6.328 13.5 13.094 1 98 66 TYR B O 1
ATOM 2551 N N . ASN B 1 67 ? 6.434 14.062 15.25 1 97.94 67 ASN B N 1
ATOM 2552 C CA . ASN B 1 67 ? 6.062 15.445 14.961 1 97.94 67 ASN B CA 1
ATOM 2553 C C . ASN B 1 67 ? 7.113 16.141 14.094 1 97.94 67 ASN B C 1
ATOM 2555 O O . ASN B 1 67 ? 6.773 16.922 13.203 1 97.94 67 ASN B O 1
ATOM 2559 N N . MET B 1 68 ? 8.312 15.898 14.445 1 98.31 68 MET B N 1
ATOM 2560 C CA . MET B 1 68 ? 9.398 16.484 13.656 1 98.31 68 MET B CA 1
ATOM 2561 C C . MET B 1 68 ? 9.32 16.016 12.203 1 98.31 68 MET B C 1
ATOM 2563 O O . MET B 1 68 ? 9.445 16.828 11.281 1 98.31 68 MET B O 1
ATOM 2567 N N . VAL B 1 69 ? 9.109 14.727 11.953 1 98.75 69 VAL B N 1
ATOM 2568 C CA . VAL B 1 69 ? 8.992 14.18 10.602 1 98.75 69 VAL B CA 1
ATOM 2569 C C . VAL B 1 69 ? 7.812 14.828 9.883 1 98.75 69 VAL B C 1
ATOM 2571 O O . VAL B 1 69 ? 7.922 15.203 8.711 1 98.75 69 VAL B O 1
ATOM 2574 N N . ILE B 1 70 ? 6.691 14.992 10.586 1 98.69 70 ILE B N 1
ATOM 2575 C CA . ILE B 1 70 ? 5.488 15.602 10.023 1 98.69 70 ILE B CA 1
ATOM 2576 C C . ILE B 1 70 ? 5.777 17.062 9.648 1 98.69 70 ILE B C 1
ATOM 2578 O O . ILE B 1 70 ? 5.359 17.516 8.578 1 98.69 70 ILE B O 1
ATOM 2582 N N . ASP B 1 71 ? 6.492 17.75 10.453 1 98.38 71 ASP B N 1
ATOM 2583 C CA . ASP B 1 71 ? 6.844 19.141 10.172 1 98.38 71 ASP B CA 1
ATOM 2584 C C . ASP B 1 71 ? 7.715 19.25 8.93 1 98.38 71 ASP B C 1
ATOM 2586 O O . ASP B 1 71 ? 7.566 20.188 8.141 1 98.38 71 ASP B O 1
ATOM 2590 N N . VAL B 1 72 ? 8.602 18.344 8.781 1 98.56 72 VAL B N 1
ATOM 2591 C CA . VAL B 1 72 ? 9.43 18.297 7.582 1 98.56 72 VAL B CA 1
ATOM 2592 C C . VAL B 1 72 ? 8.555 18.031 6.359 1 98.56 72 VAL B C 1
ATOM 2594 O O . VAL B 1 72 ? 8.672 18.719 5.34 1 98.56 72 VAL B O 1
ATOM 2597 N N . ALA B 1 73 ? 7.652 17.047 6.449 1 98.62 73 ALA B N 1
ATOM 2598 C CA . ALA B 1 73 ? 6.766 16.688 5.34 1 98.62 73 ALA B CA 1
ATOM 2599 C C . ALA B 1 73 ? 5.957 17.906 4.883 1 98.62 73 ALA B C 1
ATOM 2601 O O . ALA B 1 73 ? 5.758 18.109 3.682 1 98.62 73 ALA B O 1
ATOM 2602 N N . LYS B 1 74 ? 5.582 18.688 5.809 1 97.88 74 LYS B N 1
ATOM 2603 C CA . LYS B 1 74 ? 4.77 19.875 5.543 1 97.88 74 LYS B CA 1
ATOM 2604 C C . LYS B 1 74 ? 5.504 20.844 4.621 1 97.88 74 LYS B C 1
ATOM 2606 O O . LYS B 1 74 ? 4.871 21.641 3.926 1 97.88 74 LYS B O 1
ATOM 2611 N N . GLN B 1 75 ? 6.754 20.797 4.613 1 98.06 75 GLN B N 1
ATOM 2612 C CA . GLN B 1 75 ? 7.57 21.766 3.902 1 98.06 75 GLN B CA 1
ATOM 2613 C C . GLN B 1 75 ? 8.031 21.219 2.553 1 98.06 75 GLN B C 1
ATOM 2615 O O . GLN B 1 75 ? 8.719 21.922 1.8 1 98.06 75 GLN B O 1
ATOM 2620 N N . ILE B 1 76 ? 7.703 20 2.234 1 97.75 76 ILE B N 1
ATOM 2621 C CA . ILE B 1 76 ? 8.039 19.391 0.952 1 97.75 76 ILE B CA 1
ATOM 2622 C C . ILE B 1 76 ? 6.828 19.438 0.024 1 97.75 76 ILE B C 1
ATOM 2624 O O . ILE B 1 76 ? 5.746 18.969 0.375 1 97.75 76 ILE B O 1
ATOM 2628 N N . PRO B 1 77 ? 7.031 20.062 -1.137 1 96.31 77 PRO B N 1
ATOM 2629 C CA . PRO B 1 77 ? 5.887 20.062 -2.051 1 96.31 77 PRO B CA 1
ATOM 2630 C C . PRO B 1 77 ? 5.305 18.656 -2.258 1 96.31 77 PRO B C 1
ATOM 2632 O O . PRO B 1 77 ? 6.047 17.672 -2.328 1 96.31 77 PRO B O 1
ATOM 2635 N N . HIS B 1 78 ? 3.979 18.578 -2.432 1 95.88 78 HIS B N 1
ATOM 2636 C CA . HIS B 1 78 ? 3.248 17.312 -2.414 1 95.88 78 HIS B CA 1
ATOM 2637 C C . HIS B 1 78 ? 3.672 16.406 -3.57 1 95.88 78 HIS B C 1
ATOM 2639 O O . HIS B 1 78 ? 3.449 15.195 -3.531 1 95.88 78 HIS B O 1
ATOM 2645 N N . ASN B 1 79 ? 4.25 16.906 -4.621 1 93.12 79 ASN B N 1
ATOM 2646 C CA . ASN B 1 79 ? 4.641 16.125 -5.789 1 93.12 79 ASN B CA 1
ATOM 2647 C C . ASN B 1 79 ? 6.16 16.031 -5.918 1 93.12 79 ASN B C 1
ATOM 2649 O O . ASN B 1 79 ? 6.676 15.648 -6.969 1 93.12 79 ASN B O 1
ATOM 2653 N N . HIS B 1 80 ? 6.91 16.453 -4.938 1 94.31 80 HIS B N 1
ATOM 2654 C CA . HIS B 1 80 ? 8.367 16.391 -4.938 1 94.31 80 HIS B CA 1
ATOM 2655 C C . HIS B 1 80 ? 8.867 15.008 -4.547 1 94.31 80 HIS B C 1
ATOM 2657 O O . HIS B 1 80 ? 8.367 14.406 -3.594 1 94.31 80 HIS B O 1
ATOM 2663 N N . PRO B 1 81 ? 9.875 14.461 -5.238 1 93.81 81 PRO B N 1
ATOM 2664 C CA . PRO B 1 81 ? 10.398 13.117 -4.953 1 93.81 81 PRO B CA 1
ATOM 2665 C C . PRO B 1 81 ? 10.906 12.977 -3.518 1 93.81 81 PRO B C 1
ATOM 2667 O O . PRO B 1 81 ? 10.883 11.883 -2.957 1 93.81 81 PRO B O 1
ATOM 2670 N N . ALA B 1 82 ? 11.281 14.078 -2.922 1 95.62 82 ALA B N 1
ATOM 2671 C CA . ALA B 1 82 ? 11.797 14.047 -1.554 1 95.62 82 ALA B CA 1
ATOM 2672 C C . ALA B 1 82 ? 10.727 13.547 -0.581 1 95.62 82 ALA B C 1
ATOM 2674 O O . ALA B 1 82 ? 11.055 13.008 0.478 1 95.62 82 ALA B O 1
ATOM 2675 N N . LEU B 1 83 ? 9.461 13.805 -0.903 1 97.25 83 LEU B N 1
ATOM 2676 C CA . LEU B 1 83 ? 8.391 13.32 -0.033 1 97.25 83 LEU B CA 1
ATOM 2677 C C . LEU B 1 83 ? 8.359 11.797 -0.012 1 97.25 83 LEU B C 1
ATOM 2679 O O . LEU B 1 83 ? 8.156 11.188 1.043 1 97.25 83 LEU B O 1
ATOM 2683 N N . VAL B 1 84 ? 8.57 11.195 -1.182 1 96.69 84 VAL B N 1
ATOM 2684 C CA . VAL B 1 84 ? 8.648 9.742 -1.271 1 96.69 84 VAL B CA 1
ATOM 2685 C C . VAL B 1 84 ? 9.867 9.242 -0.494 1 96.69 84 VAL B C 1
ATOM 2687 O O . VAL B 1 84 ? 9.789 8.234 0.217 1 96.69 84 VAL B O 1
ATOM 2690 N N . ARG B 1 85 ? 10.953 9.953 -0.6 1 96.12 85 ARG B N 1
ATOM 2691 C CA . ARG B 1 85 ? 12.172 9.594 0.122 1 96.12 85 ARG B CA 1
ATOM 2692 C C . ARG B 1 85 ? 11.945 9.617 1.63 1 96.12 85 ARG B C 1
ATOM 2694 O O . ARG B 1 85 ? 12.406 8.727 2.348 1 96.12 85 ARG B O 1
ATOM 2701 N N . LEU B 1 86 ? 11.281 10.664 2.078 1 98.19 86 LEU B N 1
ATOM 2702 C CA . LEU B 1 86 ? 10.945 10.766 3.492 1 98.19 86 LEU B CA 1
ATOM 2703 C C . LEU B 1 86 ? 10.086 9.578 3.932 1 98.19 86 LEU B C 1
ATOM 2705 O O . LEU B 1 86 ? 10.336 8.984 4.984 1 98.19 86 LEU B O 1
ATOM 2709 N N . VAL B 1 87 ? 9.117 9.18 3.133 1 98.25 87 VAL B N 1
ATOM 2710 C CA . VAL B 1 87 ? 8.234 8.062 3.455 1 98.25 87 VAL B CA 1
ATOM 2711 C C . VAL B 1 87 ? 9.031 6.762 3.48 1 98.25 87 VAL B C 1
ATOM 2713 O O . VAL B 1 87 ? 8.812 5.906 4.344 1 98.25 87 VAL B O 1
ATOM 2716 N N . ARG B 1 88 ? 9.961 6.594 2.553 1 96.75 88 ARG B N 1
ATOM 2717 C CA . ARG B 1 88 ? 10.82 5.414 2.561 1 96.75 88 ARG B CA 1
ATOM 2718 C C . ARG B 1 88 ? 11.648 5.352 3.84 1 96.75 88 ARG B C 1
ATOM 2720 O O . ARG B 1 88 ? 11.914 4.266 4.359 1 96.75 88 ARG B O 1
ATOM 2727 N N . THR B 1 89 ? 12.07 6.484 4.312 1 97.62 89 THR B N 1
ATOM 2728 C CA . THR B 1 89 ? 12.82 6.543 5.562 1 97.62 89 THR B CA 1
ATOM 2729 C C . THR B 1 89 ? 11.945 6.117 6.738 1 97.62 89 THR B C 1
ATOM 2731 O O . THR B 1 89 ? 12.391 5.359 7.602 1 97.62 89 THR B O 1
ATOM 2734 N N . VAL B 1 90 ? 10.703 6.586 6.742 1 98.56 90 VAL B N 1
ATOM 2735 C CA . VAL B 1 90 ? 9.758 6.195 7.781 1 98.56 90 VAL B CA 1
ATOM 2736 C C . VAL B 1 90 ? 9.5 4.691 7.715 1 98.56 90 VAL B C 1
ATOM 2738 O O . VAL B 1 90 ? 9.406 4.023 8.742 1 98.56 90 VAL B O 1
ATOM 2741 N N . GLU B 1 91 ? 9.359 4.191 6.52 1 97.25 91 GLU B N 1
ATOM 2742 C CA . GLU B 1 91 ? 9.188 2.754 6.34 1 97.25 91 GLU B CA 1
ATOM 2743 C C . GLU B 1 91 ? 10.367 1.978 6.914 1 97.25 91 GLU B C 1
ATOM 2745 O O . GLU B 1 91 ? 10.18 0.989 7.629 1 97.25 91 GLU B O 1
ATOM 2750 N N . ALA B 1 92 ? 11.602 2.43 6.625 1 96.31 92 ALA B N 1
ATOM 2751 C CA . ALA B 1 92 ? 12.789 1.785 7.176 1 96.31 92 ALA B CA 1
ATOM 2752 C C . ALA B 1 92 ? 12.797 1.862 8.703 1 96.31 92 ALA B C 1
ATOM 2754 O O . ALA B 1 92 ? 13.133 0.887 9.375 1 96.31 92 ALA B O 1
ATOM 2755 N N . LEU B 1 93 ? 12.438 3.016 9.242 1 98.06 93 LEU B N 1
ATOM 2756 C CA . LEU B 1 93 ? 12.391 3.217 10.688 1 98.06 93 LEU B CA 1
ATOM 2757 C C . LEU B 1 93 ? 11.375 2.271 11.328 1 98.06 93 LEU B C 1
ATOM 2759 O O . LEU B 1 93 ? 11.602 1.784 12.438 1 98.06 93 LEU B O 1
ATOM 2763 N N . SER B 1 94 ? 10.297 1.948 10.609 1 97.5 94 SER B N 1
ATOM 2764 C CA . SER B 1 94 ? 9.211 1.117 11.125 1 97.5 94 SER B CA 1
ATOM 2765 C C . SER B 1 94 ? 9.68 -0.315 11.359 1 97.5 94 SER B C 1
ATOM 2767 O O . SER B 1 94 ? 9.023 -1.081 12.07 1 97.5 94 SER B O 1
ATOM 2769 N N . LEU B 1 95 ? 10.773 -0.653 10.797 1 96 95 LEU B N 1
ATOM 2770 C CA . LEU B 1 95 ? 11.305 -2.004 10.938 1 96 95 LEU B CA 1
ATOM 2771 C C . LEU B 1 95 ? 12.039 -2.162 12.266 1 96 95 LEU B C 1
ATOM 2773 O O . LEU B 1 95 ? 12.32 -3.283 12.695 1 96 95 LEU B O 1
ATOM 2777 N N . SER B 1 96 ? 12.367 -1.051 12.898 1 96.94 96 SER B N 1
ATOM 2778 C CA . SER B 1 96 ? 13.047 -1.118 14.18 1 96.94 96 SER B CA 1
ATOM 2779 C C . SER B 1 96 ? 12.102 -1.563 15.289 1 96.94 96 SER B C 1
ATOM 2781 O O . SER B 1 96 ? 11.023 -0.997 15.461 1 96.94 96 SER B O 1
ATOM 2783 N N . PRO B 1 97 ? 12.516 -2.506 16.078 1 94.69 97 PRO B N 1
ATOM 2784 C CA . PRO B 1 97 ? 11.688 -2.9 17.234 1 94.69 97 PRO B CA 1
ATOM 2785 C C . PRO B 1 97 ? 11.422 -1.747 18.188 1 94.69 97 PRO B C 1
ATOM 2787 O O . PRO B 1 97 ? 10.469 -1.801 18.969 1 94.69 97 PRO B O 1
ATOM 2790 N N . LYS B 1 98 ? 12.211 -0.732 18.078 1 95.94 98 LYS B N 1
ATOM 2791 C CA . LYS B 1 98 ? 12.062 0.395 19 1 95.94 98 LYS B CA 1
ATOM 2792 C C . LYS B 1 98 ? 10.836 1.229 18.641 1 95.94 98 LYS B C 1
ATOM 2794 O O . LYS B 1 98 ? 10.43 2.098 19.422 1 95.94 98 LYS B O 1
ATOM 2799 N N . THR B 1 99 ? 10.219 0.965 17.5 1 96.69 99 THR B N 1
ATOM 2800 C CA . THR B 1 99 ? 9.016 1.701 17.125 1 96.69 99 THR B CA 1
ATOM 2801 C C . THR B 1 99 ? 7.785 0.8 17.188 1 96.69 99 THR B C 1
ATOM 2803 O O . THR B 1 99 ? 6.699 1.187 16.75 1 96.69 99 THR B O 1
ATOM 2806 N N . VAL B 1 100 ? 7.891 -0.42 17.672 1 95.06 100 VAL B N 1
ATOM 2807 C CA . VAL B 1 100 ? 6.836 -1.427 17.625 1 95.06 100 VAL B CA 1
ATOM 2808 C C . VAL B 1 100 ? 6.227 -1.604 19.016 1 95.06 100 VAL B C 1
ATOM 2810 O O . VAL B 1 100 ? 6.949 -1.779 20 1 95.06 100 VAL B O 1
ATOM 2813 N N . PHE B 1 101 ? 4.973 -1.501 19.078 1 94.81 101 PHE B N 1
ATOM 2814 C CA . PHE B 1 101 ? 4.227 -1.785 20.297 1 94.81 101 PHE B CA 1
ATOM 2815 C C . PHE B 1 101 ? 3.516 -3.129 20.203 1 94.81 101 PHE B C 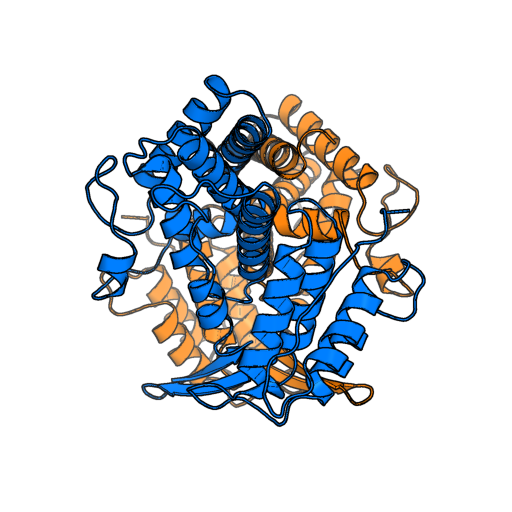1
ATOM 2817 O O . PHE B 1 101 ? 2.83 -3.4 19.219 1 94.81 101 PHE B O 1
ATOM 2824 N N . THR B 1 102 ? 3.744 -3.984 21.156 1 93.38 102 THR B N 1
ATOM 2825 C CA . THR B 1 102 ? 3.113 -5.301 21.172 1 93.38 102 THR B CA 1
ATOM 2826 C C . THR B 1 102 ? 2.092 -5.391 22.312 1 93.38 102 THR B C 1
ATOM 2828 O O . THR B 1 102 ? 2.361 -4.953 23.438 1 93.38 102 THR B O 1
ATOM 2831 N N . GLU B 1 103 ? 0.977 -5.887 21.938 1 94.19 103 GLU B N 1
ATOM 2832 C CA . GLU B 1 103 ? -0.078 -6.059 22.938 1 94.19 103 GLU B CA 1
ATOM 2833 C C . GLU B 1 103 ? -0.829 -7.371 22.719 1 94.19 103 GLU B C 1
ATOM 2835 O O . GLU B 1 103 ? -0.762 -7.961 21.641 1 94.19 103 GLU B O 1
ATOM 2840 N N . THR B 1 104 ? -1.473 -7.82 23.781 1 93.19 104 THR B N 1
ATOM 2841 C CA . THR B 1 104 ? -2.314 -9.008 23.703 1 93.19 104 THR B CA 1
ATOM 2842 C C . THR B 1 104 ? -3.77 -8.664 24.016 1 93.19 104 THR B C 1
ATOM 2844 O O . THR B 1 104 ? -4.074 -8.133 25.078 1 93.19 104 THR B O 1
ATOM 2847 N N . THR B 1 105 ? -4.57 -8.914 23.062 1 90.19 105 THR B N 1
ATOM 2848 C CA . THR B 1 105 ? -6.004 -8.703 23.234 1 90.19 105 THR B CA 1
ATOM 2849 C C . THR B 1 105 ? -6.77 -9.992 22.969 1 90.19 105 THR B C 1
ATOM 2851 O O . THR B 1 105 ? -6.652 -10.578 21.891 1 90.19 105 THR B O 1
ATOM 2854 N N . ASN B 1 106 ? -7.59 -10.461 23.891 1 89.31 106 ASN B N 1
ATOM 2855 C CA . ASN B 1 106 ? -8.391 -11.672 23.75 1 89.31 106 ASN B CA 1
ATOM 2856 C C . ASN B 1 106 ? -7.543 -12.852 23.297 1 89.31 106 ASN B C 1
ATOM 2858 O O . ASN B 1 106 ? -7.918 -13.562 22.359 1 89.31 106 ASN B O 1
ATOM 2862 N N . GLY B 1 107 ? -6.383 -12.922 23.797 1 89.19 107 GLY B N 1
ATOM 2863 C CA . GLY B 1 107 ? -5.5 -14.047 23.547 1 89.19 107 GLY B CA 1
ATOM 2864 C C . GLY B 1 107 ? -4.75 -13.945 22.234 1 89.19 107 GLY B C 1
ATOM 2865 O O . GLY B 1 107 ? -4.039 -14.875 21.844 1 89.19 107 GLY B O 1
ATOM 2866 N N . PHE B 1 108 ? -4.898 -12.852 21.516 1 91.69 108 PHE B N 1
ATOM 2867 C CA . PHE B 1 108 ? -4.188 -12.641 20.266 1 91.69 108 PHE B CA 1
ATOM 2868 C C . PHE B 1 108 ? -3.137 -11.547 20.406 1 91.69 108 PHE B C 1
ATOM 2870 O O . PHE B 1 108 ? -3.475 -10.375 20.578 1 91.69 108 PHE B O 1
ATOM 2877 N N . GLU B 1 109 ? -1.923 -12 20.406 1 94.44 109 GLU B N 1
ATOM 2878 C CA . GLU B 1 109 ? -0.82 -11.047 20.484 1 94.44 109 GLU B CA 1
ATOM 2879 C C . GLU B 1 109 ? -0.547 -10.406 19.125 1 94.44 109 GLU B C 1
ATOM 2881 O O . GLU B 1 109 ? -0.374 -11.109 18.125 1 94.44 109 GLU B O 1
ATOM 2886 N N . THR B 1 110 ? -0.543 -9.055 19.109 1 94.69 110 THR B N 1
ATOM 2887 C CA . THR B 1 110 ? -0.304 -8.32 17.875 1 94.69 110 THR B CA 1
ATOM 2888 C C . THR B 1 110 ? 0.769 -7.254 18.078 1 94.69 110 THR B C 1
ATOM 2890 O O . THR B 1 110 ? 0.9 -6.695 19.172 1 94.69 110 THR B O 1
ATOM 2893 N N . SER B 1 111 ? 1.565 -7.051 17.078 1 93.69 111 SER B N 1
ATOM 2894 C CA . SER B 1 111 ? 2.584 -6.004 17.062 1 93.69 111 SER B CA 1
ATOM 2895 C C . SER B 1 111 ? 2.234 -4.906 16.062 1 93.69 111 SER B C 1
ATOM 2897 O O . SER B 1 111 ? 2.021 -5.18 14.883 1 93.69 111 SER B O 1
ATOM 2899 N N . ARG B 1 112 ? 2.205 -3.682 16.5 1 92.88 112 ARG B N 1
ATOM 2900 C CA . ARG B 1 112 ? 1.893 -2.535 15.648 1 92.88 112 ARG B CA 1
ATOM 2901 C C . ARG B 1 112 ? 3.119 -1.648 15.453 1 92.88 112 ARG B C 1
ATOM 2903 O O . ARG B 1 112 ? 3.723 -1.193 16.422 1 92.88 112 ARG B O 1
ATOM 2910 N N . ARG B 1 113 ? 3.445 -1.397 14.227 1 95.06 113 ARG B N 1
ATOM 2911 C CA . ARG B 1 113 ? 4.586 -0.547 13.898 1 95.06 113 ARG B CA 1
ATOM 2912 C C . ARG B 1 113 ? 4.215 0.929 14 1 95.06 113 ARG B C 1
ATOM 2914 O O . ARG B 1 113 ? 3.053 1.297 13.828 1 95.06 113 ARG B O 1
ATOM 2921 N N . LEU B 1 114 ? 5.281 1.743 14.266 1 97.06 114 LEU B N 1
ATOM 2922 C CA . LEU B 1 114 ? 5.133 3.191 14.352 1 97.06 114 LEU B CA 1
ATOM 2923 C C . LEU B 1 114 ? 3.963 3.566 15.258 1 97.06 114 LEU B C 1
ATOM 2925 O O . LEU B 1 114 ? 3.104 4.363 14.875 1 97.06 114 LEU B O 1
ATOM 2929 N N . HIS B 1 115 ? 4.039 2.932 16.391 1 91.69 115 HIS B N 1
ATOM 2930 C CA . HIS B 1 115 ? 2.961 3.135 17.359 1 91.69 115 HIS B CA 1
ATOM 2931 C C . HIS B 1 115 ? 2.775 4.617 17.672 1 91.69 115 HIS B C 1
ATOM 2933 O O . HIS B 1 115 ? 3.754 5.34 17.875 1 91.69 115 HIS B O 1
ATOM 2939 N N . THR B 1 116 ? 1.513 5.145 17.625 1 91.31 116 THR B N 1
ATOM 2940 C CA . THR B 1 116 ? 0.986 6.469 17.938 1 91.31 116 THR B CA 1
ATOM 2941 C C . THR B 1 116 ? 1.217 7.441 16.797 1 91.31 116 THR B C 1
ATOM 2943 O O . THR B 1 116 ? 0.771 8.586 16.844 1 91.31 116 THR B O 1
ATOM 2946 N N . PHE B 1 117 ? 1.939 7.051 15.703 1 97.19 117 PHE B N 1
ATOM 2947 C CA . PHE B 1 117 ? 2.176 7.945 14.578 1 97.19 117 PHE B CA 1
ATOM 2948 C C . PHE B 1 117 ? 0.858 8.461 14.008 1 97.19 117 PHE B C 1
ATOM 2950 O O . PHE B 1 117 ? 0.753 9.633 13.633 1 97.19 117 PHE B O 1
ATOM 2957 N N . GLY B 1 118 ? -0.157 7.613 13.969 1 96.19 118 GLY B N 1
ATOM 2958 C CA . GLY B 1 118 ? -1.482 8 13.508 1 96.19 118 GLY B CA 1
ATOM 2959 C C . GLY B 1 118 ? -2.098 9.117 14.328 1 96.19 118 GLY B C 1
ATOM 2960 O O . GLY B 1 118 ? -2.807 9.969 13.789 1 96.19 118 GLY B O 1
ATOM 2961 N N . TRP B 1 119 ? -1.817 9.148 15.617 1 95.75 119 TRP B N 1
ATOM 2962 C CA . TRP B 1 119 ? -2.322 10.219 16.484 1 95.75 119 TRP B CA 1
ATOM 2963 C C . TRP B 1 119 ? -1.7 11.555 16.109 1 95.75 119 TRP B C 1
ATOM 2965 O O . TRP B 1 119 ? -2.393 12.578 16.062 1 95.75 119 TRP B O 1
ATOM 2975 N N . ASN B 1 120 ? -0.381 11.477 15.883 1 97.5 120 ASN B N 1
ATOM 2976 C CA . ASN B 1 120 ? 0.316 12.695 15.477 1 97.5 120 ASN B CA 1
ATOM 2977 C C . ASN B 1 120 ? -0.259 13.266 14.188 1 97.5 120 ASN B C 1
ATOM 2979 O O . ASN B 1 120 ? -0.469 14.477 14.07 1 97.5 120 ASN B O 1
ATOM 2983 N N . LEU B 1 121 ? -0.562 12.375 13.234 1 98.31 121 LEU B N 1
ATOM 2984 C CA . LEU B 1 121 ? -1.075 12.797 11.938 1 98.31 121 LEU B CA 1
ATOM 2985 C C . LEU B 1 121 ? -2.477 13.383 12.07 1 98.31 121 LEU B C 1
ATOM 2987 O O . LEU B 1 121 ? -2.816 14.352 11.383 1 98.31 121 LEU B O 1
ATOM 2991 N N . ARG B 1 122 ? -3.246 12.812 12.945 1 96.75 122 ARG B N 1
ATOM 2992 C CA . ARG B 1 122 ? -4.613 13.281 13.156 1 96.75 122 ARG B CA 1
ATOM 2993 C C . ARG B 1 122 ? -4.629 14.727 13.633 1 96.75 122 ARG B C 1
ATOM 2995 O O . ARG B 1 122 ? -5.504 15.508 13.242 1 96.75 122 ARG B O 1
ATOM 3002 N N . ASP B 1 123 ? -3.629 15.117 14.391 1 96.06 123 ASP B N 1
ATOM 3003 C CA . ASP B 1 123 ? -3.555 16.438 14.992 1 96.06 123 ASP B CA 1
ATOM 3004 C C . ASP B 1 123 ? -3.342 17.516 13.93 1 96.06 123 ASP B C 1
ATOM 3006 O O . ASP B 1 123 ? -3.627 18.703 14.164 1 96.06 123 ASP B O 1
ATOM 3010 N N . VAL B 1 124 ? -2.836 17.125 12.781 1 97 124 VAL B N 1
ATOM 3011 C CA . VAL B 1 124 ? -2.459 18.125 11.781 1 97 124 VAL B CA 1
ATOM 3012 C C . VAL B 1 124 ? -3.232 17.891 10.492 1 97 124 VAL B C 1
ATOM 3014 O O . VAL B 1 124 ? -2.93 18.484 9.453 1 97 124 VAL B O 1
ATOM 3017 N N . PHE B 1 125 ? -4.301 17.047 10.531 1 97.62 125 PHE B N 1
ATOM 3018 C CA . PHE B 1 125 ? -4.922 16.5 9.336 1 97.62 125 PHE B CA 1
ATOM 3019 C C . PHE B 1 125 ? -5.871 17.5 8.703 1 97.62 125 PHE B C 1
ATOM 3021 O O . PHE B 1 125 ? -6.043 17.516 7.48 1 97.62 125 PHE B O 1
ATOM 3028 N N . GLY B 1 126 ? -6.383 18.406 9.414 1 95.62 126 GLY B N 1
ATOM 3029 C CA . GLY B 1 126 ? -7.457 19.281 8.969 1 95.62 126 GLY B CA 1
ATOM 3030 C C . GLY B 1 126 ? -6.98 20.391 8.047 1 95.62 126 GLY B C 1
ATOM 3031 O O . GLY B 1 126 ? -5.797 20.734 8.047 1 95.62 126 GLY B O 1
ATOM 3032 N N . PRO B 1 127 ? -7.895 20.906 7.23 1 95.94 127 PRO B N 1
ATOM 3033 C CA . PRO B 1 127 ? -7.547 22.031 6.355 1 95.94 127 PRO B CA 1
ATOM 3034 C C . PRO B 1 127 ? -7.258 23.312 7.133 1 95.94 127 PRO B C 1
ATOM 3036 O O . PRO B 1 127 ? -7.785 23.516 8.227 1 95.94 127 PRO B O 1
ATOM 3039 N N . PRO B 1 128 ? -6.422 24.188 6.543 1 96.25 128 PRO B N 1
ATOM 3040 C CA . PRO B 1 128 ? -5.988 25.391 7.258 1 96.25 128 PRO B CA 1
ATOM 3041 C C . PRO B 1 128 ? -6.965 26.547 7.113 1 96.25 128 PRO B C 1
ATOM 3043 O O . PRO B 1 128 ? -6.547 27.703 7.074 1 96.25 128 PRO B O 1
ATOM 3046 N N . PHE B 1 129 ? -8.227 26.312 6.926 1 94.56 129 PHE B N 1
ATOM 3047 C CA . PHE B 1 129 ? -9.211 27.375 6.762 1 94.56 129 PHE B CA 1
ATOM 3048 C C . PHE B 1 129 ? -9.914 27.672 8.078 1 94.56 129 PHE B C 1
ATOM 3050 O O . PHE B 1 129 ? -10.398 26.766 8.758 1 94.56 129 PHE B O 1
ATOM 3057 N N . GLU B 1 130 ? -9.734 28.844 8.508 1 90.5 130 GLU B N 1
ATOM 3058 C CA . GLU B 1 130 ? -10.391 29.375 9.703 1 90.5 130 GLU B CA 1
ATOM 3059 C C . GLU B 1 130 ? -11.25 30.578 9.375 1 90.5 130 GLU B C 1
ATOM 3061 O O . GLU B 1 130 ? -10.938 31.344 8.453 1 90.5 130 GLU B O 1
ATOM 3066 N N . PRO B 1 131 ? -12.289 30.656 10.18 1 88.75 131 PRO B N 1
ATOM 3067 C CA . PRO B 1 131 ? -13.094 31.859 9.945 1 88.75 131 PRO B CA 1
ATOM 3068 C C . PRO B 1 131 ? -12.281 33.156 10.086 1 88.75 131 PRO B C 1
ATOM 3070 O O . PRO B 1 131 ? -11.547 33.312 11.062 1 88.75 131 PRO B O 1
ATOM 3073 N N . ASN B 1 132 ? -12.328 34.031 9.242 1 89 132 ASN B N 1
ATOM 3074 C CA . ASN B 1 132 ? -11.766 35.375 9.227 1 89 132 ASN B CA 1
ATOM 3075 C C . ASN B 1 132 ? -10.234 35.344 9.219 1 89 132 ASN B C 1
ATOM 3077 O O . ASN B 1 132 ? -9.586 36.344 9.57 1 89 132 ASN B O 1
ATOM 3081 N N . ARG B 1 133 ? -9.664 34.344 8.914 1 92.94 133 ARG B N 1
ATOM 3082 C CA . ARG B 1 133 ? -8.219 34.25 8.781 1 92.94 133 ARG B CA 1
ATOM 3083 C C . ARG B 1 133 ? -7.84 33.406 7.555 1 92.94 133 ARG B C 1
ATOM 3085 O O . ARG B 1 133 ? -7.668 32.188 7.648 1 92.94 133 ARG B O 1
ATOM 3092 N N . PRO B 1 134 ? -7.75 34.031 6.465 1 93.06 134 PRO B N 1
ATOM 3093 C CA . PRO B 1 134 ? -7.387 33.281 5.254 1 93.06 134 PRO B CA 1
ATOM 3094 C C . PRO B 1 134 ? -6.027 32.594 5.363 1 93.06 134 PRO B C 1
ATOM 3096 O O . PRO B 1 134 ? -5.094 33.156 5.941 1 93.06 134 PRO B O 1
ATOM 3099 N N . PRO B 1 135 ? -5.906 31.406 4.91 1 96 135 PRO B N 1
ATOM 3100 C CA . PRO B 1 135 ? -4.629 30.688 4.977 1 96 135 PRO B CA 1
ATOM 3101 C C . PRO B 1 135 ? -3.559 31.312 4.086 1 96 135 PRO B C 1
ATOM 3103 O O . PRO B 1 135 ? -3.879 31.891 3.041 1 96 135 PRO B O 1
ATOM 3106 N N . THR B 1 136 ? -2.334 31.25 4.48 1 96.12 136 THR B N 1
ATOM 3107 C CA . THR B 1 136 ? -1.199 31.641 3.65 1 96.12 136 THR B CA 1
ATOM 3108 C C . THR B 1 136 ? -0.919 30.578 2.586 1 96.12 136 THR B C 1
ATOM 3110 O O . THR B 1 136 ? -1.417 29.453 2.676 1 96.12 136 THR B O 1
ATOM 3113 N N . ASP B 1 137 ? -0.169 30.953 1.583 1 94.88 137 ASP B N 1
ATOM 3114 C CA . ASP B 1 137 ? 0.236 30 0.559 1 94.88 137 ASP B CA 1
ATOM 3115 C C . ASP B 1 137 ? 1.017 28.844 1.171 1 94.88 137 ASP B C 1
ATOM 3117 O O . ASP B 1 137 ? 0.875 27.688 0.74 1 94.88 137 ASP B O 1
ATOM 3121 N N . ALA B 1 138 ? 1.844 29.156 2.135 1 95.31 138 ALA B N 1
ATOM 3122 C CA . ALA B 1 138 ? 2.637 28.125 2.803 1 95.31 138 ALA B CA 1
ATOM 3123 C C . ALA B 1 138 ? 1.743 27.141 3.547 1 95.31 138 ALA B C 1
ATOM 3125 O O . ALA B 1 138 ? 1.997 25.922 3.537 1 95.31 138 ALA B O 1
ATOM 3126 N N . GLN B 1 139 ? 0.697 27.641 4.18 1 96.56 139 GLN B N 1
ATOM 3127 C CA . GLN B 1 139 ? -0.249 26.797 4.887 1 96.56 139 GLN B CA 1
ATOM 3128 C C . GLN B 1 139 ? -1.001 25.891 3.916 1 96.56 139 GLN B C 1
ATOM 3130 O O . GLN B 1 139 ? -1.217 24.703 4.203 1 96.56 139 GLN B O 1
ATOM 3135 N N . LEU B 1 140 ? -1.362 26.438 2.791 1 96.38 140 LEU B N 1
ATOM 3136 C CA . LEU B 1 140 ? -2.076 25.672 1.773 1 96.38 140 LEU B CA 1
ATOM 3137 C C . LEU B 1 140 ? -1.188 24.578 1.188 1 96.38 140 LEU B C 1
ATOM 3139 O O . LEU B 1 140 ? -1.615 23.422 1.056 1 96.38 140 LEU B O 1
ATOM 3143 N N . ALA B 1 141 ? 0.03 24.969 0.895 1 96.31 141 ALA B N 1
ATOM 3144 C CA . ALA B 1 141 ? 0.982 23.984 0.376 1 96.31 141 ALA B CA 1
ATOM 3145 C C . ALA B 1 141 ? 1.257 22.891 1.402 1 96.31 141 ALA B C 1
ATOM 3147 O O . ALA B 1 141 ? 1.331 21.719 1.056 1 96.31 141 ALA B O 1
ATOM 3148 N N . GLY B 1 142 ? 1.398 23.312 2.652 1 97.62 142 GLY B N 1
ATOM 3149 C CA . GLY B 1 142 ? 1.631 22.359 3.723 1 97.62 142 GLY B CA 1
ATOM 3150 C C . GLY B 1 142 ? 0.485 21.375 3.91 1 97.62 142 GLY B C 1
ATOM 3151 O O . GLY B 1 142 ? 0.708 20.203 4.188 1 97.62 142 GLY B O 1
ATOM 3152 N N . TYR B 1 143 ? -0.718 21.875 3.75 1 98.06 143 TYR B N 1
ATOM 3153 C CA . TYR B 1 143 ? -1.903 21.031 3.85 1 98.06 143 TYR B CA 1
ATOM 3154 C C . TYR B 1 143 ? -1.874 19.938 2.799 1 98.06 143 TYR B C 1
ATOM 3156 O O . TYR B 1 143 ? -2.062 18.75 3.121 1 98.06 143 TYR B O 1
ATOM 3164 N N . LEU B 1 144 ? -1.581 20.25 1.563 1 97.81 144 LEU B N 1
ATOM 3165 C CA . LEU B 1 144 ? -1.51 19.25 0.499 1 97.81 144 LEU B CA 1
ATOM 3166 C C . LEU B 1 144 ? -0.355 18.281 0.735 1 97.81 144 LEU B C 1
ATOM 3168 O O . LEU B 1 144 ? -0.481 17.078 0.478 1 97.81 144 LEU B O 1
ATOM 3172 N N . SER B 1 145 ? 0.726 18.812 1.262 1 98.31 145 SER B N 1
ATOM 3173 C CA . SER B 1 145 ? 1.884 17.969 1.558 1 98.31 145 SER B CA 1
ATOM 3174 C C . SER B 1 145 ? 1.551 16.922 2.609 1 98.31 145 SER B C 1
ATOM 3176 O O . SER B 1 145 ? 1.901 15.75 2.457 1 98.31 145 SER B O 1
ATOM 3178 N N . ILE B 1 146 ? 0.84 17.312 3.627 1 98.69 146 ILE B N 1
ATOM 3179 C CA . ILE B 1 146 ? 0.473 16.391 4.703 1 98.69 146 ILE B CA 1
ATOM 3180 C C . ILE B 1 146 ? -0.493 15.336 4.176 1 98.69 146 ILE B C 1
ATOM 3182 O O . ILE B 1 146 ? -0.387 14.156 4.523 1 98.69 146 ILE B O 1
ATOM 3186 N N . GLN B 1 147 ? -1.398 15.781 3.338 1 98.62 147 GLN B N 1
ATOM 3187 C CA . GLN B 1 147 ? -2.34 14.828 2.754 1 98.62 147 GLN B CA 1
ATOM 3188 C C . GLN B 1 147 ? -1.617 13.805 1.885 1 98.62 147 GLN B C 1
ATOM 3190 O O . GLN B 1 147 ? -1.852 12.602 2.012 1 98.62 147 GLN B O 1
ATOM 3195 N N . ALA B 1 148 ? -0.729 14.273 1.033 1 98.5 148 ALA B N 1
ATOM 3196 C CA . ALA B 1 148 ? 0.058 13.359 0.202 1 98.5 148 ALA B CA 1
ATOM 3197 C C . ALA B 1 148 ? 0.917 12.438 1.06 1 98.5 148 ALA B C 1
ATOM 3199 O O . ALA B 1 148 ? 0.977 11.234 0.814 1 98.5 148 ALA B O 1
ATOM 3200 N N . PHE B 1 149 ? 1.586 13.07 2.08 1 98.81 149 PHE B N 1
ATOM 3201 C CA . PHE B 1 149 ? 2.451 12.32 2.979 1 98.81 149 PHE B CA 1
ATOM 3202 C C . PHE B 1 149 ? 1.671 11.211 3.676 1 98.81 149 PHE B C 1
ATOM 3204 O O . PHE B 1 149 ? 2.111 10.055 3.705 1 98.81 149 PHE B O 1
ATOM 3211 N N . THR B 1 150 ? 0.507 11.5 4.16 1 98.88 150 THR B N 1
ATOM 3212 C CA . THR B 1 150 ? -0.318 10.539 4.887 1 98.88 150 THR B CA 1
ATOM 3213 C C . THR B 1 150 ? -0.834 9.453 3.951 1 98.88 150 THR B C 1
ATOM 3215 O O . THR B 1 150 ? -0.824 8.266 4.301 1 98.88 150 THR B O 1
ATOM 3218 N N . ALA B 1 151 ? -1.241 9.805 2.771 1 98.75 151 ALA B N 1
ATOM 3219 C CA . ALA B 1 151 ? -1.688 8.828 1.781 1 98.75 151 ALA B CA 1
ATOM 3220 C C . ALA B 1 151 ? -0.555 7.883 1.389 1 98.75 151 ALA B C 1
ATOM 3222 O O . ALA B 1 151 ? -0.77 6.68 1.22 1 98.75 151 ALA B O 1
ATOM 3223 N N . LEU B 1 152 ? 0.63 8.445 1.233 1 98.5 152 LEU B N 1
ATOM 3224 C CA . LEU B 1 152 ? 1.804 7.645 0.903 1 98.5 152 LEU B CA 1
ATOM 3225 C C . LEU B 1 152 ? 2.123 6.66 2.025 1 98.5 152 LEU B C 1
ATOM 3227 O O . LEU B 1 152 ? 2.451 5.5 1.765 1 98.5 152 LEU B O 1
ATOM 3231 N N . LEU B 1 153 ? 2.027 7.109 3.268 1 98.56 153 LEU B N 1
ATOM 3232 C CA . LEU B 1 153 ? 2.24 6.215 4.398 1 98.56 153 LEU B CA 1
ATOM 3233 C C . LEU B 1 153 ? 1.252 5.051 4.367 1 98.56 153 LEU B C 1
ATOM 3235 O O . LEU B 1 153 ? 1.636 3.898 4.578 1 98.56 153 LEU B O 1
ATOM 3239 N N . TRP B 1 154 ? 0.012 5.391 4.074 1 98.25 154 TRP B N 1
ATOM 3240 C CA . TRP B 1 154 ? -1.008 4.348 4.039 1 98.25 154 TRP B CA 1
ATOM 3241 C C . TRP B 1 154 ? -0.766 3.393 2.873 1 98.25 154 TRP B C 1
ATOM 3243 O O . TRP B 1 154 ? -0.957 2.18 3.004 1 98.25 154 TRP B O 1
ATOM 3253 N N . SER B 1 155 ? -0.334 3.926 1.748 1 97.38 155 SER B N 1
ATOM 3254 C CA . SER B 1 155 ? -0.06 3.117 0.563 1 97.38 155 SER B CA 1
ATOM 3255 C C . SER B 1 155 ? 1.012 2.07 0.845 1 97.38 155 SER B C 1
ATOM 3257 O O . SER B 1 155 ? 1.149 1.099 0.099 1 97.38 155 SER B O 1
ATOM 3259 N N . ARG B 1 156 ? 1.732 2.25 1.907 1 96.31 156 ARG B N 1
ATOM 3260 C CA . ARG B 1 156 ? 2.805 1.322 2.256 1 96.31 156 ARG B CA 1
ATOM 3261 C C . ARG B 1 156 ? 2.451 0.521 3.506 1 96.31 156 ARG B C 1
ATOM 3263 O O . ARG B 1 156 ? 3.297 -0.187 4.055 1 96.31 156 ARG B O 1
ATOM 3270 N N . GLY B 1 157 ? 1.24 0.691 3.977 1 95.19 157 GLY B N 1
ATOM 3271 C CA . GLY B 1 157 ? 0.763 -0.073 5.117 1 95.19 157 GLY B CA 1
ATOM 3272 C C . GLY B 1 157 ? 1.374 0.374 6.434 1 95.19 157 GLY B C 1
ATOM 3273 O O . GLY B 1 157 ? 1.479 -0.415 7.375 1 95.19 157 GLY B O 1
ATOM 3274 N N . LEU B 1 158 ? 1.764 1.654 6.512 1 97 158 LEU B N 1
ATOM 3275 C CA . LEU B 1 158 ? 2.506 2.127 7.676 1 97 158 LEU B CA 1
ATOM 3276 C C . LEU B 1 158 ? 1.565 2.725 8.719 1 97 158 LEU B C 1
ATOM 3278 O O . LEU B 1 158 ? 1.95 2.912 9.875 1 97 158 LEU B O 1
ATOM 3282 N N . ILE B 1 159 ? 0.356 3.08 8.281 1 96.56 159 ILE B N 1
ATOM 3283 C CA . ILE B 1 159 ? -0.685 3.58 9.172 1 96.56 159 ILE B CA 1
ATOM 3284 C C . ILE B 1 159 ? -2.037 2.998 8.766 1 96.56 159 ILE B C 1
ATOM 3286 O O . ILE B 1 159 ? -2.168 2.41 7.688 1 96.56 159 ILE B O 1
ATOM 3290 N N . HIS B 1 160 ? -2.953 3.092 9.688 1 93.19 160 HIS B N 1
ATOM 3291 C CA . HIS B 1 160 ? -4.344 2.842 9.328 1 93.19 160 HIS B CA 1
ATOM 3292 C C . HIS B 1 160 ? -4.984 4.078 8.703 1 93.19 160 HIS B C 1
ATOM 3294 O O . HIS B 1 160 ? -5.477 4.953 9.422 1 93.19 160 HIS B O 1
ATOM 3300 N N . GLY B 1 161 ? -5.004 4.086 7.43 1 95 161 GLY B N 1
ATOM 3301 C CA . GLY B 1 161 ? -5.41 5.301 6.742 1 95 161 GLY B CA 1
ATOM 3302 C C . GLY B 1 161 ? -6.859 5.277 6.293 1 95 161 GLY B C 1
ATOM 3303 O O . GLY B 1 161 ? -7.34 6.223 5.668 1 95 161 GLY B O 1
ATOM 3304 N N . ASP B 1 162 ? -7.586 4.227 6.566 1 94.81 162 ASP B N 1
ATOM 3305 C CA . ASP B 1 162 ? -8.945 4.047 6.066 1 94.81 162 ASP B CA 1
ATOM 3306 C C . ASP B 1 162 ? -9.852 5.191 6.512 1 94.81 162 ASP B C 1
ATOM 3308 O O . ASP B 1 162 ? -10.617 5.727 5.711 1 94.81 162 ASP B O 1
ATOM 3312 N N . ASP B 1 163 ? -9.68 5.613 7.785 1 95.44 163 ASP B N 1
ATOM 3313 C CA . ASP B 1 163 ? -10.484 6.73 8.273 1 95.44 163 ASP B CA 1
ATOM 3314 C C . ASP B 1 163 ? -10.07 8.039 7.602 1 95.44 163 ASP B C 1
ATOM 3316 O O . ASP B 1 163 ? -10.922 8.805 7.148 1 95.44 163 ASP B O 1
ATOM 3320 N N . PHE B 1 164 ? -8.781 8.242 7.512 1 97.88 164 PHE B N 1
ATOM 3321 C CA . PHE B 1 164 ? -8.266 9.484 6.938 1 97.88 164 PHE B CA 1
ATOM 3322 C C . PHE B 1 164 ? -8.766 9.664 5.508 1 97.88 164 PHE B C 1
ATOM 3324 O O . PHE B 1 164 ? -9.234 10.742 5.141 1 97.88 164 PHE B O 1
ATOM 3331 N N . ALA B 1 165 ? -8.641 8.594 4.73 1 98.19 165 ALA B N 1
ATOM 3332 C CA . ALA B 1 165 ? -9.039 8.656 3.326 1 98.19 165 ALA B CA 1
ATOM 3333 C C . ALA B 1 165 ? -10.516 8.992 3.191 1 98.19 165 ALA B C 1
ATOM 3335 O O . ALA B 1 165 ? -10.891 9.875 2.414 1 98.19 165 ALA B O 1
ATOM 3336 N N . LEU B 1 166 ? -11.32 8.328 3.98 1 98 166 LEU B N 1
ATOM 3337 C CA . LEU B 1 166 ? -12.758 8.555 3.891 1 98 166 LEU B CA 1
ATOM 3338 C C . LEU B 1 166 ? -13.125 9.953 4.371 1 98 166 LEU B C 1
ATOM 3340 O O . LEU B 1 166 ? -13.984 10.617 3.781 1 98 166 LEU B O 1
ATOM 3344 N N . TRP B 1 167 ? -12.523 10.398 5.488 1 98 167 TRP B N 1
ATOM 3345 C CA . TRP B 1 167 ? -12.781 11.742 5.984 1 98 167 TRP B CA 1
ATOM 3346 C C . TRP B 1 167 ? -12.492 12.789 4.91 1 98 167 TRP B C 1
ATOM 3348 O O . TRP B 1 167 ? -13.266 13.727 4.723 1 98 167 TRP B O 1
ATOM 3358 N N . GLN B 1 168 ? -11.375 12.602 4.234 1 98.38 168 GLN B N 1
ATOM 3359 C CA . GLN B 1 168 ? -10.984 13.578 3.225 1 98.38 168 GLN B CA 1
ATOM 3360 C C . GLN B 1 168 ? -11.945 13.547 2.035 1 98.38 168 GLN B C 1
ATOM 3362 O O . GLN B 1 168 ? -12.336 14.602 1.521 1 98.38 168 GLN B O 1
ATOM 3367 N N . LEU B 1 169 ? -12.312 12.367 1.545 1 98.62 169 LEU B N 1
ATOM 3368 C CA . LEU B 1 169 ? -13.242 12.227 0.426 1 98.62 169 LEU B CA 1
ATOM 3369 C C . LEU B 1 169 ? -14.617 12.773 0.79 1 98.62 169 LEU B C 1
ATOM 3371 O O . LEU B 1 169 ? -15.266 13.43 -0.027 1 98.62 169 LEU B O 1
ATOM 3375 N N . ARG B 1 170 ? -15.055 12.516 2.01 1 98.25 170 ARG B N 1
ATOM 3376 C CA . ARG B 1 170 ? -16.328 13.047 2.5 1 98.25 170 ARG B CA 1
ATOM 3377 C C . ARG B 1 170 ? -16.297 14.57 2.549 1 98.25 170 ARG B C 1
ATOM 3379 O O . ARG B 1 170 ? -17.219 15.227 2.059 1 98.25 170 ARG B O 1
ATOM 3386 N N . ALA B 1 171 ? -15.25 15.133 3.135 1 97.5 171 ALA B N 1
ATOM 3387 C CA . ALA B 1 171 ? -15.133 16.578 3.252 1 97.5 171 ALA B CA 1
ATOM 3388 C C . ALA B 1 171 ? -15.125 17.25 1.879 1 97.5 171 ALA B C 1
ATOM 3390 O O . ALA B 1 171 ? -15.68 18.328 1.709 1 97.5 171 ALA B O 1
ATOM 3391 N N . ALA B 1 172 ? -14.586 16.594 0.898 1 97.44 172 ALA B N 1
ATOM 3392 C CA . ALA B 1 172 ? -14.43 17.172 -0.434 1 97.44 172 ALA B CA 1
ATOM 3393 C C . ALA B 1 172 ? -15.758 17.172 -1.191 1 97.44 172 ALA B C 1
ATOM 3395 O O . ALA B 1 172 ? -16.062 18.109 -1.937 1 97.44 172 ALA B O 1
ATOM 3396 N N . PHE B 1 173 ? -16.562 16.047 -0.917 1 98.06 173 PHE B N 1
ATOM 3397 C CA . PHE B 1 173 ? -17.609 15.891 -1.924 1 98.06 173 PHE B CA 1
ATOM 3398 C C . PHE B 1 173 ? -18.969 15.703 -1.267 1 98.06 173 PHE B C 1
ATOM 3400 O O . PHE B 1 173 ? -20.016 15.844 -1.921 1 98.06 173 PHE B O 1
ATOM 3407 N N . GLU B 1 174 ? -19 15.359 0.009 1 98.19 174 GLU B N 1
ATOM 3408 C CA . GLU B 1 174 ? -20.281 14.945 0.574 1 98.19 174 GLU B CA 1
ATOM 3409 C C . GLU B 1 174 ? -20.859 16.016 1.489 1 98.19 174 GLU B C 1
ATOM 3411 O O . GLU B 1 174 ? -21.922 15.844 2.076 1 98.19 174 GLU B O 1
ATOM 3416 N N . GLU B 1 175 ? -20.125 17.047 1.689 1 96.12 175 GLU B N 1
ATOM 3417 C CA . GLU B 1 175 ? -20.562 18.172 2.525 1 96.12 175 GLU B CA 1
ATOM 3418 C C . GLU B 1 175 ? -20.609 19.469 1.734 1 96.12 175 GLU B C 1
ATOM 3420 O O . GLU B 1 175 ? -19.891 19.625 0.742 1 96.12 175 GLU B O 1
ATOM 3425 N N . ASP B 1 176 ? -21.391 20.391 2.18 1 94.31 176 ASP B N 1
ATOM 3426 C CA . ASP B 1 176 ? -21.422 21.719 1.571 1 94.31 176 ASP B CA 1
ATOM 3427 C C . ASP B 1 176 ? -20.266 22.578 2.076 1 94.31 176 ASP B C 1
ATOM 3429 O O . ASP B 1 176 ? -20.031 22.672 3.283 1 94.31 176 ASP B O 1
ATOM 3433 N N . VAL B 1 177 ? -19.547 23.078 1.162 1 93.31 177 VAL B N 1
ATOM 3434 C CA . VAL B 1 177 ? -18.438 24 1.461 1 93.31 177 VAL B CA 1
ATOM 3435 C C . VAL B 1 177 ? -18.656 25.312 0.733 1 93.31 177 VAL B C 1
ATOM 3437 O O . VAL B 1 177 ? -18.625 25.375 -0.499 1 93.31 177 VAL B O 1
ATOM 3440 N N . GLU B 1 178 ? -18.844 26.406 1.431 1 91.31 178 GLU B N 1
ATOM 3441 C CA . GLU B 1 178 ? -19.188 27.703 0.87 1 91.31 178 GLU B CA 1
ATOM 3442 C C . GLU B 1 178 ? -17.984 28.375 0.234 1 91.31 178 GLU B C 1
ATOM 3444 O O . GLU B 1 178 ? -18.078 28.984 -0.834 1 91.31 178 GLU B O 1
ATOM 3449 N N . ASP B 1 179 ? -16.875 28.281 0.849 1 92.12 179 ASP B N 1
ATOM 3450 C CA . ASP B 1 179 ? -15.656 28.906 0.346 1 92.12 179 ASP B CA 1
ATOM 3451 C C . ASP B 1 179 ? -15.102 28.156 -0.861 1 92.12 179 ASP B C 1
ATOM 3453 O O . ASP B 1 179 ? -14.734 26.984 -0.752 1 92.12 179 ASP B O 1
ATOM 3457 N N . VAL B 1 180 ? -14.992 28.812 -1.944 1 90.44 180 VAL B N 1
ATOM 3458 C CA . VAL B 1 180 ? -14.609 28.203 -3.215 1 90.44 180 VAL B CA 1
ATOM 3459 C C . VAL B 1 180 ? -13.172 27.688 -3.135 1 90.44 180 VAL B C 1
ATOM 3461 O O . VAL B 1 180 ? -12.867 26.609 -3.648 1 90.44 180 VAL B O 1
ATOM 3464 N N . LYS B 1 181 ? -12.344 28.5 -2.543 1 92.19 181 LYS B N 1
ATOM 3465 C CA . LYS B 1 181 ? -10.945 28.094 -2.41 1 92.19 181 LYS B CA 1
ATOM 3466 C C . LYS B 1 181 ? -10.812 26.875 -1.512 1 92.19 181 LYS B C 1
ATOM 3468 O O . LYS B 1 181 ? -10.055 25.953 -1.824 1 92.19 181 LYS B O 1
ATOM 3473 N N . GLU B 1 182 ? -11.516 26.891 -0.426 1 94.5 182 GLU B N 1
ATOM 3474 C CA . GLU B 1 182 ? -11.508 25.734 0.464 1 94.5 182 GLU B CA 1
ATOM 3475 C C . GLU B 1 182 ? -11.977 24.469 -0.262 1 94.5 182 GLU B C 1
ATOM 3477 O O . GLU B 1 182 ? -11.344 23.422 -0.157 1 94.5 182 GLU B O 1
ATOM 3482 N N . ALA B 1 183 ? -13.047 24.562 -1.009 1 94.56 183 ALA B N 1
ATOM 3483 C CA . ALA B 1 183 ? -13.578 23.422 -1.76 1 94.56 183 ALA B CA 1
ATOM 3484 C C . ALA B 1 183 ? -12.531 22.875 -2.736 1 94.56 183 ALA B C 1
ATOM 3486 O O . ALA B 1 183 ? -12.398 21.672 -2.898 1 94.56 183 ALA B O 1
ATOM 3487 N N . ALA B 1 184 ? -11.828 23.797 -3.354 1 94.5 184 ALA B N 1
ATOM 3488 C CA . ALA B 1 184 ? -10.812 23.406 -4.324 1 94.5 184 ALA B CA 1
ATOM 3489 C C . ALA B 1 184 ? -9.688 22.625 -3.656 1 94.5 184 ALA B C 1
ATOM 3491 O O . ALA B 1 184 ? -9.25 21.594 -4.172 1 94.5 184 ALA B O 1
ATOM 3492 N N . TYR B 1 185 ? -9.234 23.094 -2.502 1 95.69 185 TYR B N 1
ATOM 3493 C CA . TYR B 1 185 ? -8.117 22.438 -1.833 1 95.69 185 TYR B CA 1
ATOM 3494 C C . TYR B 1 185 ? -8.555 21.125 -1.182 1 95.69 185 TYR B C 1
ATOM 3496 O O . TYR B 1 185 ? -7.785 20.172 -1.115 1 95.69 185 TYR B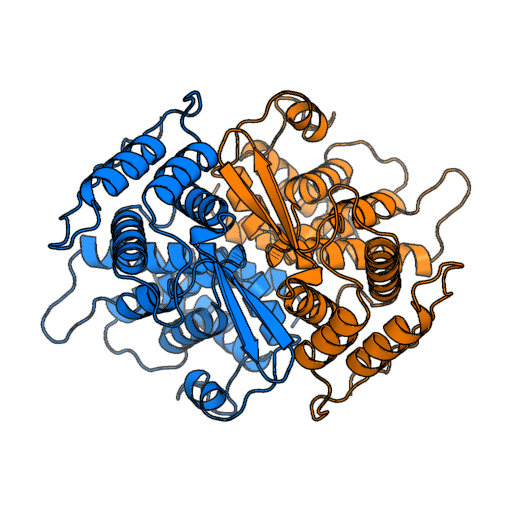 O 1
ATOM 3504 N N . LEU B 1 186 ? -9.836 21.062 -0.692 1 97 186 LEU B N 1
ATOM 3505 C CA . LEU B 1 186 ? -10.367 19.797 -0.201 1 97 186 LEU B CA 1
ATOM 3506 C C . LEU B 1 186 ? -10.398 18.766 -1.312 1 97 186 LEU B C 1
ATOM 3508 O O . LEU B 1 186 ? -10.031 17.609 -1.094 1 97 186 LEU B O 1
ATOM 3512 N N . SER B 1 187 ? -10.797 19.172 -2.467 1 96.88 187 SER B N 1
ATOM 3513 C CA . SER B 1 187 ? -10.828 18.281 -3.619 1 96.88 187 SER B CA 1
ATOM 3514 C C . SER B 1 187 ? -9.43 17.828 -4.016 1 96.88 187 SER B C 1
ATOM 3516 O O . SER B 1 187 ? -9.203 16.656 -4.289 1 96.88 187 SER B O 1
ATOM 3518 N N . ALA B 1 188 ? -8.523 18.812 -4.07 1 97.12 188 ALA B N 1
ATOM 3519 C CA . ALA B 1 188 ? -7.137 18.484 -4.402 1 97.12 188 ALA B CA 1
ATOM 3520 C C . ALA B 1 188 ? -6.566 17.469 -3.41 1 97.12 188 ALA B C 1
ATOM 3522 O O . ALA B 1 188 ? -5.93 16.484 -3.809 1 97.12 188 ALA B O 1
ATOM 3523 N N . ALA B 1 189 ? -6.801 17.688 -2.143 1 98.06 189 ALA B N 1
ATOM 3524 C CA . ALA B 1 189 ? -6.336 16.781 -1.099 1 98.06 189 ALA B CA 1
ATOM 3525 C C . ALA B 1 189 ? -6.93 15.383 -1.276 1 98.06 189 ALA B C 1
ATOM 3527 O O . ALA B 1 189 ? -6.215 14.383 -1.195 1 98.06 189 ALA B O 1
ATOM 3528 N N . ALA B 1 190 ? -8.219 15.32 -1.523 1 98.5 190 ALA B N 1
ATOM 3529 C CA . ALA B 1 190 ? -8.867 14.039 -1.776 1 98.5 190 ALA B CA 1
ATOM 3530 C C . ALA B 1 190 ? -8.25 13.336 -2.98 1 98.5 190 ALA B C 1
ATOM 3532 O O . ALA B 1 190 ? -8.055 12.117 -2.967 1 98.5 190 ALA B O 1
ATOM 3533 N N . GLY B 1 191 ? -7.973 14.141 -4.016 1 98.38 191 GLY B N 1
ATOM 3534 C CA . GLY B 1 191 ? -7.34 13.578 -5.199 1 98.38 191 GLY B CA 1
ATOM 3535 C C . GLY B 1 191 ? -5.988 12.961 -4.91 1 98.38 191 GLY B C 1
ATOM 3536 O O . GLY B 1 191 ? -5.637 11.922 -5.488 1 98.38 191 GLY B O 1
ATOM 3537 N N . LEU B 1 192 ? -5.199 13.562 -4.031 1 98.12 192 LEU B N 1
ATOM 3538 C CA . LEU B 1 192 ? -3.893 13.023 -3.668 1 98.12 192 LEU B CA 1
ATOM 3539 C C . LEU B 1 192 ? -4.031 11.664 -2.992 1 98.12 192 LEU B C 1
ATOM 3541 O O . LEU B 1 192 ? -3.197 10.781 -3.197 1 98.12 192 LEU B O 1
ATOM 3545 N N . TRP B 1 193 ? -5.082 11.43 -2.195 1 98.75 193 TRP B N 1
ATOM 3546 C CA . TRP B 1 193 ? -5.336 10.125 -1.599 1 98.75 193 TRP B CA 1
ATOM 3547 C C . TRP B 1 193 ? -5.59 9.078 -2.676 1 98.75 193 TRP B C 1
ATOM 3549 O O . TRP B 1 193 ? -5.109 7.945 -2.574 1 98.75 193 TRP B O 1
ATOM 3559 N N . ILE B 1 194 ? -6.305 9.484 -3.709 1 98.69 194 ILE B N 1
ATOM 3560 C CA . ILE B 1 194 ? -6.602 8.555 -4.797 1 98.69 194 ILE B CA 1
ATOM 3561 C C . ILE B 1 194 ? -5.328 8.273 -5.594 1 98.69 194 ILE B C 1
ATOM 3563 O O . ILE B 1 194 ? -5.055 7.121 -5.949 1 98.69 194 ILE B O 1
ATOM 3567 N N . MET B 1 195 ? -4.566 9.273 -5.82 1 97.38 195 MET B N 1
ATOM 3568 C CA . MET B 1 195 ? -3.352 9.094 -6.609 1 97.38 195 MET B CA 1
ATOM 3569 C C . MET B 1 195 ? -2.361 8.188 -5.891 1 97.38 195 MET B C 1
ATOM 3571 O O . MET B 1 195 ? -1.69 7.367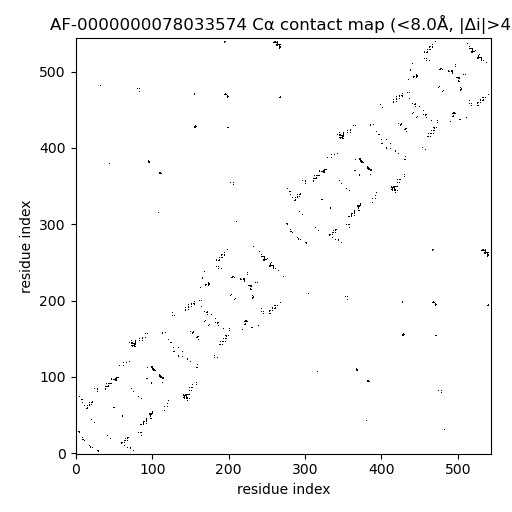 -6.523 1 97.38 195 MET B O 1
ATOM 3575 N N . HIS B 1 196 ? -2.27 8.297 -4.629 1 98.12 196 HIS B N 1
ATOM 3576 C CA . HIS B 1 196 ? -1.228 7.582 -3.895 1 98.12 196 HIS B CA 1
ATOM 3577 C C . HIS B 1 196 ? -1.761 6.281 -3.307 1 98.12 196 HIS B C 1
ATOM 3579 O O . HIS B 1 196 ? -1 5.336 -3.088 1 98.12 196 HIS B O 1
ATOM 3585 N N . ALA B 1 197 ? -3.125 6.188 -3.07 1 98.38 197 ALA B N 1
ATOM 3586 C CA . ALA B 1 197 ? -3.65 5.027 -2.354 1 98.38 197 ALA B CA 1
ATOM 3587 C C . ALA B 1 197 ? -5.02 4.621 -2.891 1 98.38 197 ALA B C 1
ATOM 3589 O O . ALA B 1 197 ? -5.836 4.051 -2.164 1 98.38 197 ALA B O 1
ATOM 3590 N N . GLY B 1 198 ? -5.309 4.934 -4.16 1 98.38 198 GLY B N 1
ATOM 3591 C CA . GLY B 1 198 ? -6.602 4.629 -4.746 1 98.38 198 GLY B CA 1
ATOM 3592 C C . GLY B 1 198 ? -6.953 3.152 -4.68 1 98.38 198 GLY B C 1
ATOM 3593 O O . GLY B 1 198 ? -8.102 2.793 -4.43 1 98.38 198 GLY B O 1
ATOM 3594 N N . SER B 1 199 ? -5.949 2.299 -4.934 1 97.69 199 SER B N 1
ATOM 3595 C CA . SER B 1 199 ? -6.188 0.86 -4.887 1 97.69 199 SER B CA 1
ATOM 3596 C C . SER B 1 199 ? -6.586 0.409 -3.486 1 97.69 199 SER B C 1
ATOM 3598 O O . SER B 1 199 ? -7.414 -0.49 -3.328 1 97.69 199 SER B O 1
ATOM 3600 N N . ARG B 1 200 ? -6 1.019 -2.443 1 97.88 200 ARG B N 1
ATOM 3601 C CA . ARG B 1 200 ? -6.355 0.703 -1.063 1 97.88 200 ARG B CA 1
ATOM 3602 C C . ARG B 1 200 ? -7.801 1.094 -0.768 1 97.88 200 ARG B C 1
ATOM 3604 O O . ARG B 1 200 ? -8.531 0.345 -0.113 1 97.88 200 ARG B O 1
ATOM 3611 N N . VAL B 1 201 ? -8.211 2.24 -1.27 1 98.31 201 VAL B N 1
ATOM 3612 C CA . VAL B 1 201 ? -9.594 2.668 -1.108 1 98.31 201 VAL B CA 1
ATOM 3613 C C . VAL B 1 201 ? -10.523 1.669 -1.791 1 98.31 201 VAL B C 1
ATOM 3615 O O . VAL B 1 201 ? -11.539 1.258 -1.214 1 98.31 201 VAL B O 1
ATOM 3618 N N . TRP B 1 202 ? -10.164 1.245 -2.953 1 97.81 202 TRP B N 1
ATOM 3619 C CA . TRP B 1 202 ? -10.992 0.332 -3.729 1 97.81 202 TRP B CA 1
ATOM 3620 C C . TRP B 1 202 ? -11.125 -1.015 -3.025 1 97.81 202 TRP B C 1
ATOM 3622 O O . TRP B 1 202 ? -12.18 -1.646 -3.07 1 97.81 202 TRP B O 1
ATOM 3632 N N . GLN B 1 203 ? -10.047 -1.48 -2.395 1 97.12 203 GLN B N 1
ATOM 3633 C CA . GLN B 1 203 ? -10.109 -2.723 -1.63 1 97.12 203 GLN B CA 1
ATOM 3634 C C . GLN B 1 203 ? -11.195 -2.652 -0.555 1 97.12 203 GLN B C 1
ATOM 3636 O O . GLN B 1 203 ? -11.922 -3.619 -0.337 1 97.12 203 GLN B O 1
ATOM 3641 N N . LEU B 1 204 ? -11.297 -1.487 0.118 1 96.5 204 LEU B N 1
ATOM 3642 C CA . LEU B 1 204 ? -12.305 -1.311 1.158 1 96.5 204 LEU B CA 1
ATOM 3643 C C . LEU B 1 204 ? -13.703 -1.253 0.555 1 96.5 204 LEU B C 1
ATOM 3645 O O . LEU B 1 204 ? -14.672 -1.698 1.177 1 96.5 204 LEU B O 1
ATOM 3649 N N . VAL B 1 205 ? -13.812 -0.71 -0.647 1 96.25 205 VAL B N 1
ATOM 3650 C CA . VAL B 1 205 ? -15.078 -0.637 -1.359 1 96.25 205 VAL B CA 1
ATOM 3651 C C . VAL B 1 205 ? -15.562 -2.043 -1.71 1 96.25 205 VAL B C 1
ATOM 3653 O O . VAL B 1 205 ? -16.75 -2.346 -1.602 1 96.25 205 VAL B O 1
ATOM 3656 N N . THR B 1 206 ? -14.625 -2.912 -2.113 1 93.19 206 THR B N 1
ATOM 3657 C CA . THR B 1 206 ? -14.961 -4.25 -2.592 1 93.19 206 THR B CA 1
ATOM 3658 C C . THR B 1 206 ? -15.164 -5.207 -1.423 1 93.19 206 THR B C 1
ATOM 3660 O O . THR B 1 206 ? -16.078 -6.035 -1.446 1 93.19 206 THR B O 1
ATOM 3663 N N . ASP B 1 207 ? -14.336 -5.102 -0.46 1 88.88 207 ASP B N 1
ATOM 3664 C CA . ASP B 1 207 ? -14.422 -5.938 0.735 1 88.88 207 ASP B CA 1
ATOM 3665 C C . ASP B 1 207 ? -13.836 -5.219 1.948 1 88.88 207 ASP B C 1
ATOM 3667 O O . ASP B 1 207 ? -12.625 -5.273 2.184 1 88.88 207 ASP B O 1
ATOM 3671 N N . GLY B 1 208 ? -14.68 -4.488 2.617 1 84.19 208 GLY B N 1
ATOM 3672 C CA . GLY B 1 208 ? -14.273 -3.812 3.84 1 84.19 208 GLY B CA 1
ATOM 3673 C C . GLY B 1 208 ? -14.867 -4.434 5.09 1 84.19 208 GLY B C 1
ATOM 3674 O O . GLY B 1 208 ? -15.766 -5.273 5.004 1 84.19 208 GLY B O 1
ATOM 3675 N N . PRO B 1 209 ? -14.273 -4.082 6.191 1 80.56 209 PRO B N 1
ATOM 3676 C CA . PRO B 1 209 ? -14.82 -4.613 7.441 1 80.56 209 PRO B CA 1
ATOM 3677 C C . PRO B 1 209 ? -16.234 -4.105 7.73 1 80.56 209 PRO B C 1
ATOM 3679 O O . PRO B 1 209 ? -16.609 -3.029 7.258 1 80.56 209 PRO B O 1
ATOM 3682 N N . VAL B 1 210 ? -16.906 -4.926 8.469 1 79 210 VAL B N 1
ATOM 3683 C CA . VAL B 1 210 ? -18.203 -4.488 8.961 1 79 210 VAL B CA 1
ATOM 3684 C C . VAL B 1 210 ? -18.016 -3.449 10.07 1 79 210 VAL B C 1
ATOM 3686 O O . VAL B 1 210 ? -17.25 -3.664 11.008 1 79 210 VAL B O 1
ATOM 3689 N N . LEU B 1 211 ? -18.719 -2.377 9.883 1 81.12 211 LEU B N 1
ATOM 3690 C CA . LEU B 1 211 ? -18.547 -1.276 10.828 1 81.12 211 LEU B CA 1
ATOM 3691 C C . LEU B 1 211 ? -19.516 -1.396 11.992 1 81.12 211 LEU B C 1
ATOM 3693 O O . LEU B 1 211 ? -20.656 -1.831 11.82 1 81.12 211 LEU B O 1
ATOM 3697 N N . SER B 1 212 ? -19.031 -1.173 13.141 1 77.62 212 SER B N 1
ATOM 3698 C CA . SER B 1 212 ? -19.906 -1.099 14.312 1 77.62 212 SER B CA 1
ATOM 3699 C C . SER B 1 212 ? -19.438 -0.024 15.281 1 77.62 212 SER B C 1
ATOM 3701 O O . SER B 1 212 ? -18.297 0.456 15.18 1 77.62 212 SER B O 1
ATOM 3703 N N . GLY B 1 213 ? -20.344 0.492 16.016 1 81.38 213 GLY B N 1
ATOM 3704 C CA . GLY B 1 213 ? -20 1.397 17.109 1 81.38 213 GLY B CA 1
ATOM 3705 C C . GLY B 1 213 ? -19.344 2.674 16.641 1 81.38 213 GLY B C 1
ATOM 3706 O O . GLY B 1 213 ? -19.844 3.346 15.727 1 81.38 213 GLY B O 1
ATOM 3707 N N . PRO B 1 214 ? -18.25 3.018 17.266 1 81.69 214 PRO B N 1
ATOM 3708 C CA . PRO B 1 214 ? -17.547 4.266 16.984 1 81.69 214 PRO B CA 1
ATOM 3709 C C . PRO B 1 214 ? -17.016 4.336 15.547 1 81.69 214 PRO B C 1
ATOM 3711 O O . PRO B 1 214 ? -16.984 5.418 14.953 1 81.69 214 PRO B O 1
ATOM 3714 N N . ASP B 1 215 ? -16.734 3.248 15.039 1 83.5 215 ASP B N 1
ATOM 3715 C CA . ASP B 1 215 ? -16.234 3.225 13.672 1 83.5 215 ASP B CA 1
ATOM 3716 C C . ASP B 1 215 ? -17.328 3.609 12.68 1 83.5 215 ASP B C 1
ATOM 3718 O O . ASP B 1 215 ? -17.062 4.309 11.695 1 83.5 215 ASP B O 1
ATOM 3722 N N . ALA B 1 216 ? -18.5 3.156 12.969 1 85.19 216 ALA B N 1
ATOM 3723 C CA . ALA B 1 216 ? -19.625 3.48 12.086 1 85.19 216 ALA B CA 1
ATOM 3724 C C . ALA B 1 216 ? -19.891 4.98 12.078 1 85.19 216 ALA B C 1
ATOM 3726 O O . ALA B 1 216 ? -20.203 5.555 11.031 1 85.19 216 ALA B O 1
ATOM 3727 N N . ARG B 1 217 ? -19.734 5.59 13.18 1 86.38 217 ARG B N 1
ATOM 3728 C CA . ARG B 1 217 ? -19.969 7.027 13.281 1 86.38 217 ARG B CA 1
ATOM 3729 C C . ARG B 1 217 ? -18.859 7.805 12.586 1 86.38 217 ARG B C 1
ATOM 3731 O O . ARG B 1 217 ? -19.125 8.789 11.891 1 86.38 217 ARG B O 1
ATOM 3738 N N . SER B 1 218 ? -17.672 7.328 12.797 1 90.75 218 SER B N 1
ATOM 3739 C CA . SER B 1 218 ? -16.516 7.992 12.211 1 90.75 218 SER B CA 1
ATOM 3740 C C . SER B 1 218 ? -16.547 7.926 10.695 1 90.75 218 SER B C 1
ATOM 3742 O O . SER B 1 218 ? -16.109 8.859 10.016 1 90.75 218 SER B O 1
ATOM 3744 N N . LEU B 1 219 ? -17.109 6.887 10.188 1 95 219 LEU B N 1
ATOM 3745 C CA . LEU B 1 219 ? -17.125 6.668 8.742 1 95 219 LEU B CA 1
ATOM 3746 C C . LEU B 1 219 ? -18.516 6.914 8.164 1 95 219 LEU B C 1
ATOM 3748 O O . LEU B 1 219 ? -18.906 6.273 7.188 1 95 219 LEU B O 1
ATOM 3752 N N . ARG B 1 220 ? -19.266 7.816 8.758 1 94.31 220 ARG B N 1
ATOM 3753 C CA . ARG B 1 220 ? -20.625 8.148 8.328 1 94.31 220 ARG B CA 1
ATOM 3754 C C . ARG B 1 220 ? -20.625 8.773 6.938 1 94.31 220 ARG B C 1
ATOM 3756 O O . ARG B 1 220 ? -19.609 9.328 6.504 1 94.31 220 ARG B O 1
ATOM 3763 N N . ALA B 1 221 ? -21.766 8.719 6.316 1 95.31 221 ALA B N 1
ATOM 3764 C CA . ALA B 1 221 ? -21.984 9.414 5.055 1 95.31 221 ALA B CA 1
ATOM 3765 C C . ALA B 1 221 ? -22.234 10.906 5.289 1 95.31 221 ALA B C 1
ATOM 3767 O O . ALA B 1 221 ? -22.812 11.289 6.301 1 95.31 221 ALA B O 1
ATOM 3768 N N . GLY B 1 222 ? -21.766 11.688 4.398 1 96.56 222 GLY B N 1
ATOM 3769 C CA . GLY B 1 222 ? -22.109 13.102 4.453 1 96.56 222 GLY B CA 1
ATOM 3770 C C . GLY B 1 222 ? -23.547 13.383 4.043 1 96.56 222 GLY B C 1
ATOM 3771 O O . GLY B 1 222 ? -24.234 12.508 3.508 1 96.56 222 GLY B O 1
ATOM 3772 N N . GLU B 1 223 ? -23.953 14.578 4.176 1 95.94 223 GLU B N 1
ATOM 3773 C CA . GLU B 1 223 ? -25.328 14.984 3.982 1 95.94 223 GLU B CA 1
ATOM 3774 C C . GLU B 1 223 ? -25.766 14.812 2.527 1 95.94 223 GLU B C 1
ATOM 3776 O O . GLU B 1 223 ? -26.906 14.438 2.248 1 95.94 223 GLU B O 1
ATOM 3781 N N . LYS B 1 224 ? -24.859 15.062 1.605 1 96.94 224 LYS B N 1
ATOM 3782 C CA . LYS B 1 224 ? -25.203 15.023 0.188 1 96.94 224 LYS B CA 1
ATOM 3783 C C . LYS B 1 224 ? -25.375 13.586 -0.296 1 96.94 224 LYS B C 1
ATOM 3785 O O . LYS B 1 224 ? -26.125 13.336 -1.243 1 96.94 224 LYS B O 1
ATOM 3790 N N . LEU B 1 225 ? -24.578 12.711 0.185 1 95.62 225 LEU B N 1
ATOM 3791 C CA . LEU B 1 225 ? -24.672 11.305 -0.185 1 95.62 225 LEU B CA 1
ATOM 3792 C C . LEU B 1 225 ? -25.828 10.625 0.548 1 95.62 225 LEU B C 1
ATOM 3794 O O . LEU B 1 225 ? -26.656 9.945 -0.07 1 95.62 225 LEU B O 1
ATOM 3798 N N . GLY B 1 226 ? -25.922 10.781 1.896 1 91.62 226 GLY B N 1
ATOM 3799 C CA . GLY B 1 226 ? -26.875 10.07 2.736 1 91.62 226 GLY B CA 1
ATOM 3800 C C . GLY B 1 226 ? -26.641 8.57 2.773 1 91.62 226 GLY B C 1
ATOM 3801 O O . GLY B 1 226 ? -25.656 8.078 2.217 1 91.62 226 GLY B O 1
ATOM 3802 N N . GLY B 1 227 ? -27.469 7.902 3.586 1 8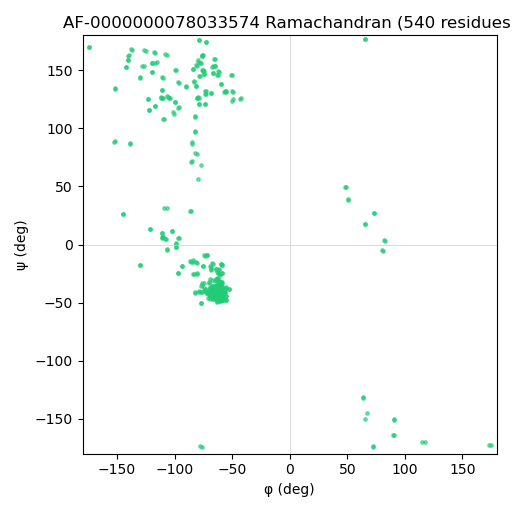8.12 227 GLY B N 1
ATOM 3803 C CA . GLY B 1 227 ? -27.422 6.449 3.609 1 88.12 227 GLY B CA 1
ATOM 3804 C C . GLY B 1 227 ? -26.453 5.906 4.641 1 88.12 227 GLY B C 1
ATOM 3805 O O . GLY B 1 227 ? -26.219 6.531 5.68 1 88.12 227 GLY B O 1
ATOM 3806 N N . GLU B 1 228 ? -25.922 4.703 4.27 1 84 228 GLU B N 1
ATOM 3807 C CA . GLU B 1 228 ? -25.078 3.977 5.219 1 84 228 GLU B CA 1
ATOM 3808 C C . GLU B 1 228 ? -23.641 4.473 5.176 1 84 228 GLU B C 1
ATOM 3810 O O . GLU B 1 228 ? -23.172 4.961 4.141 1 84 228 GLU B O 1
ATOM 3815 N N . GLY B 1 229 ? -22.953 4.355 6.312 1 90.56 229 GLY B N 1
ATOM 3816 C CA . GLY B 1 229 ? -21.547 4.715 6.391 1 90.56 229 GLY B CA 1
ATOM 3817 C C . GLY B 1 229 ? -20.625 3.648 5.824 1 90.56 229 GLY B C 1
ATOM 3818 O O . GLY B 1 229 ? -21.094 2.623 5.324 1 90.56 229 GLY B O 1
ATOM 3819 N N . GLY B 1 230 ? -19.312 3.998 5.809 1 94.06 230 GLY B N 1
ATOM 3820 C CA . GLY B 1 230 ? -18.312 3.045 5.34 1 94.06 230 GLY B CA 1
ATOM 3821 C C . GLY B 1 230 ? -18.047 3.156 3.85 1 94.06 230 GLY B C 1
ATOM 3822 O O . GLY B 1 230 ? -18.328 4.184 3.234 1 94.06 230 GLY B O 1
ATOM 3823 N N . TYR B 1 231 ? -17.453 2.207 3.309 1 95.5 231 TYR B N 1
ATOM 3824 C CA . TYR B 1 231 ? -17.094 2.172 1.896 1 95.5 231 TYR B CA 1
ATOM 3825 C C . TYR B 1 231 ? -18.109 1.354 1.097 1 95.5 231 TYR B C 1
ATOM 3827 O O . TYR B 1 231 ? -18.688 0.401 1.616 1 95.5 231 TYR B O 1
ATOM 3835 N N . GLY B 1 232 ? -18.297 1.68 -0.103 1 94.12 232 GLY B N 1
ATOM 3836 C CA . GLY B 1 232 ? -19.203 0.974 -0.994 1 94.12 232 GLY B CA 1
ATOM 3837 C C . GLY B 1 232 ? -19.141 1.475 -2.426 1 94.12 232 GLY B C 1
ATOM 3838 O O . GLY B 1 232 ? -18.609 2.555 -2.689 1 94.12 232 GLY B O 1
ATOM 3839 N N . LYS B 1 233 ? -19.781 0.731 -3.301 1 94.94 233 LYS B N 1
ATOM 3840 C CA . LYS B 1 233 ? -19.703 1.04 -4.727 1 94.94 233 LYS B CA 1
ATOM 3841 C C . LYS B 1 233 ? -20.469 2.32 -5.051 1 94.94 233 LYS B C 1
ATOM 3843 O O . LYS B 1 233 ? -20.031 3.113 -5.891 1 94.94 233 LYS B O 1
ATOM 3848 N N . GLU B 1 234 ? -21.578 2.494 -4.445 1 95.06 234 GLU B N 1
ATOM 3849 C CA . GLU B 1 234 ? -22.344 3.713 -4.68 1 95.06 234 GLU B CA 1
ATOM 3850 C C . GLU B 1 234 ? -21.562 4.949 -4.238 1 95.06 234 GLU B C 1
ATOM 3852 O O . GLU B 1 234 ? -21.562 5.973 -4.926 1 95.06 234 GLU B O 1
ATOM 3857 N N . ARG B 1 235 ? -21 4.84 -3.049 1 96.75 235 ARG B N 1
ATOM 3858 C CA . ARG B 1 235 ? -20.203 5.949 -2.52 1 96.75 235 ARG B CA 1
ATOM 3859 C C . ARG B 1 235 ? -19 6.234 -3.4 1 96.75 235 ARG B C 1
ATOM 3861 O O . ARG B 1 235 ? -18.672 7.395 -3.656 1 96.75 235 ARG B O 1
ATOM 3868 N N . TRP B 1 236 ? -18.312 5.168 -3.918 1 97.56 236 TRP B N 1
ATOM 3869 C CA . TRP B 1 236 ? -17.234 5.305 -4.883 1 97.56 236 TRP B CA 1
ATOM 3870 C C . TRP B 1 236 ? -17.688 6.086 -6.113 1 97.56 236 TRP B C 1
ATOM 3872 O O . TRP B 1 236 ? -17.016 7.035 -6.535 1 97.56 236 TRP B O 1
ATOM 3882 N N . ALA B 1 237 ? -18.828 5.719 -6.645 1 97.25 237 ALA B N 1
ATOM 3883 C CA . ALA B 1 237 ? -19.359 6.383 -7.828 1 97.25 237 ALA B CA 1
ATOM 3884 C C . ALA B 1 237 ? -19.656 7.852 -7.547 1 97.25 237 ALA B C 1
ATOM 3886 O O . ALA B 1 237 ? -19.453 8.711 -8.414 1 97.25 237 ALA B O 1
ATOM 3887 N N . PHE B 1 238 ? -20.141 8.062 -6.375 1 98 238 PHE B N 1
ATOM 3888 C CA . PHE B 1 238 ? -20.422 9.43 -5.961 1 98 238 PHE B CA 1
ATOM 3889 C C . PHE B 1 238 ? -19.141 10.273 -5.969 1 98 238 PHE B C 1
ATOM 3891 O O . PHE B 1 238 ? -19.141 11.406 -6.449 1 98 238 PHE B O 1
ATOM 3898 N N . TRP B 1 239 ? -18.047 9.734 -5.434 1 98.38 239 TRP B N 1
ATOM 3899 C CA . TRP B 1 239 ? -16.781 10.445 -5.402 1 98.38 239 TRP B CA 1
ATOM 3900 C C . TRP B 1 239 ? -16.234 10.68 -6.812 1 98.38 239 TRP B C 1
ATOM 3902 O O . TRP B 1 239 ? -15.695 11.742 -7.109 1 98.38 239 TRP B O 1
ATOM 3912 N N . VAL B 1 240 ? -16.375 9.664 -7.719 1 98.25 240 VAL B N 1
ATOM 3913 C CA . VAL B 1 240 ? -15.945 9.82 -9.102 1 98.25 240 VAL B CA 1
ATOM 3914 C C . VAL B 1 240 ? -16.672 11 -9.742 1 98.25 240 VAL B C 1
ATOM 3916 O O . VAL B 1 240 ? -16.047 11.828 -10.414 1 98.25 240 VAL B O 1
ATOM 3919 N N . LYS B 1 241 ? -17.938 11.07 -9.531 1 97.69 241 LYS B N 1
ATOM 3920 C CA . LYS B 1 241 ? -18.719 12.172 -10.078 1 97.69 241 LYS B CA 1
ATOM 3921 C C . LYS B 1 241 ? -18.25 13.508 -9.508 1 97.69 241 LYS B C 1
ATOM 3923 O O . LYS B 1 241 ? -18.219 14.516 -10.219 1 97.69 241 LYS B O 1
ATOM 3928 N N . GLY B 1 242 ? -17.953 13.477 -8.211 1 97.19 242 GLY B N 1
ATOM 3929 C CA . GLY B 1 242 ? -17.406 14.68 -7.59 1 97.19 242 GLY B CA 1
ATOM 3930 C C . GLY B 1 242 ? -16.125 15.156 -8.242 1 97.19 242 GLY B C 1
ATOM 3931 O O . GLY B 1 242 ? -15.977 16.344 -8.531 1 97.19 242 GLY B O 1
ATOM 3932 N N . PHE B 1 243 ? -15.203 14.25 -8.477 1 97.81 243 PHE B N 1
ATOM 3933 C CA . PHE B 1 243 ? -13.945 14.594 -9.133 1 97.81 243 PHE B CA 1
ATOM 3934 C C . PHE B 1 243 ? -14.203 15.078 -10.555 1 97.81 243 PHE B C 1
ATOM 3936 O O . PHE B 1 243 ? -13.57 16.031 -11.008 1 97.81 243 PHE B O 1
ATOM 3943 N N . ASP B 1 244 ? -15.094 14.422 -11.266 1 97.12 244 ASP B N 1
ATOM 3944 C CA . ASP B 1 244 ? -15.422 14.836 -12.625 1 97.12 244 ASP B CA 1
ATOM 3945 C C . ASP B 1 244 ? -15.961 16.266 -12.656 1 97.12 244 ASP B C 1
ATOM 3947 O O . ASP B 1 244 ? -15.57 17.062 -13.516 1 97.12 244 ASP B O 1
ATOM 3951 N N . ALA B 1 245 ? -16.875 16.562 -11.781 1 95.38 245 ALA B N 1
ATOM 3952 C CA . ALA B 1 245 ? -17.453 17.906 -11.711 1 95.38 245 ALA B CA 1
ATOM 3953 C C . ALA B 1 245 ? -16.375 18.953 -11.445 1 95.38 245 ALA B C 1
ATOM 3955 O O . ALA B 1 245 ? -16.391 20.031 -12.039 1 95.38 245 ALA B O 1
ATOM 3956 N N . ARG B 1 246 ? -15.453 18.609 -10.547 1 94.75 246 ARG B N 1
ATOM 3957 C CA . ARG B 1 246 ? -14.367 19.531 -10.234 1 94.75 246 ARG B CA 1
ATOM 3958 C C . ARG B 1 246 ? -13.438 19.703 -11.43 1 94.75 246 ARG B C 1
ATOM 3960 O O . ARG B 1 246 ? -12.922 20.812 -11.672 1 94.75 246 ARG B O 1
ATOM 3967 N N . ALA B 1 247 ? -13.156 18.688 -12.086 1 94.12 247 ALA B N 1
ATOM 3968 C CA . ALA B 1 247 ? -12.273 18.719 -13.25 1 94.12 247 ALA B CA 1
ATOM 3969 C C . ALA B 1 247 ? -12.844 19.609 -14.352 1 94.12 247 ALA B C 1
ATOM 3971 O O . ALA B 1 247 ? -12.102 20.297 -15.047 1 94.12 247 ALA B O 1
ATOM 3972 N N . GLU B 1 248 ? -14.07 19.625 -14.547 1 91.12 248 GLU B N 1
ATOM 3973 C CA . GLU B 1 248 ? -14.75 20.391 -15.586 1 91.12 248 GLU B CA 1
ATOM 3974 C C . GLU B 1 248 ? -14.883 21.859 -15.195 1 91.12 248 GLU B C 1
ATOM 3976 O O . GLU B 1 248 ? -14.852 22.734 -16.047 1 91.12 248 GLU B O 1
ATOM 3981 N N . GLY B 1 249 ? -15.188 22.094 -13.961 1 78.56 249 GLY B N 1
ATOM 3982 C CA . GLY B 1 249 ? -15.547 23.422 -13.516 1 78.56 249 GLY B CA 1
ATOM 3983 C C . GLY B 1 249 ? -14.344 24.266 -13.141 1 78.56 249 GLY B C 1
ATOM 3984 O O . GLY B 1 249 ? -14.477 25.469 -12.906 1 78.56 249 GLY B O 1
ATOM 3985 N N . GLY B 1 250 ? -13.273 23.609 -12.984 1 69 250 GLY B N 1
ATOM 3986 C CA . GLY B 1 250 ? -12.25 24.406 -12.328 1 69 250 GLY B CA 1
ATOM 3987 C C . GLY B 1 250 ? -11.031 24.641 -13.203 1 69 250 GLY B C 1
ATOM 3988 O O . GLY B 1 250 ? -10.992 24.219 -14.359 1 69 250 GLY B O 1
ATOM 3989 N N . GLU B 1 251 ? -10.266 25.719 -12.93 1 71.25 251 GLU B N 1
ATOM 3990 C CA . GLU B 1 251 ? -8.93 25.984 -13.438 1 71.25 251 GLU B CA 1
ATOM 3991 C C . GLU B 1 251 ? -7.883 25.859 -12.336 1 71.25 251 GLU B C 1
ATOM 3993 O O . GLU B 1 251 ? -8.219 25.828 -11.148 1 71.25 251 GLU B O 1
ATOM 3998 N N . GLY B 1 252 ? -6.719 25.375 -12.523 1 76.81 252 GLY B N 1
ATOM 3999 C CA . GLY B 1 252 ? -5.633 25.391 -11.555 1 76.81 252 GLY B CA 1
ATOM 4000 C C . GLY B 1 252 ? -5.195 23.984 -11.148 1 76.81 252 GLY B C 1
ATOM 4001 O O . GLY B 1 252 ? -5.59 23 -11.773 1 76.81 252 GLY B O 1
ATOM 4002 N N . VAL B 1 253 ? -4.445 24.016 -10.211 1 74.75 253 VAL B N 1
ATOM 4003 C CA . VAL B 1 253 ? -3.762 22.812 -9.75 1 74.75 253 VAL B CA 1
ATOM 4004 C C . VAL B 1 253 ? -4.785 21.797 -9.242 1 74.75 253 VAL B C 1
ATOM 4006 O O . VAL B 1 253 ? -4.648 20.594 -9.477 1 74.75 253 VAL B O 1
ATOM 4009 N N . ASP B 1 254 ? -5.906 22.297 -8.711 1 86.31 254 ASP B N 1
ATOM 4010 C CA . ASP B 1 254 ? -6.906 21.406 -8.133 1 86.31 254 ASP B CA 1
ATOM 4011 C C . ASP B 1 254 ? -7.68 20.656 -9.227 1 86.31 254 ASP B C 1
ATOM 4013 O O . ASP B 1 254 ? -7.98 19.469 -9.086 1 86.31 254 ASP B O 1
ATOM 4017 N N . ALA B 1 255 ? -7.977 21.375 -10.32 1 91.25 255 ALA B N 1
ATOM 4018 C CA . ALA B 1 255 ? -8.711 20.75 -11.414 1 91.25 255 ALA B CA 1
ATOM 4019 C C . ALA B 1 255 ? -7.879 19.641 -12.07 1 91.25 255 ALA B C 1
ATOM 4021 O O . ALA B 1 255 ? -8.414 18.594 -12.445 1 91.25 255 ALA B O 1
ATOM 4022 N N . GLY B 1 256 ? -6.633 19.922 -12.211 1 92.88 256 GLY B N 1
ATOM 4023 C CA . GLY B 1 256 ? -5.734 18.922 -12.766 1 92.88 256 GLY B CA 1
ATOM 4024 C C . GLY B 1 256 ? -5.656 17.656 -11.922 1 92.88 256 GLY B C 1
ATOM 4025 O O . GLY B 1 256 ? -5.727 16.547 -12.453 1 92.88 256 GLY B O 1
ATOM 4026 N N . ILE B 1 257 ? -5.555 17.859 -10.641 1 95.62 257 ILE B N 1
ATOM 4027 C CA . ILE B 1 257 ? -5.488 16.719 -9.734 1 95.62 257 ILE B CA 1
ATOM 4028 C C . ILE B 1 257 ? -6.809 15.953 -9.781 1 95.62 257 ILE B C 1
ATOM 4030 O O . ILE B 1 257 ? -6.816 14.719 -9.773 1 95.62 257 ILE B O 1
ATOM 4034 N N . ALA B 1 258 ? -7.902 16.688 -9.836 1 96.88 258 ALA B N 1
ATOM 4035 C CA . ALA B 1 258 ? -9.219 16.062 -9.883 1 96.88 258 ALA B CA 1
ATOM 4036 C C . ALA B 1 258 ? -9.359 15.195 -11.133 1 96.88 258 ALA B C 1
ATOM 4038 O O . ALA B 1 258 ? -9.891 14.078 -11.062 1 96.88 258 ALA B O 1
ATOM 4039 N N . LYS B 1 259 ? -8.945 15.711 -12.234 1 95.81 259 LYS B N 1
ATOM 4040 C CA . LYS B 1 259 ? -9.008 14.969 -13.484 1 95.81 259 LYS B CA 1
ATOM 4041 C C . LYS B 1 259 ? -8.211 13.664 -13.398 1 95.81 259 LYS B C 1
ATOM 4043 O O . LYS B 1 259 ? -8.688 12.609 -13.82 1 95.81 259 LYS B O 1
ATOM 4048 N N . ARG B 1 260 ? -7.066 13.781 -12.883 1 96.81 260 ARG B N 1
ATOM 4049 C CA . ARG B 1 260 ? -6.199 12.617 -12.719 1 96.81 260 ARG B CA 1
ATOM 4050 C C . ARG B 1 260 ? -6.816 11.602 -11.766 1 96.81 260 ARG B C 1
ATOM 4052 O O . ARG B 1 260 ? -6.805 10.398 -12.031 1 96.81 260 ARG B O 1
ATOM 4059 N N . ALA B 1 261 ? -7.336 12.07 -10.656 1 98.06 261 ALA B N 1
ATOM 4060 C CA . ALA B 1 261 ? -7.949 11.195 -9.664 1 98.06 261 ALA B CA 1
ATOM 4061 C C . ALA B 1 261 ? -9.125 10.43 -10.266 1 98.06 261 ALA B C 1
ATOM 4063 O O . ALA B 1 261 ? -9.258 9.219 -10.07 1 98.06 261 ALA B O 1
ATOM 4064 N N . ALA B 1 262 ? -9.953 11.117 -11.031 1 97.25 262 ALA B N 1
ATOM 4065 C CA . ALA B 1 262 ? -11.086 10.469 -11.68 1 97.25 262 ALA B CA 1
ATOM 4066 C C . ALA B 1 262 ? -10.609 9.359 -12.625 1 97.25 262 ALA B C 1
ATOM 4068 O O . ALA B 1 262 ? -11.18 8.273 -12.648 1 97.25 262 ALA B O 1
ATOM 4069 N N . ALA B 1 263 ? -9.57 9.664 -13.359 1 96.12 263 ALA B N 1
ATOM 4070 C CA . ALA B 1 263 ? -9.031 8.68 -14.289 1 96.12 263 ALA B CA 1
ATOM 4071 C C . ALA B 1 263 ? -8.531 7.441 -13.547 1 96.12 263 ALA B C 1
ATOM 4073 O O . ALA B 1 263 ? -8.789 6.312 -13.977 1 96.12 263 ALA B O 1
ATOM 4074 N N . VAL B 1 264 ? -7.82 7.652 -12.484 1 98.31 264 VAL B N 1
ATOM 4075 C CA . VAL B 1 264 ? -7.305 6.551 -11.68 1 98.31 264 VAL B CA 1
ATOM 4076 C C . VAL B 1 264 ? -8.469 5.711 -11.148 1 98.31 264 VAL B C 1
ATOM 4078 O O . VAL B 1 264 ? -8.453 4.48 -11.258 1 98.31 264 VAL B O 1
ATOM 4081 N N . MET B 1 265 ? -9.469 6.379 -10.602 1 98.38 265 MET B N 1
ATOM 4082 C CA . MET B 1 265 ? -10.602 5.676 -10.008 1 98.38 265 MET B CA 1
ATOM 4083 C C . MET B 1 265 ? -11.344 4.855 -11.055 1 98.38 265 MET B C 1
ATOM 4085 O O . MET B 1 265 ? -11.703 3.703 -10.805 1 98.38 265 MET B O 1
ATOM 4089 N N . LYS B 1 266 ? -11.555 5.422 -12.203 1 97.12 266 LYS B N 1
ATOM 4090 C CA . LYS B 1 266 ? -12.242 4.719 -13.281 1 97.12 266 LYS B CA 1
ATOM 4091 C C . LYS B 1 266 ? -11.414 3.535 -13.781 1 97.12 266 LYS B C 1
ATOM 4093 O O . LYS B 1 266 ? -11.969 2.477 -14.094 1 97.12 266 LYS B O 1
ATOM 4098 N N . GLY B 1 267 ? -10.102 3.744 -13.836 1 96.75 267 GLY B N 1
ATOM 4099 C CA . GLY B 1 267 ? -9.234 2.65 -14.227 1 96.75 267 GLY B CA 1
ATOM 4100 C C . GLY B 1 267 ? -9.242 1.49 -13.25 1 96.75 267 GLY B C 1
ATOM 4101 O O . GLY B 1 267 ? -9.312 0.329 -13.656 1 96.75 267 GLY B O 1
ATOM 4102 N N . ILE B 1 268 ? -9.211 1.769 -11.969 1 97.38 268 ILE B N 1
ATOM 4103 C CA . ILE B 1 268 ? -9.156 0.753 -10.922 1 97.38 268 ILE B CA 1
ATOM 4104 C C . ILE B 1 268 ? -10.461 -0.05 -10.914 1 97.38 268 ILE B C 1
ATOM 4106 O O . ILE B 1 268 ? -10.438 -1.282 -10.883 1 97.38 268 ILE B O 1
ATOM 4110 N N . ALA B 1 269 ? -11.586 0.648 -10.961 1 94.88 269 ALA B N 1
ATOM 4111 C CA . ALA B 1 269 ? -12.883 0.004 -10.781 1 94.88 269 ALA B CA 1
ATOM 4112 C C . ALA B 1 269 ? -13.375 -0.62 -12.078 1 94.88 269 ALA B C 1
ATOM 4114 O O . ALA B 1 269 ? -14.164 -1.57 -12.062 1 94.88 269 ALA B O 1
ATOM 4115 N N . GLY B 1 270 ? -12.883 -0.056 -13.203 1 87.25 270 GLY B N 1
ATOM 4116 C CA . GLY B 1 270 ? -13.43 -0.499 -14.477 1 87.25 270 GLY B CA 1
ATOM 4117 C C . GLY B 1 270 ? -14.891 -0.133 -14.648 1 87.25 270 GLY B C 1
ATOM 4118 O O . GLY B 1 270 ? -15.336 0.919 -14.188 1 87.25 270 GLY B O 1
ATOM 4119 N N . ASP B 1 271 ? -15.594 -1.013 -15.422 1 68.06 271 ASP B N 1
ATOM 4120 C CA . ASP B 1 271 ? -16.984 -0.683 -15.75 1 68.06 271 ASP B CA 1
ATOM 4121 C C . ASP B 1 271 ? -17.906 -0.964 -14.562 1 68.06 271 ASP B C 1
ATOM 4123 O O . ASP B 1 271 ? -18.172 -2.123 -14.25 1 68.06 271 ASP B O 1
ATOM 4127 N N . LEU B 1 272 ? -17.734 -0.155 -13.508 1 56.56 272 LEU B N 1
ATOM 4128 C CA . LEU B 1 272 ? -18.75 -0.232 -12.461 1 56.56 272 LEU B CA 1
ATOM 4129 C C . LEU B 1 272 ? -20.109 0.191 -13 1 56.56 272 LEU B C 1
ATOM 4131 O O . LEU B 1 272 ? -20.203 1.118 -13.805 1 56.56 272 LEU B O 1
#

Secondary structure (DSSP, 8-state):
------------SSSS-HHHHHHHHHHHHT--TTSS--HHHHHHHHHHTS-SS--TT--HHHHHHHHHHHHHHHTS-TT-HHHHHHHHHHHHHTTSGGGEEEEEETTEEEEEESTTHHHHHHTT-S-S-BTTBPPPHHHHHHHHHHHHHHHHHHHTTSS--HHHHHHHHHHHHTS----HHHHHHHHHHHHHHHHHHHHHHHHHHHS-PPP-HHHHHHT---TTT-S--S--HHHHHHHHHHHHHHHHH--SHHHHHHHHHHHHHHHHH---/------------SSSS-HHHHHHHHHHHHT--TTSS--HHHHHHHHHHTS-SS--TT--HHHHHHHHHHHHHHHTS-TT-HHHHHHHHHHHHHTTSGGG-EEEEETTEEEEESSTTHHHHHHTT-S-S-BTTBPPPHHHHHHHHHHHHHHHHHHHTTSS--HHHHHHHHHHHHTS----HHHHHHHHHHHHHHHHHHHHHHHHHHHS-PPP-HHHHHHT---TTT-S--S--HHHHHHHHHHHHHHHHH--SHHHHHHHHHHHHHHHHH---

Radius of gyration: 22.82 Å; Cα contacts (8 Å, |Δi|>4): 826; chains: 2; bounding box: 54×70×57 Å